Protein 8B94 (pdb70)

Foldseek 3Di:
DDDDDPLLVVLVVLLVLLLVLLCVLPVCFLVNLVCQVVVVDPDDNAQEAEAPVSLVVCVVVPDQPDPDPAPLVVVVVSVVQVLVSQLVSLLSSQVSNPLLVVFDVVQNVLLSVLQSQLLVLVVQLSQDDQFFGADRSNNHTYGLVNQLPGDPPRNCLCVVSNVLSHVSCVLVDGSSLSSLLSNLSSLDLPRPPRDDSPSSVVSNVSSLVSNLSCCVVPPVPDNCVSVVSVVSSVVSNVVVVVNVVRVVCCVVVDDYPVVD/DDDPLLVVLVVLLVLLLVLLCVLPVLFLVNLVCCVVVCDAQEAEAPVSVVVNVCVQVLVVVVVVVVVVLVSQLVSLLSSLVSQPPLVVDDPVLNVLLSVVQSLLLVLLRQLSQDDLFFGADDSNRHTYGLNRQLPRDPPRNVQCNLSSVLSNVSCVLVDGSSLSSLVSNLSSLDLPRPPRDDSVSSVVSSVSSLVSNVSCCCVVPVPRPPSSVVNVVSVVSSVVSVVVNVVRVVCVVVPD/DVVVVVVVVVD/DVVVVVVVVVVD

B-factor: mean 35.5, std 14.17, range [17.51, 106.66]

Solvent-accessible surface area: 26335 Å² total; per-residue (Å²): 206,102,109,165,56,111,110,14,46,101,18,81,62,20,6,132,85,0,76,64,11,3,62,177,17,10,73,31,8,18,67,125,0,66,28,24,33,81,65,163,53,154,100,165,88,32,45,66,0,132,53,91,97,5,6,99,79,0,66,126,132,8,156,68,187,71,157,84,203,56,16,5,28,67,30,39,83,16,50,73,44,101,32,4,34,14,6,55,29,1,0,81,0,0,59,29,2,68,28,0,80,131,19,88,87,77,2,10,3,15,0,0,71,84,0,0,34,5,0,30,4,1,37,37,1,7,27,1,44,175,77,0,7,4,36,31,100,5,62,0,19,14,22,39,109,8,13,89,78,12,100,161,26,9,5,76,15,23,30,50,6,3,94,5,3,80,110,4,29,77,35,136,4,60,10,36,0,4,0,0,0,0,0,0,4,0,0,8,15,76,14,79,67,24,123,79,54,131,44,0,70,77,27,15,24,67,2,2,45,0,0,28,17,5,4,94,94,58,28,113,169,34,77,10,3,13,0,40,0,3,54,26,20,10,27,0,56,65,36,17,60,96,16,51,109,38,51,111,78,10,164,186,99,38,171,61,102,55,77,191,235,85,87,107,125,20,50,97,17,71,63,20,7,119,83,0,70,57,14,3,63,178,17,12,70,37,11,19,68,126,0,69,34,50,36,86,68,195,156,28,76,68,11,134,51,91,110,8,15,144,112,28,114,146,210,74,46,4,51,92,36,35,92,38,41,77,144,125,30,44,101,13,8,82,37,2,0,93,0,0,52,30,2,69,28,0,81,132,21,58,87,73,2,9,3,20,0,0,64,92,0,0,36,6,0,19,13,0,35,30,1,8,28,1,44,134,78,0,11,3,55,72,123,7,133,6,22,12,22,40,115,5,18,97,74,12,96,167,42,10,4,79,15,25,27,21,4,1,93,2,1,66,104,5,27,76,25,134,5,57,9,30,0,3,0,0,0,0,0,7,4,0,0,8,11,72,17,87,67,20,116,70,57,132,57,0,63,70,29,11,32,65,2,0,54,0,0,22,22,6,4,122,89,57,34,96,167,48,60,33,5,17,0,60,0,5,53,31,20,23,29,0,63,78,14,22,48,51,6,80,110,49,54,98,72,15,164,158,91,95,69,54,68,58,8,0,71,119,13,21,172,86,59,60,61,49,0,81,155,16,21,149,89

Secondary structure (DSSP, 8-state):
-----HHHHHHHHHHHHHHHHHHHH-SS-HHHHHHHHTT--SSPPPEEE-SHHHHHHHHHHS--S-----HHHHHHHHHHHHHHHHHHHHHHHHHTSTTGGGS-HHHHHHHHHHHHHHHHHHHHHHTEETTEEEETTTTEEEEHHHHHHSPTTGGGTSHHHHHHHHHHHTT---HHHHHHHHHHHHT-TTSTT-S-HHHHHHHHHHHHHHHHHHHHHH-TT-TTHHHHHHHHHHHHHHHHHHHHHHHHHHHHH---TTT-/---HHHHHHHHHHHHHHHHHHHH-SS-HHHHHHHHT---PEEE-SHHHHHHHT---HHHHHHHHHHHHHHHHHHHHHHHHHTSTTGGGS-HHHHHHHHHHHHHHHHHHHHGGGEETTEEEEGGGTEEEEHHHHHTSPTTGGGTSHHHHHHHHHHHTT---HHHHHHHHHHHHT-TTSTT-S-HHHHHHHHHHHHHHHHHHHHHH-TTSTTHHHHHHHHHHHHHHHHHHHHHHHHHHHHH-/-HHHHHHHHH-/-HHHHHHHHHH-

Radius of gyration: 25.33 Å; Cα contacts (8 Å, |Δi|>4): 596; chains: 4; bounding box: 56×62×79 Å

Organism: Homo sapiens (NCBI:txid9606)

GO terms:
  GO:0005515 protein binding (F, IPI)
  GO:0042802 identical protein binding (F, IPI)
  GO:0004879 nuclear receptor activity (F, IDA)
  GO:0005634 nucleus (C, IDA)
  GO:0035357 peroxisome proliferator activated receptor signaling pathway (P, IDA)
  GO:0003700 DNA-binding transcription factor activity (F, IDA)
  GO:0010629 negative regulation of gene expression (P, IDA)
  GO:1904893 negative regulation of receptor signaling pathway via STAT (P, IDA)
  GO:0035357 peroxisome proliferator activated receptor signaling pathway (P, IGI)
  GO:0010628 positive regulation of gene expression (P, IGI)
  GO:0010629 negative regulation of gene expression (P, IGI)
  GO:1903845 negative regulation of cellular response to transforming growth factor beta stimulus (P, IGI)
  GO:0060392 negative regulation of SMAD protein signal transduction (P, IGI)
  GO:0030512 negative regulation of transforming growth factor beta receptor signaling pathway (P, IGI)
  GO:0048662 negative regulation of smooth muscle cell proliferation (P, IGI)
  GO:0045668 negative regulation of osteoblast differentiation (P, IMP)
  GO:0030514 negative regulation of BMP signaling pathway (P, IMP)
  GO:0097677 STAT family protein binding (F, IPI)
  GO:0050699 WW domain binding (F, IMP)
  GO:0045944 positive regulation of transcription by RNA polymerase II (P, IDA)

Sequence (523 aa):
HMQLNPESADLRALAKHLYDSSYIKSFPLTKAKKARAILTGKTTDKSPFVIYDMNSLMMGEDKIKFKHISKEVAIRIFQGCQFRSVEAVQEITEYAKSIPGFVNLDLNDQVTLLKYGVHEIIIYYTTMLASLMNKDGVLISSEGQGFMTREFLKSLRKPFGDFMEPKFEFAVKFNALELDDSDLAIFIAVIILSGDRPGLLNVKPIEDIQDDNLLQALELQLKLNHPESSQLFAKLLQKMTDLRQIVTEHVQLLQVIKKTETHPLLQQLNPESADLRALAKHLYDSYIKSFPLTKAKARAILTGKSPFVIYDMNSLMMGEDKEVAIRIFQGCQFRSSVEAVQEITEYAKSIPGFVNLDLNDQVTLLKYGVHEIIYTMLASLMNKDGVLISEGQGFMTREFLKSLRKPFGDFMEPKFEFAVKFNALELDDSSDLAIFIAVIILSGDRPGLLNVKPIEDIQDNLLQALELQLKLNHPESSQLFAKLLQKMTDLRQIVTEHVQLLQVIKKTEGLEAIIRKALMGLEAIIRKALMG

Nearest PDB structures (foldseek):
  8b94-assembly2_B  TM=1.004E+00  e=4.144E-33  Homo sapiens
  8b91-assembly2_B  TM=9.997E-01  e=1.687E-31  Homo sapiens
  8b8w-assembly2_B  TM=1.000E+00  e=3.059E-31  Homo sapiens
  8b90-assembly2_B  TM=1.001E+00  e=1.450E-30  Homo sapiens
  8b93-assembly2_B  TM=9.919E-01  e=2.189E-30  Homo sapiens

InterPro domains:
  IPR000536 Nuclear hormone receptor, ligand-binding domain [PF00104] (319-485)
  IPR000536 Nuclear hormone receptor, ligand-binding domain [PS51843] (238-503)
  IPR000536 Nuclear hormone receptor, ligand-binding domain [SM00430] (315-474)
  IPR001628 Zinc finger, nuclear hormone receptor-type [PF00105] (138-204)
  IPR001628 Zinc finger, nuclear hormone receptor-type [PR00047] (139-155)
  IPR001628 Zinc finger, nuclear hormone receptor-type [PR00047] (155-170)
  IPR001628 Zinc finger, nuclear hormone receptor-type [PR00047] (187-195)
  IPR001628 Zinc finger, nuclear hormone receptor-type [PR00047] (195-203)
  IPR001628 Zinc finger, nuclear hormone receptor-type [PS00031] (139-165)
  IPR001628 Zinc finger, nuclear hormone receptor-type [PS51030] (136-210)
  IPR001628 Zinc finger, nuclear hormone receptor-type [SM00399] (136-206)
  IPR001723 Nuclear hormone receptor [PR00398] (199-209)
  IPR001723 Nuclear hormone receptor [PR00398] (316-337)
  IPR001723 Nuclear hormone receptor [PR00398] (337-353)
  IPR001723 Nuclear hormone receptor [PR00398] (405-420)
  IPR001723 Nuclear hormone receptor [PR00398] (462-479)
  IPR003074 Peroxisome proliferator-activated receptor [PR01288] (228-242)
  IPR003074 Peroxisome proliferator-activated receptor [PR01288] (242-261)
  IPR003074 Peroxisome proliferator-activated receptor [PR01288] (355-368)
  IPR003074 Peroxisome proliferator-activated receptor [PR01288] (372-387)

Structure (mmCIF, N/CA/C/O backbone):
data_8B94
#
_entry.id   8B94
#
_cell.length_a   60.444
_cell.length_b   85.896
_cell.length_c   121.271
_cell.angle_alpha   90.000
_cell.angle_beta   90.000
_cell.angle_gamma   90.000
#
_symmetry.space_group_name_H-M   'P 21 21 21'
#
loop_
_entity.id
_entity.type
_entity.pdbx_description
1 polymer 'Peroxisome proliferator-activated receptor gamma'
2 polymer 'Nuclear receptor corepressor 2'
3 non-polymer ~{N}3-[4-[bis(fluoranyl)methoxy]-2-methyl-phenyl]-4-chloranyl-6-fluoranyl-~{N}1-[(4-fluorophenyl)methyl]benzene-1,3-dicarboxamide
4 water water
#
loop_
_atom_site.group_PDB
_atom_site.id
_atom_site.type_symbol
_atom_site.label_atom_id
_atom_site.label_alt_id
_atom_site.label_comp_id
_atom_site.label_asym_id
_atom_site.label_entity_id
_atom_site.label_seq_id
_atom_site.pdbx_PDB_ins_code
_atom_site.Cartn_x
_atom_site.Cartn_y
_atom_site.Cartn_z
_atom_site.occupancy
_atom_site.B_iso_or_equiv
_atom_site.auth_seq_id
_atom_site.auth_comp_id
_atom_site.auth_asym_id
_atom_site.auth_atom_id
_atom_site.pdbx_PDB_model_num
ATOM 1 N N . HIS A 1 3 ? 36.353 35.195 20.825 1.00 60.01 201 HIS A N 1
ATOM 2 C CA . HIS A 1 3 ? 36.346 35.141 19.335 1.00 61.29 201 HIS A CA 1
ATOM 3 C C . HIS A 1 3 ? 36.865 33.780 18.836 1.00 55.24 201 HIS A C 1
ATOM 4 O O . HIS A 1 3 ? 37.572 33.087 19.581 1.00 58.93 201 HIS A O 1
ATOM 11 N N . MET A 1 4 ? 36.554 33.414 17.598 1.00 40.35 202 MET A N 1
ATOM 12 C CA . MET A 1 4 ? 37.021 32.129 17.013 1.00 35.88 202 MET A CA 1
ATOM 13 C C . MET A 1 4 ? 38.425 32.310 16.400 1.00 26.91 202 MET A C 1
ATOM 14 O O . MET A 1 4 ? 38.679 33.350 15.740 1.00 29.89 202 MET A O 1
ATOM 19 N N . GLN A 1 5 ? 39.287 31.346 16.682 1.00 28.46 203 GLN A N 1
ATOM 20 C CA . GLN A 1 5 ? 40.670 31.291 16.162 1.00 32.53 203 GLN A CA 1
ATOM 21 C C . GLN A 1 5 ? 40.875 29.997 15.391 1.00 30.43 203 GLN A C 1
ATOM 22 O O . GLN A 1 5 ? 40.279 28.991 15.742 1.00 28.73 203 GLN A O 1
ATOM 28 N N . LEU A 1 6 ? 41.775 30.053 14.413 1.00 29.40 204 LEU A N 1
ATOM 29 C CA . LEU A 1 6 ? 42.285 28.870 13.703 1.00 28.39 204 LEU A CA 1
ATOM 30 C C . LEU A 1 6 ? 43.521 28.380 14.457 1.00 31.42 204 LEU A C 1
ATOM 31 O O . LEU A 1 6 ? 44.611 28.915 14.255 1.00 35.72 204 LEU A O 1
ATOM 36 N N . ASN A 1 7 ? 43.328 27.403 15.314 1.00 30.87 205 ASN A N 1
ATOM 37 C CA . ASN A 1 7 ? 44.376 26.928 16.234 1.00 30.80 205 ASN A CA 1
ATOM 38 C C . ASN A 1 7 ? 44.440 25.419 16.124 1.00 30.43 205 ASN A C 1
ATOM 39 O O . ASN A 1 7 ? 43.705 24.805 15.347 1.00 28.10 205 ASN A O 1
ATOM 44 N N . PRO A 1 8 ? 45.353 24.752 16.850 1.00 26.29 206 PRO A N 1
ATOM 45 C CA . PRO A 1 8 ? 45.526 23.310 16.712 1.00 28.56 206 PRO A CA 1
ATOM 46 C C . PRO A 1 8 ? 44.216 22.568 17.030 1.00 26.95 206 PRO A C 1
ATOM 47 O O . PRO A 1 8 ? 43.864 21.587 16.335 1.00 27.67 206 PRO A O 1
ATOM 51 N N . GLU A 1 9 ? 43.486 23.048 18.032 1.00 27.34 207 GLU A N 1
ATOM 52 C CA . GLU A 1 9 ? 42.217 22.392 18.423 1.00 28.31 207 GLU A CA 1
ATOM 53 C C . GLU A 1 9 ? 41.199 22.493 17.272 1.00 25.82 207 GLU A C 1
ATOM 54 O O . GLU A 1 9 ? 40.614 21.450 16.929 1.00 26.97 207 GLU A O 1
ATOM 60 N N . SER A 1 10 ? 41.045 23.671 16.683 1.00 26.83 208 SER A N 1
ATOM 61 C CA . SER A 1 10 ? 40.071 23.874 15.573 1.00 25.13 208 SER A CA 1
ATOM 62 C C . SER A 1 10 ? 40.517 23.029 14.370 1.00 23.35 208 SER A C 1
ATOM 63 O O . SER A 1 10 ? 39.718 22.331 13.727 1.00 22.94 208 SER A O 1
ATOM 66 N N . ALA A 1 11 ? 41.830 22.897 14.135 1.00 23.51 209 ALA A N 1
ATOM 67 C CA . ALA A 1 11 ? 42.279 22.137 12.951 1.00 22.83 209 ALA A CA 1
ATOM 68 C C . ALA A 1 11 ? 41.998 20.649 13.142 1.00 22.72 209 ALA A C 1
ATOM 69 O O . ALA A 1 11 ? 41.688 19.917 12.162 1.00 24.38 209 ALA A O 1
ATOM 71 N N . ASP A 1 12 ? 42.091 20.165 14.380 1.00 24.46 210 ASP A N 1
ATOM 72 C CA . ASP A 1 12 ? 41.825 18.741 14.654 1.00 25.15 210 ASP A CA 1
ATOM 73 C C . ASP A 1 12 ? 40.316 18.514 14.413 1.00 23.20 210 ASP A C 1
ATOM 74 O O . ASP A 1 12 ? 39.945 17.441 13.893 1.00 22.23 210 ASP A O 1
ATOM 79 N N . LEU A 1 13 ? 39.495 19.472 14.826 1.00 22.52 211 LEU A N 1
ATOM 80 C CA . LEU A 1 13 ? 38.029 19.337 14.600 1.00 22.21 211 LEU A CA 1
ATOM 81 C C . LEU A 1 13 ? 37.701 19.368 13.101 1.00 20.54 211 LEU A C 1
ATOM 82 O O . LEU A 1 13 ? 36.786 18.626 12.686 1.00 21.23 211 LEU A O 1
ATOM 87 N N . ARG A 1 14 ? 38.383 20.175 12.308 1.00 20.03 212 ARG A N 1
ATOM 88 C CA . ARG A 1 14 ? 38.188 20.155 10.829 1.00 20.62 212 ARG A CA 1
ATOM 89 C C . ARG A 1 14 ? 38.650 18.808 10.263 1.00 21.47 212 ARG A C 1
ATOM 90 O O . ARG A 1 14 ? 38.039 18.246 9.327 1.00 21.19 212 ARG A O 1
ATOM 98 N N . ALA A 1 15 ? 39.750 18.258 10.770 1.00 20.88 213 ALA A N 1
ATOM 99 C CA . ALA A 1 15 ? 40.210 16.981 10.191 1.00 22.74 213 ALA A CA 1
ATOM 100 C C . ALA A 1 15 ? 39.231 15.859 10.539 1.00 21.24 213 ALA A C 1
ATOM 101 O O . ALA A 1 15 ? 39.018 14.982 9.716 1.00 25.10 213 ALA A O 1
ATOM 103 N N . LEU A 1 16 ? 38.654 15.872 11.749 1.00 22.03 214 LEU A N 1
ATOM 104 C CA . LEU A 1 16 ? 37.602 14.914 12.161 1.00 22.93 214 LEU A CA 1
ATOM 105 C C . LEU A 1 16 ? 36.392 15.080 11.214 1.00 21.66 214 LEU A C 1
ATOM 106 O O . LEU A 1 16 ? 35.915 14.107 10.666 1.00 22.62 214 LEU A O 1
ATOM 111 N N . ALA A 1 17 ? 35.987 16.301 10.964 1.00 22.65 215 ALA A N 1
ATOM 112 C CA . ALA A 1 17 ? 34.841 16.598 10.062 1.00 22.10 215 ALA A CA 1
ATOM 113 C C . ALA A 1 17 ? 35.133 16.017 8.668 1.00 22.77 215 ALA A C 1
ATOM 114 O O . ALA A 1 17 ? 34.256 15.409 8.028 1.00 20.75 215 ALA A O 1
ATOM 116 N N . LYS A 1 18 ? 36.353 16.193 8.173 1.00 21.77 216 LYS A N 1
ATOM 117 C CA . LYS A 1 18 ? 36.730 15.706 6.820 1.00 24.04 216 LYS A CA 1
ATOM 118 C C . LYS A 1 18 ? 36.770 14.169 6.805 1.00 22.06 216 LYS A C 1
ATOM 119 O O . LYS A 1 18 ? 36.293 13.526 5.869 1.00 23.16 216 LYS A O 1
ATOM 125 N N . HIS A 1 19 ? 37.321 13.557 7.866 1.00 24.38 217 HIS A N 1
ATOM 126 C CA . HIS A 1 19 ? 37.304 12.086 8.037 1.00 24.11 217 HIS A CA 1
ATOM 127 C C . HIS A 1 19 ? 35.867 11.541 7.933 1.00 22.70 217 HIS A C 1
ATOM 128 O O . HIS A 1 19 ? 35.608 10.609 7.187 1.00 22.95 217 HIS A O 1
ATOM 135 N N . LEU A 1 20 ? 34.923 12.149 8.669 1.00 21.48 218 LEU A N 1
ATOM 136 C CA . LEU A 1 20 ? 33.513 11.736 8.663 1.00 22.21 218 LEU A CA 1
ATOM 137 C C . LEU A 1 20 ? 32.879 11.968 7.295 1.00 20.74 218 LEU A C 1
ATOM 138 O O . LEU A 1 20 ? 32.273 11.044 6.810 1.00 22.37 218 LEU A O 1
ATOM 143 N N . TYR A 1 21 ? 33.177 13.094 6.650 1.00 21.58 219 TYR A N 1
ATOM 144 C CA . TYR A 1 21 ? 32.619 13.371 5.313 1.00 21.17 219 TYR A CA 1
ATOM 145 C C . TYR A 1 21 ? 33.089 12.277 4.355 1.00 21.99 219 TYR A C 1
ATOM 146 O O . TYR A 1 21 ? 32.290 11.685 3.640 1.00 22.80 219 TYR A O 1
ATOM 155 N N . ASP A 1 22 ? 34.391 11.976 4.367 1.00 24.56 220 ASP A N 1
ATOM 156 C CA . ASP A 1 22 ? 34.932 10.983 3.388 1.00 24.92 220 ASP A CA 1
ATOM 157 C C . ASP A 1 22 ? 34.276 9.613 3.616 1.00 26.19 220 ASP A C 1
ATOM 158 O O . ASP A 1 22 ? 33.956 8.931 2.642 1.00 27.77 220 ASP A O 1
ATOM 163 N N A SER A 1 23 ? 34.090 9.220 4.872 0.60 23.64 221 SER A N 1
ATOM 164 N N B SER A 1 23 ? 34.092 9.237 4.890 0.40 24.96 221 SER A N 1
ATOM 165 C CA A SER A 1 23 ? 33.472 7.929 5.221 0.60 25.89 221 SER A CA 1
ATOM 166 C CA B SER A 1 23 ? 33.488 7.964 5.358 0.40 26.63 221 SER A CA 1
ATOM 167 C C A SER A 1 23 ? 32.013 7.950 4.783 0.60 24.36 221 SER A C 1
ATOM 168 C C B SER A 1 23 ? 32.008 7.920 4.967 0.40 25.61 221 SER A C 1
ATOM 169 O O A SER A 1 23 ? 31.485 6.957 4.240 0.60 23.21 221 SER A O 1
ATOM 170 O O B SER A 1 23 ? 31.465 6.833 4.683 0.40 24.93 221 SER A O 1
ATOM 175 N N . TYR A 1 24 ? 31.351 9.080 5.035 1.00 24.42 222 TYR A N 1
ATOM 176 C CA . TYR A 1 24 ? 29.924 9.248 4.693 1.00 26.15 222 TYR A CA 1
ATOM 177 C C . TYR A 1 24 ? 29.728 9.039 3.169 1.00 24.50 222 TYR A C 1
ATOM 178 O O . TYR A 1 24 ? 28.870 8.237 2.829 1.00 26.40 222 TYR A O 1
ATOM 187 N N . ILE A 1 25 ? 30.569 9.649 2.345 1.00 25.49 223 ILE A N 1
ATOM 188 C CA . ILE A 1 25 ? 30.598 9.541 0.851 1.00 31.36 223 ILE A CA 1
ATOM 189 C C . ILE A 1 25 ? 30.763 8.062 0.482 1.00 32.27 223 ILE A C 1
ATOM 190 O O . ILE A 1 25 ? 30.074 7.607 -0.434 1.00 34.74 223 ILE A O 1
ATOM 195 N N . LYS A 1 26 ? 31.646 7.369 1.184 1.00 33.07 224 LYS A N 1
ATOM 196 C CA . LYS A 1 26 ? 31.975 5.946 0.925 1.00 36.99 224 LYS A CA 1
ATOM 197 C C . LYS A 1 26 ? 30.780 5.063 1.304 1.00 33.06 224 LYS A C 1
ATOM 198 O O . LYS A 1 26 ? 30.483 4.116 0.549 1.00 37.65 224 LYS A O 1
ATOM 204 N N . SER A 1 27 ? 30.096 5.319 2.419 1.00 26.77 225 SER A N 1
ATOM 205 C CA . SER A 1 27 ? 29.063 4.404 2.962 1.00 27.82 225 SER A CA 1
ATOM 206 C C . SER A 1 27 ? 27.707 4.649 2.281 1.00 28.35 225 SER A C 1
ATOM 207 O O . SER A 1 27 ? 26.898 3.715 2.197 1.00 31.64 225 SER A O 1
ATOM 210 N N . PHE A 1 28 ? 27.458 5.866 1.783 1.00 27.03 226 PHE A N 1
ATOM 211 C CA . PHE A 1 28 ? 26.162 6.299 1.213 1.00 29.96 226 PHE A CA 1
ATOM 212 C C . PHE A 1 28 ? 26.402 6.859 -0.186 1.00 31.92 226 PHE A C 1
ATOM 213 O O . PHE A 1 28 ? 26.518 8.070 -0.374 1.00 35.67 226 PHE A O 1
ATOM 221 N N . PRO A 1 29 ? 26.375 5.971 -1.189 1.00 38.72 227 PRO A N 1
ATOM 222 C CA . PRO A 1 29 ? 26.707 6.347 -2.564 1.00 44.11 227 PRO A CA 1
ATOM 223 C C . PRO A 1 29 ? 25.858 7.521 -3.085 1.00 34.13 227 PRO A C 1
ATOM 224 O O . PRO A 1 29 ? 26.387 8.446 -3.682 1.00 37.32 227 PRO A O 1
ATOM 228 N N . LEU A 1 30 ? 24.565 7.528 -2.795 1.00 30.46 228 LEU A N 1
ATOM 229 C CA . LEU A 1 30 ? 23.709 8.644 -3.291 1.00 27.39 228 LEU A CA 1
ATOM 230 C C . LEU A 1 30 ? 23.684 9.736 -2.213 1.00 24.18 228 LEU A C 1
ATOM 231 O O . LEU A 1 30 ? 22.944 9.668 -1.267 1.00 29.25 228 LEU A O 1
ATOM 236 N N . THR A 1 31 ? 24.527 10.713 -2.419 1.00 25.75 229 THR A N 1
ATOM 237 C CA . THR A 1 31 ? 24.754 11.839 -1.502 1.00 26.16 229 THR A CA 1
ATOM 238 C C . THR A 1 31 ? 23.599 12.820 -1.632 1.00 25.01 229 THR A C 1
ATOM 239 O O . THR A 1 31 ? 22.856 12.787 -2.658 1.00 22.80 229 THR A O 1
ATOM 243 N N . LYS A 1 32 ? 23.502 13.746 -0.689 1.00 22.13 230 LYS A N 1
ATOM 244 C CA . LYS A 1 32 ? 22.497 14.799 -0.870 1.00 21.67 230 LYS A CA 1
ATOM 245 C C . LYS A 1 32 ? 22.849 15.620 -2.109 1.00 23.15 230 LYS A C 1
ATOM 246 O O . LYS A 1 32 ? 21.950 16.029 -2.826 1.00 21.52 230 LYS A O 1
ATOM 252 N N . ALA A 1 33 ? 24.131 15.956 -2.329 1.00 20.68 231 ALA A N 1
ATOM 253 C CA . ALA A 1 33 ? 24.454 16.802 -3.492 1.00 23.41 231 ALA A CA 1
ATOM 254 C C . ALA A 1 33 ? 23.951 16.137 -4.773 1.00 21.38 231 ALA A C 1
ATOM 255 O O . ALA A 1 33 ? 23.398 16.825 -5.624 1.00 22.60 231 ALA A O 1
ATOM 257 N N A LYS A 1 34 ? 24.079 14.819 -4.894 0.60 22.58 232 LYS A N 1
ATOM 258 N N B LYS A 1 34 ? 24.169 14.828 -4.907 0.40 21.87 232 LYS A N 1
ATOM 259 C CA A LYS A 1 34 ? 23.687 14.122 -6.147 0.60 22.50 232 LYS A CA 1
ATOM 260 C CA B LYS A 1 34 ? 23.709 14.093 -6.110 0.40 21.29 232 LYS A CA 1
ATOM 261 C C A LYS A 1 34 ? 22.158 13.988 -6.194 0.60 22.50 232 LYS A C 1
ATOM 262 C C B LYS A 1 34 ? 22.186 14.168 -6.149 0.40 21.55 232 LYS A C 1
ATOM 263 O O A LYS A 1 34 ? 21.558 14.084 -7.272 0.60 22.75 232 LYS A O 1
ATOM 264 O O B LYS 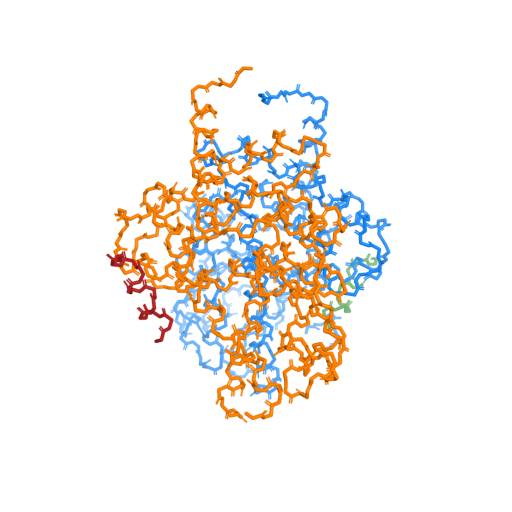A 1 34 ? 21.650 14.614 -7.187 0.40 21.36 232 LYS A O 1
ATOM 275 N N . ALA A 1 35 ? 21.543 13.764 -5.050 1.00 22.44 233 ALA A N 1
ATOM 276 C CA . ALA A 1 35 ? 20.073 13.720 -4.962 1.00 21.69 233 ALA A CA 1
ATOM 277 C C . ALA A 1 35 ? 19.517 15.069 -5.381 1.00 21.62 233 ALA A C 1
ATOM 278 O O . ALA A 1 35 ? 18.546 15.062 -6.144 1.00 21.65 233 ALA A O 1
ATOM 280 N N . ARG A 1 36 ? 20.043 16.174 -4.849 1.00 20.51 234 ARG A N 1
ATOM 281 C CA . ARG A 1 36 ? 19.532 17.525 -5.180 1.00 23.37 234 ARG A CA 1
ATOM 282 C C . ARG A 1 36 ? 19.678 17.787 -6.685 1.00 24.08 234 ARG A C 1
ATOM 283 O O . ARG A 1 36 ? 18.770 18.352 -7.299 1.00 24.54 234 ARG A O 1
ATOM 291 N N . ALA A 1 37 ? 20.819 17.435 -7.266 1.00 23.77 235 ALA A N 1
ATOM 292 C CA . ALA A 1 37 ? 21.083 17.613 -8.699 1.00 23.32 235 ALA A CA 1
ATOM 293 C C . ALA A 1 37 ? 20.018 16.835 -9.499 1.00 26.45 235 ALA A C 1
ATOM 294 O O . ALA A 1 37 ? 19.485 17.392 -10.494 1.00 24.94 235 ALA A O 1
ATOM 296 N N . ILE A 1 38 ? 19.705 15.611 -9.104 1.00 23.74 236 ILE A N 1
ATOM 297 C CA . ILE A 1 38 ? 18.639 14.822 -9.799 1.00 23.07 236 ILE A CA 1
ATOM 298 C C . ILE A 1 38 ? 17.300 15.549 -9.646 1.00 26.88 236 ILE A C 1
ATOM 299 O O . ILE A 1 38 ? 16.587 15.743 -10.655 1.00 28.19 236 ILE A O 1
ATOM 304 N N . LEU A 1 39 ? 16.974 15.990 -8.443 1.00 25.19 237 LEU A N 1
ATOM 305 C CA . LEU A 1 39 ? 15.623 16.532 -8.139 1.00 25.79 237 LEU A CA 1
ATOM 306 C C . LEU A 1 39 ? 15.427 17.882 -8.802 1.00 29.20 237 LEU A C 1
ATOM 307 O O . LEU A 1 39 ? 14.253 18.236 -8.972 1.00 30.94 237 LEU A O 1
ATOM 312 N N . THR A 1 40 ? 16.485 18.640 -9.077 1.00 27.71 238 THR A N 1
ATOM 313 C CA . THR A 1 40 ? 16.360 20.002 -9.660 1.00 27.79 238 THR A CA 1
ATOM 314 C C . THR A 1 40 ? 16.683 19.969 -11.158 1.00 26.42 238 THR A C 1
ATOM 315 O O . THR A 1 40 ? 16.684 21.024 -11.740 1.00 31.62 238 THR A O 1
ATOM 319 N N . GLY A 1 41 ? 16.789 18.793 -11.758 1.00 25.81 239 GLY A N 1
ATOM 320 C CA . GLY A 1 41 ? 17.083 18.546 -13.179 1.00 29.03 239 GLY A CA 1
ATOM 321 C C . GLY A 1 41 ? 18.416 19.169 -13.568 1.00 37.06 239 GLY A C 1
ATOM 322 O O . GLY A 1 41 ? 18.526 19.620 -14.713 1.00 41.95 239 GLY A O 1
ATOM 323 N N . LYS A 1 42 ? 19.365 19.251 -12.626 1.00 32.86 240 LYS A N 1
ATOM 324 C CA . LYS A 1 42 ? 20.699 19.890 -12.852 1.00 35.08 240 LYS A CA 1
ATOM 325 C C . LYS A 1 42 ? 21.751 18.792 -12.945 1.00 32.20 240 LYS A C 1
ATOM 326 O O . LYS A 1 42 ? 22.813 18.965 -12.329 1.00 42.70 240 LYS A O 1
ATOM 332 N N . THR A 1 43 ? 21.456 17.665 -13.578 1.00 32.05 241 THR A N 1
ATOM 333 C CA . THR A 1 43 ? 22.418 16.537 -13.716 1.00 32.79 241 THR A CA 1
ATOM 334 C C . THR A 1 43 ? 22.427 16.024 -15.154 1.00 36.00 241 THR A C 1
ATOM 335 O O . THR A 1 43 ? 21.361 16.021 -15.781 1.00 37.35 241 THR A O 1
ATOM 339 N N . THR A 1 44 ? 23.551 15.446 -15.608 1.00 37.24 242 THR A N 1
ATOM 340 C CA . THR A 1 44 ? 23.611 14.709 -16.900 1.00 36.09 242 THR A CA 1
ATOM 341 C C . THR A 1 44 ? 23.249 13.244 -16.708 1.00 36.42 242 THR A C 1
ATOM 342 O O . THR A 1 44 ? 23.100 12.533 -17.713 1.00 38.31 242 THR A O 1
ATOM 346 N N . ASP A 1 45 ? 23.068 12.800 -15.466 1.00 36.41 243 ASP A N 1
ATOM 347 C CA . ASP A 1 45 ? 22.689 11.393 -15.185 1.00 34.49 243 ASP A CA 1
ATOM 348 C C . ASP A 1 45 ? 21.250 11.143 -15.681 1.00 40.17 243 ASP A C 1
ATOM 349 O O . ASP A 1 45 ? 20.512 12.129 -16.085 1.00 38.41 243 ASP A O 1
ATOM 354 N N . LYS A 1 46 ? 20.876 9.867 -15.699 1.00 38.92 244 LYS A N 1
ATOM 355 C CA . LYS A 1 46 ? 19.588 9.366 -16.243 1.00 42.20 244 LYS A CA 1
ATOM 356 C C . LYS A 1 46 ? 18.440 10.026 -15.462 1.00 38.44 244 LYS A C 1
ATOM 357 O O . LYS A 1 46 ? 18.542 10.158 -14.224 1.00 37.40 244 LYS A O 1
ATOM 363 N N . SER A 1 47 ? 17.431 10.508 -16.175 1.00 35.82 245 SER A N 1
ATOM 364 C CA . SER A 1 47 ? 16.229 11.149 -15.580 1.00 34.49 245 SER A CA 1
ATOM 365 C C . SER A 1 47 ? 15.355 10.083 -14.916 1.00 31.21 245 SER A C 1
ATOM 366 O O . SER A 1 47 ? 14.970 9.076 -15.520 1.00 31.17 245 SER A O 1
ATOM 369 N N . PRO A 1 48 ? 14.988 10.240 -13.627 1.00 28.71 246 PRO A N 1
ATOM 370 C CA . PRO A 1 48 ? 14.154 9.248 -12.953 1.00 26.77 246 PRO A CA 1
ATOM 371 C C . PRO A 1 48 ? 12.762 9.076 -13.592 1.00 27.02 246 PRO A C 1
ATOM 372 O O . PRO A 1 48 ? 12.201 10.042 -14.026 1.00 25.91 246 PRO A O 1
ATOM 376 N N . PHE A 1 49 ? 12.260 7.854 -13.578 1.00 27.27 247 PHE A N 1
ATOM 377 C CA . PHE A 1 49 ? 10.866 7.503 -13.938 1.00 27.97 247 PHE A CA 1
ATOM 378 C C . PHE A 1 49 ? 9.957 7.959 -12.805 1.00 26.85 247 PHE A C 1
ATOM 379 O O . PHE A 1 49 ? 10.195 7.536 -11.705 1.00 27.76 247 PHE A O 1
ATOM 387 N N . VAL A 1 50 ? 8.849 8.635 -13.099 1.00 24.16 248 VAL A N 1
ATOM 388 C CA . VAL A 1 50 ? 7.937 9.147 -12.044 1.00 22.72 248 VAL A CA 1
ATOM 389 C C . VAL A 1 50 ? 6.722 8.244 -11.884 1.00 25.47 248 VAL A C 1
ATOM 390 O O . VAL A 1 50 ? 6.024 7.978 -12.866 1.00 26.18 248 VAL A O 1
ATOM 394 N N . ILE A 1 51 ? 6.517 7.807 -10.649 1.00 23.86 249 ILE A N 1
ATOM 395 C CA . ILE A 1 51 ? 5.325 7.054 -10.249 1.00 22.71 249 ILE A CA 1
ATOM 396 C C . ILE A 1 51 ? 4.424 8.041 -9.531 1.00 22.77 249 ILE A C 1
ATOM 397 O O . ILE A 1 51 ? 4.741 8.458 -8.400 1.00 22.82 249 ILE A O 1
ATOM 402 N N . TYR A 1 52 ? 3.284 8.355 -10.133 1.00 23.69 250 TYR A N 1
ATOM 403 C CA . TYR A 1 52 ? 2.341 9.391 -9.642 1.00 22.34 250 TYR A CA 1
ATOM 404 C C . TYR A 1 52 ? 0.934 8.782 -9.592 1.00 23.67 250 TYR A C 1
ATOM 405 O O . TYR A 1 52 ? 0.036 9.445 -9.116 1.00 24.43 250 TYR A O 1
ATOM 414 N N . ASP A 1 53 ? 0.753 7.553 -10.073 1.00 25.63 251 ASP A N 1
ATOM 415 C CA . ASP A 1 53 ? -0.595 6.932 -10.029 1.00 26.17 251 ASP A CA 1
ATOM 416 C C . ASP A 1 53 ? -0.437 5.418 -10.199 1.00 25.92 251 ASP A C 1
ATOM 417 O O . ASP A 1 53 ? 0.676 4.963 -10.387 1.00 25.52 251 ASP A O 1
ATOM 422 N N . MET A 1 54 ? -1.537 4.653 -10.119 1.00 29.61 252 MET A N 1
ATOM 423 C CA . MET A 1 54 ? -1.451 3.163 -10.237 1.00 33.97 252 MET A CA 1
ATOM 424 C C . MET A 1 54 ? -0.909 2.748 -11.604 1.00 32.58 252 MET A C 1
ATOM 425 O O . MET A 1 54 ? -0.055 1.843 -11.637 1.00 36.01 252 MET A O 1
ATOM 430 N N . ASN A 1 55 ? -1.326 3.394 -12.698 1.00 32.93 253 ASN A N 1
ATOM 431 C CA . ASN A 1 55 ? -0.839 3.037 -14.068 1.00 34.59 253 ASN A CA 1
ATOM 432 C C . ASN A 1 55 ? 0.679 3.261 -14.144 1.00 36.31 253 ASN A C 1
ATOM 433 O O . ASN A 1 55 ? 1.381 2.426 -14.714 1.00 34.10 253 ASN A O 1
ATOM 438 N N . SER A 1 56 ? 1.206 4.350 -13.579 1.00 31.76 254 SER A N 1
ATOM 439 C CA . SER A 1 56 ? 2.660 4.603 -13.683 1.00 30.29 254 SER A CA 1
ATOM 440 C C . SER A 1 56 ? 3.394 3.660 -12.714 1.00 28.34 254 SER A C 1
ATOM 441 O O . SER A 1 56 ? 4.518 3.253 -13.030 1.00 31.26 254 SER A O 1
ATOM 444 N N . LEU A 1 57 ? 2.791 3.253 -11.596 1.00 29.73 255 LEU A N 1
ATOM 445 C CA . LEU A 1 57 ? 3.426 2.223 -10.740 1.00 31.82 255 LEU A CA 1
ATOM 446 C C . LEU A 1 57 ? 3.548 0.938 -11.547 1.00 35.16 255 LEU A C 1
ATOM 447 O O . LEU A 1 57 ? 4.676 0.441 -11.650 1.00 42.09 255 LEU A O 1
ATOM 452 N N . MET A 1 58 ? 2.430 0.445 -12.101 1.00 40.09 256 MET A N 1
ATOM 453 C CA . MET A 1 58 ? 2.445 -0.861 -12.818 1.00 44.81 256 MET A CA 1
ATOM 454 C C . MET A 1 58 ? 3.541 -0.780 -13.883 1.00 41.94 256 MET A C 1
ATOM 455 O O . MET A 1 58 ? 4.304 -1.747 -13.991 1.00 50.14 256 MET A O 1
ATOM 460 N N . MET A 1 59 ? 3.623 0.331 -14.627 1.00 36.30 257 MET A N 1
ATOM 461 C CA . MET A 1 59 ? 4.627 0.572 -15.690 1.00 38.56 257 MET A CA 1
ATOM 462 C C . MET A 1 59 ? 6.039 0.726 -15.100 1.00 44.01 257 MET A C 1
ATOM 463 O O . MET A 1 59 ? 7.030 0.373 -15.795 1.00 42.98 257 MET A O 1
ATOM 468 N N . GLY A 1 60 ? 6.152 1.248 -13.875 1.00 42.85 258 GLY A N 1
ATOM 469 C CA . GLY A 1 60 ? 7.455 1.504 -13.230 1.00 47.40 258 GLY A CA 1
ATOM 470 C C . GLY A 1 60 ? 8.077 0.223 -12.704 1.00 49.47 258 GLY A C 1
ATOM 471 O O . GLY A 1 60 ? 9.304 0.060 -12.863 1.00 46.79 258 GLY A O 1
ATOM 472 N N . GLU A 1 61 ? 7.260 -0.645 -12.098 1.00 51.91 259 GLU A N 1
ATOM 473 C CA . GLU A 1 61 ? 7.680 -1.985 -11.606 1.00 60.22 259 GLU A CA 1
ATOM 474 C C . GLU A 1 61 ? 8.520 -2.664 -12.699 1.00 60.58 259 GLU A C 1
ATOM 475 O O . GLU A 1 61 ? 9.504 -3.351 -12.346 1.00 63.79 259 GLU A O 1
ATOM 481 N N . ASP A 1 62 ? 8.166 -2.417 -13.967 1.00 64.29 260 ASP A N 1
ATOM 482 C CA . ASP A 1 62 ? 8.717 -3.078 -15.181 1.00 71.09 260 ASP A CA 1
ATOM 483 C C . ASP A 1 62 ? 9.878 -2.274 -15.781 1.00 68.12 260 ASP A C 1
ATOM 484 O O . ASP A 1 62 ? 10.711 -2.905 -16.441 1.00 67.52 260 ASP A O 1
ATOM 489 N N . LYS A 1 63 ? 9.909 -0.944 -15.599 1.00 71.07 261 LYS A N 1
ATOM 490 C CA . LYS A 1 63 ? 10.847 -0.009 -16.290 1.00 71.95 261 LYS A CA 1
ATOM 491 C C . LYS A 1 63 ? 11.953 0.475 -15.341 1.00 68.57 261 LYS A C 1
ATOM 492 O O . LYS A 1 63 ? 13.057 0.761 -15.828 1.00 70.52 261 LYS A O 1
ATOM 498 N N . ILE A 1 64 ? 11.664 0.611 -14.048 1.00 62.38 262 ILE A N 1
ATOM 499 C CA . ILE A 1 64 ? 12.689 0.902 -13.003 1.00 59.15 262 ILE A CA 1
ATOM 500 C C . ILE A 1 64 ? 13.345 -0.431 -12.641 1.00 64.65 262 ILE A C 1
ATOM 501 O O . ILE A 1 64 ? 12.622 -1.436 -12.535 1.00 70.63 262 ILE A O 1
ATOM 506 N N . LYS A 1 65 ? 14.657 -0.421 -12.435 1.00 71.18 263 LYS A N 1
ATOM 507 C CA . LYS A 1 65 ? 15.478 -1.631 -12.173 1.00 73.57 263 LYS A CA 1
ATOM 508 C C . LYS A 1 65 ? 15.805 -1.701 -10.670 1.00 73.36 263 LYS A C 1
ATOM 509 O O . LYS A 1 65 ? 16.840 -1.143 -10.233 1.00 74.09 263 LYS A O 1
ATOM 515 N N . PHE A 1 66 ? 14.920 -2.363 -9.916 1.00 73.13 264 PHE A N 1
ATOM 516 C CA . PHE A 1 66 ? 14.954 -2.532 -8.438 1.00 70.12 264 PHE A CA 1
ATOM 517 C C . PHE A 1 66 ? 15.966 -3.622 -8.058 1.00 65.39 264 PHE A C 1
ATOM 518 O O . PHE A 1 66 ? 16.070 -4.633 -8.767 1.00 61.40 264 PHE A O 1
ATOM 526 N N . LYS A 1 67 ? 16.658 -3.442 -6.934 1.00 65.05 265 LYS A N 1
ATOM 527 C CA . LYS A 1 67 ? 17.753 -4.333 -6.458 1.00 67.44 265 LYS A CA 1
ATOM 528 C C . LYS A 1 67 ? 17.183 -5.622 -5.835 1.00 74.67 265 LYS A C 1
ATOM 529 O O . LYS A 1 67 ? 17.986 -6.551 -5.588 1.00 76.49 265 LYS A O 1
ATOM 535 N N . HIS A 1 68 ? 15.863 -5.692 -5.600 1.00 74.66 266 HIS A N 1
ATOM 536 C CA . HIS A 1 68 ? 15.158 -6.854 -4.984 1.00 82.44 266 HIS A CA 1
ATOM 537 C C . HIS A 1 68 ? 14.402 -7.655 -6.054 1.00 83.31 266 HIS A C 1
ATOM 538 O O . HIS A 1 68 ? 13.579 -7.052 -6.767 1.00 82.54 266 HIS A O 1
ATOM 545 N N . ILE A 1 69 ? 14.667 -8.968 -6.134 1.00 89.34 267 ILE A N 1
ATOM 546 C CA . ILE A 1 69 ? 14.194 -9.902 -7.189 1.00 87.97 267 ILE A CA 1
ATOM 547 C C . ILE A 1 69 ? 12.735 -9.591 -7.558 1.00 89.78 267 ILE A C 1
ATOM 548 O O . ILE A 1 69 ? 11.827 -10.104 -6.863 1.00 85.18 267 ILE A O 1
ATOM 550 N N . SER A 1 76 ? 3.328 -10.778 -3.252 1.00 77.48 274 SER A N 1
ATOM 551 C CA . SER A 1 76 ? 1.910 -10.447 -2.932 1.00 75.95 274 SER A CA 1
ATOM 552 C C . SER A 1 76 ? 1.233 -9.826 -4.154 1.00 71.32 274 SER A C 1
ATOM 553 O O . SER A 1 76 ? 1.931 -9.147 -4.920 1.00 80.85 274 SER A O 1
ATOM 556 N N . LYS A 1 77 ? -0.080 -10.017 -4.295 1.00 67.10 275 LYS A N 1
ATOM 557 C CA . LYS A 1 77 ? -0.859 -9.496 -5.451 1.00 71.00 275 LYS A CA 1
ATOM 558 C C . LYS A 1 77 ? -1.255 -8.038 -5.166 1.00 66.30 275 LYS A C 1
ATOM 559 O O . LYS A 1 77 ? -1.830 -7.392 -6.080 1.00 60.28 275 LYS A O 1
ATOM 565 N N . GLU A 1 78 ? -0.963 -7.523 -3.967 1.00 46.55 276 GLU A N 1
ATOM 566 C CA . GLU A 1 78 ? -1.497 -6.212 -3.543 1.00 44.32 276 GLU A CA 1
ATOM 567 C C . GLU A 1 78 ? -0.389 -5.149 -3.619 1.00 40.84 276 GLU A C 1
ATOM 568 O O . GLU A 1 78 ? 0.668 -5.340 -2.994 1.00 41.40 276 GLU A O 1
ATOM 574 N N . VAL A 1 79 ? -0.666 -4.065 -4.346 1.00 39.80 277 VAL A N 1
ATOM 575 C CA . VAL A 1 79 ? 0.314 -2.984 -4.665 1.00 39.15 277 VAL A CA 1
ATOM 576 C C . VAL A 1 79 ? 0.922 -2.444 -3.362 1.00 36.44 277 VAL A C 1
ATOM 577 O O . VAL A 1 79 ? 2.159 -2.255 -3.305 1.00 37.07 277 VAL A O 1
ATOM 581 N N . ALA A 1 80 ? 0.074 -2.115 -2.389 1.00 35.32 278 ALA A N 1
ATOM 582 C CA . ALA A 1 80 ? 0.484 -1.440 -1.145 1.00 31.85 278 ALA A CA 1
ATOM 583 C C . ALA A 1 80 ? 1.482 -2.338 -0.409 1.00 33.58 278 ALA A C 1
ATOM 584 O O . ALA A 1 80 ? 2.481 -1.832 0.097 1.00 35.40 278 ALA A O 1
ATOM 586 N N . ILE A 1 81 ? 1.249 -3.654 -0.366 1.00 35.96 279 ILE A N 1
ATOM 587 C CA . ILE A 1 81 ? 2.184 -4.628 0.270 1.00 35.68 279 ILE A CA 1
ATOM 588 C C . ILE A 1 81 ? 3.458 -4.782 -0.578 1.00 34.45 279 ILE A C 1
ATOM 589 O O . ILE A 1 81 ? 4.548 -4.848 0.018 1.00 38.50 279 ILE A O 1
ATOM 594 N N . ARG A 1 82 ? 3.394 -4.797 -1.911 1.00 32.72 280 ARG A N 1
ATOM 595 C CA . ARG A 1 82 ? 4.607 -4.899 -2.757 1.00 32.04 280 ARG A CA 1
ATOM 596 C C . ARG A 1 82 ? 5.506 -3.679 -2.469 1.00 34.74 280 ARG A C 1
ATOM 597 O O . ARG A 1 82 ? 6.720 -3.857 -2.296 1.00 33.95 280 ARG A O 1
ATOM 605 N N . ILE A 1 83 ? 4.909 -2.506 -2.336 1.00 29.96 281 ILE A N 1
ATOM 606 C CA . ILE A 1 83 ? 5.647 -1.236 -2.101 1.00 30.37 281 ILE A CA 1
ATOM 607 C C . ILE A 1 83 ? 6.217 -1.293 -0.684 1.00 30.41 281 ILE A C 1
ATOM 608 O O . ILE A 1 83 ? 7.389 -0.978 -0.528 1.00 32.96 281 ILE A O 1
ATOM 613 N N . PHE A 1 84 ? 5.424 -1.673 0.297 1.00 33.02 282 PHE A N 1
ATOM 614 C CA . PHE A 1 84 ? 5.903 -1.721 1.689 1.00 33.83 282 PHE A CA 1
ATOM 615 C C . PHE A 1 84 ? 7.072 -2.708 1.794 1.00 34.40 282 PHE A C 1
ATOM 616 O O . PHE A 1 84 ? 8.075 -2.434 2.517 1.00 33.36 282 PHE A O 1
ATOM 624 N N . GLN A 1 85 ? 7.014 -3.812 1.046 1.00 36.13 283 GLN A N 1
ATOM 625 C CA . GLN A 1 85 ? 8.102 -4.811 1.084 1.00 36.22 283 GLN A CA 1
ATOM 626 C C . GLN A 1 85 ? 9.380 -4.222 0.471 1.00 34.93 283 GLN A C 1
ATOM 627 O O . GLN A 1 85 ? 10.465 -4.455 1.034 1.00 32.54 283 GLN A O 1
ATOM 633 N N . GLY A 1 86 ? 9.286 -3.498 -0.649 1.00 35.17 284 GLY A N 1
ATOM 634 C CA . GLY A 1 86 ? 10.429 -2.776 -1.237 1.00 34.28 284 GLY A CA 1
ATOM 635 C C . GLY A 1 86 ? 11.013 -1.797 -0.223 1.00 31.40 284 GLY A C 1
ATOM 636 O O . GLY A 1 86 ? 12.247 -1.674 -0.125 1.00 32.35 284 GLY A O 1
ATOM 637 N N . CYS A 1 87 ? 10.140 -1.149 0.535 1.00 30.71 285 CYS A N 1
ATOM 638 C CA . CYS A 1 87 ? 10.540 -0.204 1.606 1.00 31.69 285 CYS A CA 1
ATOM 639 C C . CYS A 1 87 ? 11.354 -0.964 2.664 1.00 31.21 285 CYS A C 1
ATOM 640 O O . CYS A 1 87 ? 12.411 -0.481 3.043 1.00 28.80 285 CYS A O 1
ATOM 643 N N . GLN A 1 88 ? 10.867 -2.118 3.100 1.00 32.71 286 GLN A N 1
ATOM 644 C CA . GLN A 1 88 ? 11.505 -2.958 4.133 1.00 33.20 286 GLN A CA 1
ATOM 645 C C . GLN A 1 88 ? 12.897 -3.382 3.658 1.00 29.08 286 GLN A C 1
ATOM 646 O O . GLN A 1 88 ? 13.875 -3.250 4.432 1.00 30.91 286 GLN A O 1
ATOM 652 N N . PHE A 1 89 ? 13.042 -3.785 2.401 1.00 30.76 287 PHE A N 1
ATOM 653 C CA . PHE A 1 89 ? 14.324 -4.306 1.865 1.00 33.01 287 PHE A CA 1
ATOM 654 C C . PHE A 1 89 ? 15.351 -3.162 1.826 1.00 35.40 287 PHE A C 1
ATOM 655 O O . PHE A 1 89 ? 16.552 -3.332 2.137 1.00 30.24 287 PHE A O 1
ATOM 663 N N . ARG A 1 90 ? 14.898 -1.997 1.387 1.00 32.36 288 ARG A N 1
ATOM 664 C CA . ARG A 1 90 ? 15.771 -0.807 1.319 1.00 30.46 288 ARG A CA 1
ATOM 665 C C . ARG A 1 90 ? 16.244 -0.455 2.743 1.00 26.49 288 ARG A C 1
ATOM 666 O O . ARG A 1 90 ? 17.423 -0.136 2.905 1.00 26.95 288 ARG A O 1
ATOM 674 N N . SER A 1 91 ? 15.415 -0.602 3.764 1.00 26.82 289 SER A N 1
ATOM 675 C CA . SER A 1 91 ? 15.816 -0.285 5.160 1.00 27.51 289 SER A CA 1
ATOM 676 C C . SER A 1 91 ? 16.889 -1.253 5.648 1.00 28.19 289 SER A C 1
ATOM 677 O O . SER A 1 91 ? 17.835 -0.800 6.344 1.00 27.61 289 SER A O 1
ATOM 680 N N . VAL A 1 92 ? 16.795 -2.535 5.263 1.00 30.12 290 VAL A N 1
ATOM 681 C CA . VAL A 1 92 ? 17.851 -3.530 5.591 1.00 28.42 290 VAL A CA 1
ATOM 682 C C . VAL A 1 92 ? 19.170 -3.04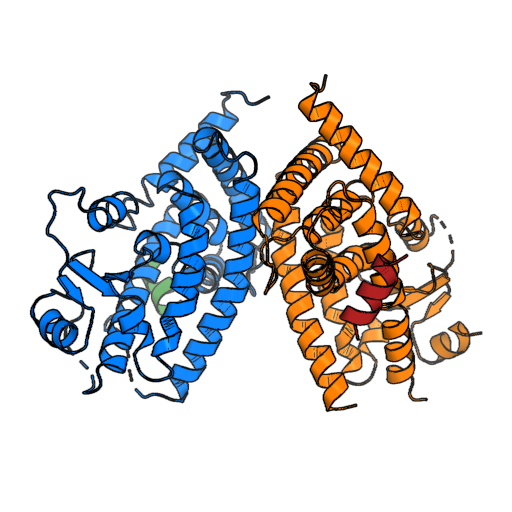6 5.008 1.00 27.55 290 VAL A C 1
ATOM 683 O O . VAL A 1 92 ? 20.134 -2.989 5.748 1.00 30.19 290 VAL A O 1
ATOM 687 N N . GLU A 1 93 ? 19.220 -2.677 3.728 1.00 27.74 291 GLU A N 1
ATOM 688 C CA . GLU A 1 93 ? 20.432 -2.143 3.064 1.00 30.82 291 GLU A CA 1
ATOM 689 C C . GLU A 1 93 ? 20.926 -0.911 3.846 1.00 31.24 291 GLU A C 1
ATOM 690 O O . GLU A 1 93 ? 22.132 -0.809 4.107 1.00 29.11 291 GLU A O 1
ATOM 696 N N . ALA A 1 94 ? 20.018 -0.029 4.277 1.00 28.42 292 ALA A N 1
ATOM 697 C CA . ALA A 1 94 ? 20.389 1.247 4.943 1.00 27.37 292 ALA A CA 1
ATOM 698 C C . ALA A 1 94 ? 20.989 0.941 6.317 1.00 26.92 292 ALA A C 1
ATOM 699 O O . ALA A 1 94 ? 22.034 1.487 6.644 1.00 28.14 292 ALA A O 1
ATOM 701 N N . VAL A 1 95 ? 20.410 0.012 7.061 1.00 27.54 293 VAL A N 1
ATOM 702 C CA . VAL A 1 95 ? 21.003 -0.424 8.352 1.00 30.07 293 VAL A CA 1
ATOM 703 C C . VAL A 1 95 ? 22.459 -0.855 8.100 1.00 29.71 293 VAL A C 1
ATOM 704 O O . VAL A 1 95 ? 23.358 -0.462 8.887 1.00 27.69 293 VAL A O 1
ATOM 708 N N . GLN A 1 96 ? 22.732 -1.627 7.044 1.00 28.05 294 GLN A N 1
ATOM 709 C CA . GLN A 1 96 ? 24.124 -2.052 6.769 1.00 28.24 294 GLN A CA 1
ATOM 710 C C . GLN A 1 96 ? 25.028 -0.844 6.491 1.00 27.57 294 GLN A C 1
ATOM 711 O O . GLN A 1 96 ? 26.153 -0.850 6.938 1.00 29.73 294 GLN A O 1
ATOM 717 N N . GLU A 1 97 ? 24.603 0.094 5.638 1.00 28.68 295 GLU A N 1
ATOM 718 C CA . GLU A 1 97 ? 25.393 1.300 5.271 1.00 26.69 295 GLU A CA 1
ATOM 719 C C . GLU A 1 97 ? 25.666 2.128 6.548 1.00 26.99 295 GLU A C 1
ATOM 720 O O . GLU A 1 97 ? 26.805 2.626 6.776 1.00 24.52 295 GLU A O 1
ATOM 726 N N . ILE A 1 98 ? 24.633 2.273 7.374 1.00 26.44 296 ILE A N 1
ATOM 727 C CA . ILE A 1 98 ? 24.764 3.076 8.618 1.00 24.78 296 ILE A CA 1
ATOM 728 C C . ILE A 1 98 ? 25.766 2.395 9.553 1.00 23.78 296 ILE A C 1
ATOM 729 O O . ILE A 1 98 ? 26.618 3.091 10.162 1.00 24.64 296 ILE A O 1
ATOM 734 N N . THR A 1 99 ? 25.689 1.066 9.657 1.00 25.30 297 THR A N 1
ATOM 735 C CA . THR A 1 99 ? 26.658 0.317 10.489 1.00 25.26 297 THR A CA 1
ATOM 736 C C . THR A 1 99 ? 28.077 0.499 9.931 1.00 25.84 297 THR A C 1
ATOM 737 O O . THR A 1 99 ? 29.010 0.772 10.714 1.00 26.88 297 THR A O 1
ATOM 741 N N . GLU A 1 100 ? 28.259 0.372 8.619 1.00 26.65 298 GLU A N 1
ATOM 742 C CA . GLU A 1 100 ? 29.592 0.616 7.986 1.00 30.14 298 GLU A CA 1
ATOM 743 C C . GLU A 1 100 ? 30.087 2.030 8.320 1.00 27.43 298 GLU A C 1
ATOM 744 O O . GLU A 1 100 ? 31.271 2.235 8.691 1.00 25.34 298 GLU A O 1
ATOM 750 N N . TYR A 1 101 ? 29.187 3.035 8.282 1.00 23.21 299 TYR A N 1
ATOM 751 C CA . TYR A 1 101 ? 29.574 4.424 8.599 1.00 23.05 299 TYR A CA 1
ATOM 752 C C . TYR A 1 101 ? 30.021 4.515 10.070 1.00 22.40 299 TYR A C 1
ATOM 753 O O . TYR A 1 101 ? 31.088 5.145 10.397 1.00 25.56 299 TYR A O 1
ATOM 762 N N . ALA A 1 102 ? 29.270 3.906 10.957 1.00 24.88 300 ALA A N 1
ATOM 763 C CA . ALA A 1 102 ? 29.533 3.955 12.409 1.00 25.89 300 ALA A CA 1
ATOM 764 C C . ALA A 1 102 ? 30.932 3.397 12.677 1.00 25.62 300 ALA A C 1
ATOM 765 O O . ALA A 1 102 ? 31.691 3.991 13.486 1.00 26.80 300 ALA A O 1
ATOM 767 N N . LYS A 1 103 ? 31.302 2.331 11.971 1.00 26.56 301 LYS A N 1
ATOM 768 C CA . LYS A 1 103 ? 32.645 1.722 12.181 1.00 31.89 301 LYS A CA 1
ATOM 769 C C . LYS A 1 103 ? 33.757 2.740 11.916 1.00 29.25 301 LYS A C 1
ATOM 770 O O . LYS A 1 103 ? 34.894 2.519 12.428 1.00 30.58 301 LYS A O 1
ATOM 776 N N . SER A 1 104 ? 33.547 3.772 11.077 1.00 27.51 302 SER A N 1
ATOM 777 C CA . SER A 1 104 ? 34.573 4.791 10.757 1.00 27.41 302 SER A CA 1
ATOM 778 C C . SER A 1 104 ? 34.633 5.886 11.830 1.00 25.92 302 SER A C 1
ATOM 779 O O . SER A 1 104 ? 35.502 6.744 11.734 1.00 27.59 302 SER A O 1
ATOM 782 N N . ILE A 1 105 ? 33.672 5.975 12.745 1.00 25.73 303 ILE A N 1
ATOM 783 C CA . ILE A 1 105 ? 33.696 7.142 13.684 1.00 25.27 303 ILE A CA 1
ATOM 784 C C . ILE A 1 105 ? 34.787 6.831 14.701 1.00 24.87 303 ILE A C 1
ATOM 785 O O . ILE A 1 105 ? 34.686 5.795 15.355 1.00 26.22 303 ILE A O 1
ATOM 790 N N . PRO A 1 106 ? 35.806 7.696 14.846 1.00 27.52 304 PRO A N 1
ATOM 791 C CA . PRO A 1 106 ? 36.930 7.431 15.766 1.00 27.92 304 PRO A CA 1
ATOM 792 C C . PRO A 1 106 ? 36.430 7.112 17.183 1.00 28.57 304 PRO A C 1
ATOM 793 O O . PRO A 1 106 ? 35.644 7.817 17.761 1.00 29.68 304 PRO A O 1
ATOM 797 N N . GLY A 1 107 ? 36.853 5.967 17.700 1.00 29.25 305 GLY A N 1
ATOM 798 C CA . GLY A 1 107 ? 36.428 5.540 19.035 1.00 29.30 305 GLY A CA 1
ATOM 799 C C . GLY A 1 107 ? 35.363 4.461 18.991 1.00 29.54 305 GLY A C 1
ATOM 800 O O . GLY A 1 107 ? 35.267 3.684 19.954 1.00 31.39 305 GLY A O 1
ATOM 801 N N . PHE A 1 108 ? 34.469 4.440 17.990 1.00 26.54 306 PHE A N 1
ATOM 802 C CA . PHE A 1 108 ? 33.262 3.570 18.014 1.00 25.36 306 PHE A CA 1
ATOM 803 C C . PHE A 1 108 ? 33.609 2.061 18.128 1.00 27.60 306 PHE A C 1
ATOM 804 O O . PHE A 1 108 ? 33.004 1.388 18.980 1.00 28.42 306 PHE A O 1
ATOM 812 N N . VAL A 1 109 ? 34.502 1.530 17.285 1.00 29.90 307 VAL A N 1
ATOM 813 C CA . VAL A 1 109 ? 34.803 0.057 17.298 1.00 32.82 307 VAL A CA 1
ATOM 814 C C . VAL A 1 109 ? 35.629 -0.291 18.551 1.00 36.94 307 VAL A C 1
ATOM 815 O O . VAL A 1 109 ? 35.717 -1.478 18.846 1.00 34.95 307 VAL A O 1
ATOM 819 N N . ASN A 1 110 ? 36.139 0.676 19.313 1.00 34.89 308 ASN A N 1
ATOM 820 C CA . ASN A 1 110 ? 36.845 0.381 20.596 1.00 39.42 308 ASN A CA 1
ATOM 821 C C . ASN A 1 110 ? 35.851 0.313 21.764 1.00 42.10 308 ASN A C 1
ATOM 822 O O . ASN A 1 110 ? 36.289 0.017 22.899 1.00 38.42 308 ASN A O 1
ATOM 827 N N . LEU A 1 111 ? 34.565 0.609 21.547 1.00 35.52 309 LEU A N 1
ATOM 828 C CA . LEU A 1 111 ? 33.525 0.463 22.591 1.00 32.32 309 LEU A CA 1
ATOM 829 C C . LEU A 1 111 ? 33.171 -1.025 22.740 1.00 30.22 309 LEU A C 1
ATOM 830 O O . LEU A 1 111 ? 33.332 -1.767 21.767 1.00 30.97 309 LEU A O 1
ATOM 835 N N . ASP A 1 112 ? 32.650 -1.416 23.897 1.00 33.24 310 ASP A N 1
ATOM 836 C CA . ASP A 1 112 ? 32.051 -2.758 24.129 1.00 40.14 310 ASP A CA 1
ATOM 837 C C . ASP A 1 112 ? 31.066 -3.068 22.981 1.00 39.72 310 ASP A C 1
ATOM 838 O O . ASP A 1 112 ? 30.215 -2.227 22.639 1.00 35.66 310 ASP A O 1
ATOM 843 N N . LEU A 1 113 ? 31.195 -4.252 22.391 1.00 35.67 311 LEU A N 1
ATOM 844 C CA . LEU A 1 113 ? 30.428 -4.658 21.191 1.00 37.55 311 LEU A CA 1
ATOM 845 C C . LEU A 1 113 ? 28.944 -4.541 21.513 1.00 36.34 311 LEU A C 1
ATOM 846 O O . LEU A 1 113 ? 28.193 -4.055 20.639 1.00 36.87 311 LEU A O 1
ATOM 851 N N . ASN A 1 114 ? 28.519 -4.966 22.700 1.00 35.07 312 ASN A N 1
ATOM 852 C CA . ASN A 1 114 ? 27.084 -4.899 23.069 1.00 35.85 312 ASN A CA 1
ATOM 853 C C . ASN A 1 114 ? 26.633 -3.430 22.972 1.00 34.45 312 ASN A C 1
ATOM 854 O O . ASN A 1 114 ? 25.463 -3.199 22.590 1.00 33.65 312 ASN A O 1
ATOM 859 N N . ASP A 1 115 ? 27.498 -2.485 23.351 1.00 31.15 313 ASP A N 1
ATOM 860 C CA . ASP A 1 115 ? 27.109 -1.053 23.337 1.00 31.60 313 ASP A CA 1
ATOM 861 C C . ASP A 1 115 ? 27.088 -0.544 21.889 1.00 30.45 313 ASP A C 1
ATOM 862 O O . ASP A 1 115 ? 26.174 0.299 21.575 1.00 30.50 313 ASP A O 1
ATOM 867 N N . GLN A 1 116 ? 28.043 -0.986 21.059 1.00 32.77 314 GLN A N 1
ATOM 868 C CA . GLN A 1 116 ? 28.030 -0.722 19.593 1.00 30.30 314 GLN A CA 1
ATOM 869 C C . GLN A 1 116 ? 26.669 -1.157 19.045 1.00 30.51 314 GLN A C 1
ATOM 870 O O . GLN A 1 116 ? 26.017 -0.327 18.319 1.00 28.44 314 GLN A O 1
ATOM 876 N N . VAL A 1 117 ? 26.214 -2.385 19.357 1.00 31.08 315 VAL A N 1
ATOM 877 C CA . VAL A 1 117 ? 24.907 -2.908 18.846 1.00 30.99 315 VAL A CA 1
ATOM 878 C C . VAL A 1 117 ? 23.756 -2.049 19.364 1.00 29.60 315 VAL A C 1
ATOM 879 O O . VAL A 1 117 ? 22.789 -1.790 18.584 1.00 28.13 315 VAL A O 1
ATOM 883 N N . THR A 1 118 ? 23.802 -1.656 20.631 1.00 27.43 316 THR A N 1
ATOM 884 C CA . THR A 1 118 ? 22.684 -0.918 21.247 1.00 27.65 316 THR A CA 1
ATOM 885 C C . THR A 1 118 ? 22.598 0.467 20.585 1.00 25.13 316 THR A C 1
ATOM 886 O O . THR A 1 118 ? 21.492 0.870 20.268 1.00 25.09 316 THR A O 1
ATOM 890 N N . LEU A 1 119 ? 23.733 1.121 20.426 1.00 24.64 317 LEU A N 1
ATOM 891 C CA . LEU A 1 119 ? 23.768 2.473 19.782 1.00 24.97 317 LEU A CA 1
ATOM 892 C C . LEU A 1 119 ? 23.119 2.372 18.391 1.00 25.43 317 LEU A C 1
ATOM 893 O O . LEU A 1 119 ? 22.310 3.250 18.015 1.00 24.36 317 LEU A O 1
ATOM 898 N N . LEU A 1 120 ? 23.480 1.377 17.614 1.00 25.60 318 LEU A N 1
ATOM 899 C CA . LEU A 1 120 ? 22.975 1.241 16.228 1.00 26.60 318 LEU A CA 1
ATOM 900 C C . LEU A 1 120 ? 21.494 0.861 16.273 1.00 27.69 318 LEU A C 1
ATOM 901 O O . LEU A 1 120 ? 20.708 1.416 15.476 1.00 27.48 318 LEU A O 1
ATOM 906 N N . LYS A 1 121 ? 21.106 -0.077 17.137 1.00 28.31 319 LYS A N 1
ATOM 907 C CA . LYS A 1 121 ? 19.718 -0.571 17.235 1.00 31.44 319 LYS A CA 1
ATOM 908 C C . LYS A 1 121 ? 18.792 0.623 17.455 1.00 30.19 319 LYS A C 1
ATOM 909 O O . LYS A 1 121 ? 17.781 0.720 16.742 1.00 31.61 319 LYS A O 1
ATOM 915 N N . TYR A 1 122 ? 19.143 1.518 18.380 1.00 28.87 320 TYR A N 1
ATOM 916 C CA . TYR A 1 122 ? 18.271 2.671 18.738 1.00 30.14 320 TYR A CA 1
ATOM 917 C C . TYR A 1 122 ? 18.526 3.879 17.839 1.00 29.70 320 TYR A C 1
ATOM 918 O O . TYR A 1 122 ? 17.714 4.797 17.954 1.00 33.19 320 TYR A O 1
ATOM 927 N N . GLY A 1 123 ? 19.576 3.894 17.027 1.00 26.06 321 GLY A N 1
ATOM 928 C CA . GLY A 1 123 ? 19.963 5.060 16.207 1.00 27.09 321 GLY A CA 1
ATOM 929 C C . GLY A 1 123 ? 19.504 4.950 14.755 1.00 28.12 321 GLY A C 1
ATOM 930 O O . GLY A 1 123 ? 19.284 5.987 14.105 1.00 26.50 321 GLY A O 1
ATOM 931 N N . VAL A 1 124 ? 19.397 3.743 14.203 1.00 26.15 322 VAL A N 1
ATOM 932 C CA . VAL A 1 124 ? 19.298 3.638 12.720 1.00 27.32 322 VAL A CA 1
ATOM 933 C C . VAL A 1 124 ? 17.981 4.274 12.248 1.00 24.95 322 VAL A C 1
ATOM 934 O O . VAL A 1 124 ? 18.003 4.875 11.173 1.00 25.61 322 VAL A O 1
ATOM 938 N N . HIS A 1 125 ? 16.872 4.174 12.958 1.00 23.52 323 HIS A N 1
ATOM 939 C CA . HIS A 1 125 ? 15.613 4.772 12.447 1.00 26.20 323 HIS A CA 1
ATOM 940 C C . HIS A 1 125 ? 15.727 6.317 12.426 1.00 24.40 323 HIS A C 1
ATOM 941 O O . HIS A 1 125 ? 15.239 6.940 11.471 1.00 23.28 323 HIS A O 1
ATOM 948 N N . GLU A 1 126 ? 16.306 6.923 13.450 1.00 22.40 324 GLU A N 1
ATOM 949 C CA . GLU A 1 126 ? 16.533 8.396 13.447 1.00 22.23 324 GLU A CA 1
ATOM 950 C C . GLU A 1 126 ? 17.363 8.794 12.206 1.00 21.36 324 GLU A C 1
ATOM 951 O O . GLU A 1 126 ? 17.098 9.805 11.552 1.00 23.40 324 GLU A O 1
ATOM 957 N N . ILE A 1 127 ? 18.399 8.026 11.925 1.00 22.46 325 ILE A N 1
ATOM 958 C CA . ILE A 1 127 ? 19.309 8.286 10.785 1.00 21.74 325 ILE A CA 1
ATOM 959 C C . ILE A 1 127 ? 18.572 8.025 9.472 1.00 22.74 325 ILE A C 1
ATOM 960 O O . ILE A 1 127 ? 18.759 8.808 8.523 1.00 22.99 325 ILE A O 1
ATOM 965 N N A ILE A 1 128 ? 17.635 7.074 9.449 0.60 23.38 326 ILE A N 1
ATOM 966 N N B ILE A 1 128 ? 17.910 6.875 9.354 0.40 23.10 326 ILE A N 1
ATOM 967 C CA A ILE A 1 128 ? 16.804 6.792 8.239 0.60 22.18 326 ILE A CA 1
ATOM 968 C CA B ILE A 1 128 ? 17.219 6.538 8.081 0.40 23.07 326 ILE A CA 1
ATOM 969 C C A ILE A 1 128 ? 15.871 7.971 7.939 0.60 20.77 326 ILE A C 1
ATOM 970 C C B ILE A 1 128 ? 16.431 7.786 7.683 0.40 20.85 326 ILE A C 1
ATOM 971 O O A ILE A 1 128 ? 15.760 8.387 6.748 0.60 20.71 326 ILE A O 1
ATOM 972 O O B ILE A 1 128 ? 16.600 8.252 6.566 0.40 22.35 326 ILE A O 1
ATOM 981 N N A TYR A 1 129 ? 15.205 8.546 8.935 0.70 20.13 327 TYR A N 1
ATOM 982 N N B TYR A 1 129 ? 15.716 8.405 8.626 0.30 21.36 327 TYR A N 1
ATOM 983 C CA A TYR A 1 129 ? 14.396 9.773 8.682 0.70 21.15 327 TYR A CA 1
ATOM 984 C CA B TYR A 1 129 ? 14.725 9.474 8.334 0.30 22.05 327 TYR A CA 1
ATOM 985 C C A TYR A 1 129 ? 15.305 10.861 8.085 0.70 22.18 327 TYR A C 1
ATOM 986 C C B TYR A 1 129 ? 15.409 10.845 8.226 0.30 22.56 327 TYR A C 1
ATOM 987 O O A TYR A 1 129 ? 14.954 11.550 7.102 0.70 22.42 327 TYR A O 1
ATOM 988 O O B TYR A 1 129 ? 14.800 11.749 7.598 0.30 22.60 327 TYR A O 1
ATOM 1005 N N A THR A 1 130 ? 16.469 11.042 8.716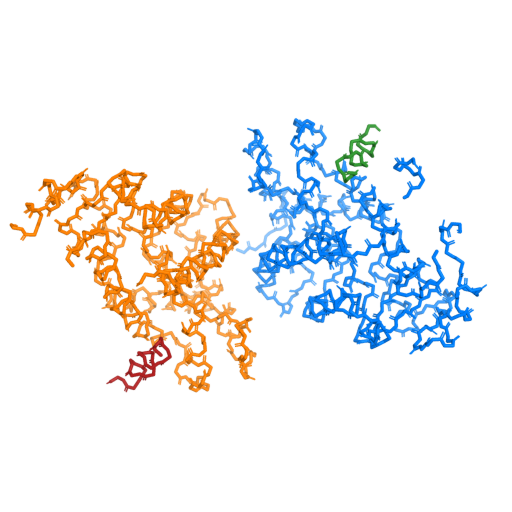 0.60 20.54 328 THR A N 1
ATOM 1006 N N B THR A 1 130 ? 16.636 11.003 8.735 0.40 22.22 328 THR A N 1
ATOM 1007 C CA A THR A 1 130 ? 17.457 12.089 8.371 0.60 22.09 328 THR A CA 1
ATOM 1008 C CA B THR A 1 130 ? 17.482 12.154 8.353 0.40 23.58 328 THR A CA 1
ATOM 1009 C C A THR A 1 130 ? 17.841 11.936 6.900 0.60 23.18 328 THR A C 1
ATOM 1010 C C B THR A 1 130 ? 17.902 11.967 6.894 0.40 24.11 328 THR A C 1
ATOM 1011 O O A THR A 1 130 ? 17.733 12.909 6.135 0.60 24.97 328 THR A O 1
ATOM 1012 O O B THR A 1 130 ? 17.830 12.938 6.120 0.40 25.04 328 THR A O 1
ATOM 1019 N N . MET A 1 131 ? 18.323 10.757 6.530 1.00 23.34 329 MET A N 1
ATOM 1020 C CA . MET A 1 131 ? 18.831 10.475 5.166 1.00 24.88 329 MET A CA 1
ATOM 1021 C C . MET A 1 131 ? 17.708 10.453 4.115 1.00 24.26 329 MET A C 1
ATOM 1022 O O . MET A 1 131 ? 17.955 10.967 2.989 1.00 23.91 329 MET A O 1
ATOM 1027 N N . LEU A 1 132 ? 16.487 10.034 4.458 1.00 22.23 330 LEU A N 1
ATOM 1028 C CA . LEU A 1 132 ? 15.313 10.126 3.560 1.00 24.16 330 LEU A CA 1
ATOM 1029 C C . LEU A 1 132 ? 15.069 11.583 3.157 1.00 22.04 330 LEU A C 1
ATOM 1030 O O . LEU A 1 132 ? 14.757 11.817 1.993 1.00 20.60 330 LEU A O 1
ATOM 1035 N N . ALA A 1 133 ? 15.246 12.557 4.056 1.00 20.14 331 ALA A N 1
ATOM 1036 C CA . ALA A 1 133 ? 15.017 13.989 3.752 1.00 20.23 331 ALA A CA 1
ATOM 1037 C C . ALA A 1 133 ? 15.880 14.391 2.551 1.00 19.31 331 ALA A C 1
ATOM 1038 O O . ALA A 1 133 ? 15.470 15.220 1.698 1.00 19.04 331 ALA A O 1
ATOM 1040 N N . SER A 1 134 ? 17.130 13.890 2.511 1.00 18.02 332 SER A N 1
ATOM 1041 C CA . SER A 1 134 ? 18.054 14.197 1.413 1.00 19.44 332 SER A CA 1
ATOM 1042 C C . SER A 1 134 ? 17.469 13.804 0.052 1.00 20.92 332 SER A C 1
ATOM 1043 O O . SER A 1 134 ? 17.804 14.483 -0.966 1.00 21.96 332 SER A O 1
ATOM 1046 N N . LEU A 1 135 ? 16.578 12.823 0.039 1.00 18.24 333 LEU A N 1
ATOM 1047 C CA . LEU A 1 135 ? 15.980 12.229 -1.191 1.00 20.13 333 LEU A CA 1
ATOM 1048 C C . LEU A 1 135 ? 14.594 12.839 -1.480 1.00 21.19 333 LEU A C 1
ATOM 1049 O O . LEU A 1 135 ? 13.936 12.424 -2.484 1.00 20.77 333 LEU A O 1
ATOM 1054 N N . MET A 1 136 ? 14.110 13.755 -0.647 1.00 18.65 334 MET A N 1
ATOM 1055 C CA . MET A 1 136 ? 12.713 14.207 -0.703 1.00 20.95 334 MET A CA 1
ATOM 1056 C C . MET A 1 136 ? 12.658 15.671 -1.158 1.00 21.80 334 MET A C 1
ATOM 1057 O O . MET A 1 136 ? 13.508 16.512 -0.790 1.00 22.71 334 MET A O 1
ATOM 1062 N N . ASN A 1 137 ? 11.604 15.985 -1.888 1.00 22.04 335 ASN A N 1
ATOM 1063 C CA . ASN A 1 137 ? 11.174 17.382 -2.100 1.00 19.60 335 ASN A CA 1
ATOM 1064 C C . ASN A 1 137 ? 9.669 17.442 -1.793 1.00 22.36 335 ASN A C 1
ATOM 1065 O O . ASN A 1 137 ? 9.123 16.433 -1.315 1.00 22.56 335 ASN A O 1
ATOM 1070 N N . LYS A 1 138 ? 9.058 18.592 -2.040 1.00 23.30 336 LYS A N 1
ATOM 1071 C CA . LYS A 1 138 ? 7.610 18.802 -1.775 1.00 24.90 336 LYS A CA 1
ATOM 1072 C C . LYS A 1 138 ? 6.778 17.738 -2.514 1.00 24.69 336 LYS A C 1
ATOM 1073 O O . LYS A 1 138 ? 5.670 17.382 -2.019 1.00 23.20 336 LYS A O 1
ATOM 1079 N N . ASP A 1 139 ? 7.260 17.252 -3.644 1.00 21.52 337 ASP A N 1
ATOM 1080 C CA . ASP A 1 139 ? 6.481 16.375 -4.553 1.00 20.93 337 ASP A CA 1
ATOM 1081 C C . ASP A 1 139 ? 6.615 14.891 -4.200 1.00 18.65 337 ASP A C 1
ATOM 1082 O O . ASP A 1 139 ? 5.747 14.107 -4.638 1.00 20.87 337 ASP A O 1
ATOM 1087 N N . GLY A 1 140 ? 7.724 14.452 -3.628 1.00 19.67 338 GLY A N 1
ATOM 1088 C CA . GLY A 1 140 ? 7.936 13.006 -3.531 1.00 19.15 338 GLY A CA 1
ATOM 1089 C C . GLY A 1 140 ? 9.349 12.668 -3.156 1.00 21.46 338 GLY A C 1
ATOM 1090 O O . GLY A 1 140 ? 10.083 13.506 -2.605 1.00 20.97 338 GLY A O 1
ATOM 1091 N N . VAL A 1 141 ? 9.670 11.406 -3.376 1.00 19.48 339 VAL A N 1
ATOM 1092 C CA . VAL A 1 141 ? 10.924 10.817 -2.863 1.00 20.05 339 VAL A CA 1
ATOM 1093 C C . VAL A 1 141 ? 11.608 10.019 -3.965 1.00 20.21 339 VAL A C 1
ATOM 1094 O O . VAL A 1 141 ? 10.939 9.259 -4.682 1.00 21.43 339 VAL A O 1
ATOM 1098 N N . LEU A 1 142 ? 12.916 10.198 -4.080 1.00 20.79 340 LEU A N 1
ATOM 1099 C CA . LEU A 1 142 ? 13.743 9.386 -5.000 1.00 22.75 340 LEU A CA 1
ATOM 1100 C C . LEU A 1 142 ? 13.840 7.943 -4.479 1.00 24.41 340 LEU A C 1
ATOM 1101 O O . LEU A 1 142 ? 14.066 7.745 -3.282 1.00 25.14 340 LEU A O 1
ATOM 1106 N N . ILE A 1 143 ? 13.678 6.968 -5.384 1.00 24.45 341 ILE A N 1
ATOM 1107 C CA . ILE A 1 143 ? 13.744 5.534 -5.048 1.00 24.68 341 ILE A CA 1
ATOM 1108 C C . ILE A 1 143 ? 14.724 4.837 -5.996 1.00 24.40 341 ILE A C 1
ATOM 1109 O O . ILE A 1 143 ? 15.108 5.399 -7.014 1.00 23.42 341 ILE A O 1
ATOM 1114 N N A SER A 1 144 ? 15.113 3.611 -5.674 0.60 28.26 342 SER A N 1
ATOM 1115 N N B SER A 1 144 ? 15.073 3.603 -5.638 0.40 27.61 342 SER A N 1
ATOM 1116 C CA A SER A 1 144 ? 15.958 2.779 -6.570 0.60 28.46 342 SER A CA 1
ATOM 1117 C CA B SER A 1 144 ? 16.001 2.708 -6.378 0.40 28.57 342 SER A CA 1
ATOM 1118 C C A SER A 1 144 ? 17.239 3.523 -6.961 0.60 29.45 342 SER A C 1
ATOM 1119 C C B SER A 1 144 ? 17.204 3.487 -6.908 0.40 29.89 342 SER A C 1
ATOM 1120 O O A SER A 1 144 ? 17.499 3.649 -8.185 0.60 31.33 342 SER A O 1
ATOM 1121 O O B SER A 1 144 ? 17.359 3.576 -8.142 0.40 31.76 342 SER A O 1
ATOM 1126 N N . GLU A 1 145 ? 18.018 3.999 -5.984 1.00 32.72 343 GLU A N 1
ATOM 1127 C CA . GLU A 1 145 ? 19.285 4.743 -6.245 1.00 36.36 343 GLU A CA 1
ATOM 1128 C C . GLU A 1 145 ? 19.057 5.836 -7.280 1.00 36.03 343 GLU A C 1
ATOM 1129 O O . GLU A 1 145 ? 19.925 6.035 -8.137 1.00 35.94 343 GLU A O 1
ATOM 1135 N N . GLY A 1 146 ? 17.927 6.535 -7.213 1.00 32.07 344 GLY A N 1
ATOM 1136 C CA . GLY A 1 146 ? 17.722 7.705 -8.076 1.00 30.20 344 GLY A CA 1
ATOM 1137 C C . GLY A 1 146 ? 17.157 7.348 -9.429 1.00 28.58 344 GLY A C 1
ATOM 1138 O O . GLY A 1 146 ? 17.029 8.277 -10.255 1.00 31.59 344 GLY A O 1
ATOM 1139 N N . GLN A 1 147 ? 16.768 6.105 -9.664 1.00 29.04 345 GLN A N 1
ATOM 1140 C CA . GLN A 1 147 ? 16.220 5.713 -10.985 1.00 32.89 345 GLN A CA 1
ATOM 1141 C C . GLN A 1 147 ? 14.724 6.007 -11.019 1.00 30.95 345 GLN A C 1
ATOM 1142 O O . GLN A 1 147 ? 14.144 6.022 -12.110 1.00 27.96 345 GLN A O 1
ATOM 1148 N N . GLY A 1 148 ? 14.098 6.128 -9.849 1.00 27.66 346 GLY A N 1
ATOM 1149 C CA . GLY A 1 148 ? 12.659 6.358 -9.782 1.00 25.03 346 GLY A CA 1
ATOM 1150 C C . GLY A 1 148 ? 12.337 7.500 -8.851 1.00 25.38 346 GLY A C 1
ATOM 1151 O O . GLY A 1 148 ? 13.187 7.895 -8.099 1.00 22.44 346 GLY A O 1
ATOM 1152 N N . PHE A 1 149 ? 11.105 7.995 -8.921 1.00 23.38 347 PHE A N 1
ATOM 1153 C CA . PHE A 1 149 ? 10.629 9.092 -8.071 1.00 22.25 347 PHE A CA 1
ATOM 1154 C C . PHE A 1 149 ? 9.173 8.777 -7.780 1.00 23.53 347 PHE A C 1
ATOM 1155 O O . PHE A 1 149 ? 8.399 8.683 -8.716 1.00 25.77 347 PHE A O 1
ATOM 1163 N N . MET A 1 150 ? 8.838 8.542 -6.525 1.00 20.83 348 MET A N 1
ATOM 1164 C CA . MET A 1 150 ? 7.443 8.220 -6.150 1.00 23.34 348 MET A CA 1
ATOM 1165 C C . MET A 1 150 ? 6.835 9.435 -5.465 1.00 21.57 348 MET A C 1
ATOM 1166 O O . MET A 1 150 ? 7.436 9.980 -4.524 1.00 20.63 348 MET A O 1
ATOM 1171 N N . THR A 1 151 ? 5.646 9.848 -5.898 1.00 20.98 349 THR A N 1
ATOM 1172 C CA . THR A 1 151 ? 5.047 11.103 -5.366 1.00 20.52 349 THR A CA 1
ATOM 1173 C C . THR A 1 151 ? 4.485 10.886 -3.953 1.00 19.47 349 THR A C 1
ATOM 1174 O O . THR A 1 151 ? 4.071 9.768 -3.582 1.00 20.72 349 THR A O 1
ATOM 1178 N N . ARG A 1 152 ? 4.457 11.978 -3.224 1.00 19.41 350 ARG A N 1
ATOM 1179 C CA . ARG A 1 152 ? 3.976 12.021 -1.850 1.00 19.87 350 ARG A CA 1
ATOM 1180 C C . ARG A 1 152 ? 2.480 11.697 -1.855 1.00 21.73 350 ARG A C 1
ATOM 1181 O O . ARG A 1 152 ? 2.033 10.905 -1.010 1.00 21.80 350 ARG A O 1
ATOM 1189 N N . GLU A 1 153 ? 1.732 12.269 -2.779 1.00 20.83 351 GLU A N 1
ATOM 1190 C CA . GLU A 1 153 ? 0.258 12.015 -2.810 1.00 20.78 351 GLU A CA 1
ATOM 1191 C C . GLU A 1 153 ? -0.034 10.597 -3.297 1.00 23.72 351 GLU A C 1
ATOM 1192 O O . GLU A 1 153 ? -1.095 10.032 -2.869 1.00 22.82 351 GLU A O 1
ATOM 1198 N N . PHE A 1 154 ? 0.783 10.016 -4.161 1.00 20.51 352 PHE A N 1
ATOM 1199 C CA . PHE A 1 154 ? 0.530 8.610 -4.543 1.00 22.43 352 PHE A CA 1
ATOM 1200 C C . PHE A 1 154 ? 0.740 7.721 -3.306 1.00 23.80 352 PHE A C 1
ATOM 1201 O O . PHE A 1 154 ? -0.096 6.867 -3.004 1.00 24.31 352 PHE A O 1
ATOM 1209 N N . LEU A 1 155 ? 1.813 7.911 -2.550 1.00 24.07 353 LEU A N 1
ATOM 1210 C CA . LEU A 1 155 ? 1.982 7.123 -1.292 1.00 24.78 353 LEU A CA 1
ATOM 1211 C C . LEU A 1 155 ? 0.792 7.324 -0.333 1.00 24.06 353 LEU A C 1
ATOM 1212 O O . LEU A 1 155 ? 0.300 6.297 0.262 1.00 27.70 353 LEU A O 1
ATOM 1217 N N . LYS A 1 156 ? 0.341 8.555 -0.166 1.00 24.14 354 LYS A N 1
ATOM 1218 C CA . LYS A 1 156 ? -0.792 8.897 0.729 1.00 28.06 354 LYS A CA 1
ATOM 1219 C C . LYS A 1 156 ? -2.062 8.179 0.239 1.00 30.19 354 LYS A C 1
ATOM 1220 O O . LYS A 1 156 ? -2.916 7.828 1.072 1.00 31.91 354 LYS A O 1
ATOM 1226 N N . SER A 1 157 ? -2.171 7.880 -1.048 1.00 28.24 355 SER A N 1
ATOM 1227 C CA . SER A 1 157 ? -3.401 7.294 -1.629 1.00 30.45 355 SER A CA 1
ATOM 1228 C C . SER A 1 157 ? -3.456 5.780 -1.331 1.00 31.40 355 SER A C 1
ATOM 1229 O O . SER A 1 157 ? -4.524 5.186 -1.551 1.00 33.38 355 SER A O 1
ATOM 1232 N N . LEU A 1 158 ? -2.365 5.154 -0.868 1.00 28.82 356 LEU A N 1
ATOM 1233 C CA . LEU A 1 158 ? -2.339 3.688 -0.601 1.00 31.11 356 LEU A CA 1
ATOM 1234 C C . LEU A 1 158 ? -3.299 3.382 0.552 1.00 28.25 356 LEU A C 1
ATOM 1235 O O . LEU A 1 158 ? -3.607 4.291 1.373 1.00 29.72 356 LEU A O 1
ATOM 1240 N N . ARG A 1 159 ? -3.897 2.186 0.583 1.00 33.55 357 ARG A N 1
ATOM 1241 C CA . ARG A 1 159 ? -4.947 1.952 1.610 1.00 35.93 357 ARG A CA 1
ATOM 1242 C C . ARG A 1 159 ? -4.304 1.907 3.008 1.00 36.02 357 ARG A C 1
ATOM 1243 O O . ARG A 1 159 ? -3.110 1.591 3.116 1.00 34.31 357 ARG A O 1
ATOM 1251 N N . LYS A 1 160 ? -5.090 2.225 4.036 1.00 35.43 358 LYS A N 1
ATOM 1252 C CA . LYS A 1 160 ? -4.738 2.057 5.473 1.00 35.97 358 LYS A CA 1
ATOM 1253 C C . LYS A 1 160 ? -4.237 0.635 5.698 1.00 36.40 358 LYS A C 1
ATOM 1254 O O . LYS A 1 160 ? -4.740 -0.305 5.097 1.00 37.81 358 LYS A O 1
ATOM 1260 N N . PRO A 1 161 ? -3.167 0.403 6.492 1.00 36.17 359 PRO A N 1
ATOM 1261 C CA . PRO A 1 161 ? -2.439 1.449 7.212 1.00 38.73 359 PRO A CA 1
ATOM 1262 C C . PRO A 1 161 ? -1.226 2.003 6.440 1.00 35.15 359 PRO A C 1
ATOM 1263 O O . PRO A 1 161 ? -0.478 2.763 7.009 1.00 38.00 359 PRO A O 1
ATOM 1267 N N . PHE A 1 162 ? -1.072 1.652 5.170 1.00 32.87 360 PHE A N 1
ATOM 1268 C CA . PHE A 1 162 ? 0.139 1.978 4.370 1.00 34.18 360 PHE A CA 1
ATOM 1269 C C . PHE A 1 162 ? 0.150 3.451 3.942 1.00 31.67 360 PHE A C 1
ATOM 1270 O O . PHE A 1 162 ? 1.256 4.010 3.813 1.00 32.49 360 PHE A O 1
ATOM 1278 N N . GLY A 1 163 ? -1.008 4.053 3.708 1.00 33.02 361 GLY A N 1
ATOM 1279 C CA . GLY A 1 163 ? -1.146 5.430 3.193 1.00 31.75 361 GLY A CA 1
ATOM 1280 C C . GLY A 1 163 ? -0.544 6.464 4.121 1.00 34.59 361 GLY A C 1
ATOM 1281 O O . GLY A 1 163 ? -0.163 7.542 3.652 1.00 28.94 361 GLY A O 1
ATOM 1282 N N . ASP A 1 164 ? -0.482 6.189 5.411 1.00 30.40 362 ASP A N 1
ATOM 1283 C CA . ASP A 1 164 ? 0.023 7.190 6.384 1.00 33.53 362 ASP A CA 1
ATOM 1284 C C . ASP A 1 164 ? 1.450 6.822 6.808 1.00 30.77 362 ASP A C 1
ATOM 1285 O O . ASP A 1 164 ? 1.979 7.508 7.680 1.00 32.30 362 ASP A O 1
ATOM 1290 N N . PHE A 1 165 ? 2.055 5.811 6.214 1.00 27.07 363 PHE A N 1
ATOM 1291 C CA . PHE A 1 165 ? 3.398 5.331 6.611 1.00 29.32 363 PHE A CA 1
ATOM 1292 C C . PHE A 1 165 ? 4.450 6.411 6.313 1.00 31.15 363 PHE A C 1
ATOM 1293 O O . PHE A 1 165 ? 5.253 6.692 7.185 1.00 28.65 363 PHE A O 1
ATOM 1301 N N . MET A 1 166 ? 4.460 6.992 5.116 1.00 26.83 364 MET A N 1
ATOM 1302 C CA . MET A 1 166 ? 5.559 7.919 4.765 1.00 26.07 364 MET A CA 1
ATOM 1303 C C . MET A 1 166 ? 5.219 9.362 5.156 1.00 27.99 364 MET A C 1
ATOM 1304 O O . MET A 1 166 ? 6.132 10.170 5.193 1.00 28.42 364 MET A O 1
ATOM 1309 N N . GLU A 1 167 ? 3.962 9.691 5.445 1.00 23.53 365 GLU A N 1
ATOM 1310 C CA . GLU A 1 167 ? 3.547 11.094 5.695 1.00 27.29 365 GLU A CA 1
ATOM 1311 C C . GLU A 1 167 ? 4.400 11.765 6.758 1.00 25.57 365 GLU A C 1
ATOM 1312 O O . GLU A 1 167 ? 4.865 12.894 6.561 1.00 25.05 365 GLU A O 1
ATOM 1318 N N . PRO A 1 168 ? 4.627 11.183 7.948 1.00 27.27 366 PRO A N 1
ATOM 1319 C CA . PRO A 1 168 ? 5.471 11.861 8.937 1.00 26.88 366 PRO A CA 1
ATOM 1320 C C . PRO A 1 168 ? 6.925 12.058 8.460 1.00 25.11 366 PRO A C 1
ATOM 1321 O O . PRO A 1 168 ? 7.554 12.980 8.921 1.00 28.33 366 PRO A O 1
ATOM 1325 N N . LYS A 1 169 ? 7.422 11.232 7.563 1.00 24.95 367 LYS A N 1
ATOM 1326 C CA . LYS A 1 169 ? 8.821 11.355 7.036 1.00 24.72 367 LYS A CA 1
ATOM 1327 C C . LYS A 1 169 ? 8.877 12.604 6.132 1.00 23.14 367 LYS A C 1
ATOM 1328 O O . LYS A 1 169 ? 9.840 13.446 6.252 1.00 21.02 367 LYS A O 1
ATOM 1334 N N . PHE A 1 170 ? 7.867 12.797 5.280 1.00 22.21 368 PHE A N 1
ATOM 1335 C CA . PHE A 1 170 ? 7.746 14.024 4.450 1.00 21.54 368 PHE A CA 1
ATOM 1336 C C . PHE A 1 170 ? 7.629 15.253 5.337 1.00 20.60 368 PHE A C 1
ATOM 1337 O O . PHE A 1 170 ? 8.150 16.327 5.038 1.00 23.50 368 PHE A O 1
ATOM 1345 N N . GLU A 1 171 ? 6.766 15.173 6.361 1.00 23.13 369 GLU A N 1
ATOM 1346 C CA . GLU A 1 171 ? 6.540 16.331 7.260 1.00 24.64 369 GLU A CA 1
ATOM 1347 C C . GLU A 1 171 ? 7.869 16.760 7.877 1.00 21.66 369 GLU A C 1
ATOM 1348 O O . GLU A 1 171 ? 8.162 17.964 7.869 1.00 25.84 369 GLU A O 1
ATOM 1354 N N . PHE A 1 172 ? 8.610 15.811 8.414 1.00 22.84 370 PHE A N 1
ATOM 1355 C CA . PHE A 1 172 ? 9.931 16.084 8.997 1.00 21.34 370 PHE A CA 1
ATOM 1356 C C . PHE A 1 172 ? 10.842 16.681 7.921 1.00 21.06 370 PHE A C 1
ATOM 1357 O O . PHE A 1 172 ? 11.454 17.673 8.165 1.00 21.92 370 PHE A O 1
ATOM 1365 N N . ALA A 1 173 ? 10.850 16.088 6.728 1.00 22.81 371 ALA A N 1
ATOM 1366 C CA . ALA A 1 173 ? 11.780 16.496 5.651 1.00 20.26 371 ALA A CA 1
ATOM 1367 C C . ALA A 1 173 ? 11.519 17.948 5.222 1.00 21.69 371 ALA A C 1
ATOM 1368 O O . ALA A 1 173 ? 12.439 18.687 4.941 1.00 21.49 371 ALA A O 1
ATOM 1370 N N . VAL A 1 174 ? 10.257 18.362 5.120 1.00 23.41 372 VAL A N 1
ATOM 1371 C CA . VAL A 1 174 ? 9.919 19.757 4.708 1.00 27.20 372 VAL A CA 1
ATOM 1372 C C . VAL A 1 174 ? 10.638 20.735 5.618 1.00 22.62 372 VAL A C 1
ATOM 1373 O O . VAL A 1 174 ? 11.288 21.681 5.110 1.00 27.39 372 VAL A O 1
ATOM 1377 N N . LYS A 1 175 ? 10.505 20.534 6.922 1.00 23.08 373 LYS A N 1
ATOM 1378 C CA . LYS A 1 175 ? 11.075 21.462 7.916 1.00 23.37 373 LYS A CA 1
ATOM 1379 C C . LYS A 1 175 ? 12.593 21.272 7.934 1.00 24.09 373 LYS A C 1
ATOM 1380 O O . LYS A 1 175 ? 13.298 22.277 7.904 1.00 24.24 373 LYS A O 1
ATOM 1386 N N . PHE A 1 176 ? 13.043 20.029 7.859 1.00 19.50 374 PHE A N 1
ATOM 1387 C CA . PHE A 1 176 ? 14.511 19.741 7.960 1.00 18.76 374 PHE A CA 1
ATOM 1388 C C . PHE A 1 176 ? 15.256 20.305 6.767 1.00 19.42 374 PHE A C 1
ATOM 1389 O O . PHE A 1 176 ? 16.353 20.952 6.911 1.00 19.93 374 PHE A O 1
ATOM 1397 N N . ASN A 1 177 ? 14.740 20.088 5.560 1.00 18.35 375 ASN A N 1
ATOM 1398 C CA . ASN A 1 177 ? 15.392 20.549 4.319 1.00 18.57 375 ASN A CA 1
ATOM 1399 C C . ASN A 1 177 ? 15.432 22.073 4.229 1.00 19.48 375 ASN A C 1
ATOM 1400 O O . ASN A 1 177 ? 16.290 22.589 3.546 1.00 20.68 375 ASN A O 1
ATOM 1405 N N . ALA A 1 178 ? 14.545 22.760 4.906 1.00 21.90 376 ALA A N 1
ATOM 1406 C CA . ALA A 1 178 ? 14.577 24.231 4.945 1.00 22.72 376 ALA A CA 1
ATOM 1407 C C . ALA A 1 178 ? 15.850 24.748 5.642 1.00 22.41 376 ALA A C 1
ATOM 1408 O O . ALA A 1 178 ? 16.194 25.935 5.413 1.00 25.33 376 ALA A O 1
ATOM 1410 N N . LEU A 1 179 ? 16.524 23.930 6.459 1.00 20.91 377 LEU A N 1
ATOM 1411 C CA . LEU A 1 179 ? 17.828 24.289 7.116 1.00 22.42 377 LEU A CA 1
ATOM 1412 C C . LEU A 1 179 ? 18.960 24.284 6.087 1.00 23.63 377 LEU A C 1
ATOM 1413 O O . LEU A 1 179 ? 20.069 24.755 6.459 1.00 24.15 377 LEU A O 1
ATOM 1418 N N . GLU A 1 180 ? 18.748 23.711 4.906 1.00 21.39 378 GLU A N 1
ATOM 1419 C CA . GLU A 1 180 ? 19.755 23.678 3.807 1.00 23.26 378 GLU A CA 1
ATOM 1420 C C . GLU A 1 180 ? 21.092 23.082 4.279 1.00 19.83 378 GLU A C 1
ATOM 1421 O O . GLU A 1 180 ? 22.177 23.614 3.912 1.00 21.44 378 GLU A O 1
ATOM 1427 N N . LEU A 1 181 ? 21.024 21.974 5.019 1.00 19.92 379 LEU A N 1
ATOM 1428 C CA . LEU A 1 181 ? 22.284 21.290 5.388 1.00 20.09 379 LEU A CA 1
ATOM 1429 C C . LEU A 1 181 ? 22.887 20.664 4.145 1.00 19.64 379 LEU A C 1
ATOM 1430 O O . LEU A 1 181 ? 22.199 20.248 3.206 1.00 20.99 379 LEU A O 1
ATOM 1435 N N . ASP A 1 182 ? 24.222 20.541 4.154 1.00 18.79 380 ASP A N 1
ATOM 1436 C CA . ASP A 1 182 ? 24.901 19.768 3.089 1.00 20.74 380 ASP A CA 1
ATOM 1437 C C . ASP A 1 182 ? 25.562 18.513 3.679 1.00 18.49 380 ASP A C 1
ATOM 1438 O O . ASP A 1 182 ? 25.414 18.228 4.878 1.00 20.07 380 ASP A O 1
ATOM 1443 N N . ASP A 1 183 ? 26.123 17.680 2.817 1.00 17.97 381 ASP A N 1
ATOM 1444 C CA . ASP A 1 183 ? 26.687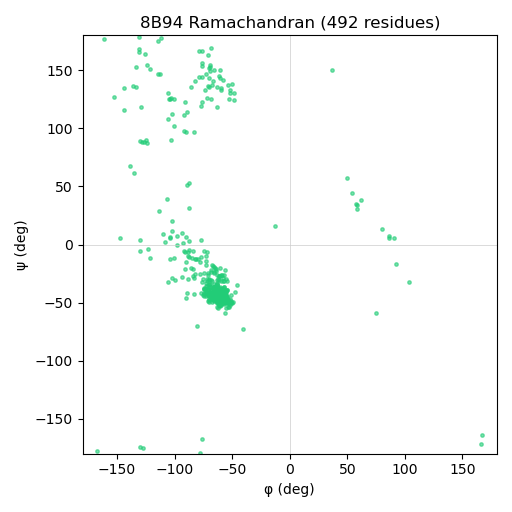 16.373 3.198 1.00 20.18 381 ASP A CA 1
ATOM 1445 C C . ASP A 1 183 ? 27.766 16.553 4.288 1.00 17.51 381 ASP A C 1
ATOM 1446 O O . ASP A 1 183 ? 27.821 15.671 5.189 1.00 19.59 381 ASP A O 1
ATOM 1451 N N . SER A 1 184 ? 28.567 17.614 4.241 1.00 19.81 382 SER A N 1
ATOM 1452 C CA . SER A 1 184 ? 29.573 17.861 5.297 1.00 19.20 382 SER A CA 1
ATOM 1453 C C . SER A 1 184 ? 28.892 18.070 6.634 1.00 20.49 382 SER A C 1
ATOM 1454 O O . SER A 1 184 ? 29.422 17.550 7.648 1.00 21.89 382 SER A O 1
ATOM 1457 N N . ASP A 1 185 ? 27.787 18.807 6.687 1.00 19.90 383 ASP A N 1
ATOM 1458 C CA . ASP A 1 185 ? 27.027 18.997 7.939 1.00 19.55 383 ASP A CA 1
ATOM 1459 C C . ASP A 1 185 ? 26.417 17.665 8.375 1.00 18.59 383 ASP A C 1
ATOM 1460 O O . ASP A 1 185 ? 26.524 17.300 9.549 1.00 19.62 383 ASP A O 1
ATOM 1465 N N . LEU A 1 186 ? 25.773 16.932 7.465 1.00 18.54 384 LEU A N 1
ATOM 1466 C CA . LEU A 1 186 ? 24.983 15.733 7.781 1.00 18.69 384 LEU A CA 1
ATOM 1467 C C . LEU A 1 186 ? 25.903 14.627 8.319 1.00 18.27 384 LEU A C 1
ATOM 1468 O O . LEU A 1 186 ? 25.476 13.867 9.182 1.00 20.22 384 LEU A O 1
ATOM 1473 N N . ALA A 1 187 ? 27.098 14.489 7.757 1.00 19.31 385 ALA A N 1
ATOM 1474 C CA . ALA A 1 187 ? 28.084 13.474 8.203 1.00 19.98 385 ALA A CA 1
ATOM 1475 C C . ALA A 1 187 ? 28.239 13.597 9.724 1.00 20.59 385 ALA A C 1
ATOM 1476 O O . ALA A 1 187 ? 28.164 12.577 10.470 1.00 22.15 385 ALA A O 1
ATOM 1478 N N . ILE A 1 188 ? 28.433 14.814 10.198 1.00 20.21 386 ILE A N 1
ATOM 1479 C CA . ILE A 1 188 ? 28.685 14.997 11.660 1.00 19.35 386 ILE A CA 1
ATOM 1480 C C . ILE A 1 188 ? 27.382 14.826 12.443 1.00 21.20 386 ILE A C 1
ATOM 1481 O O . ILE A 1 188 ? 27.396 14.202 13.511 1.00 22.13 386 ILE A O 1
ATOM 1486 N N . PHE A 1 189 ? 26.284 15.396 11.951 1.00 18.73 387 PHE A N 1
ATOM 1487 C CA . PHE A 1 189 ? 24.979 15.269 12.593 1.00 17.89 387 PHE A CA 1
ATOM 1488 C C . PHE A 1 189 ? 24.647 13.798 12.811 1.00 18.37 387 PHE A C 1
ATOM 1489 O O . PHE A 1 189 ? 24.239 13.451 13.922 1.00 19.25 387 PHE A O 1
ATOM 1497 N N . ILE A 1 190 ? 24.828 12.955 11.800 1.00 19.26 388 ILE A N 1
ATOM 1498 C CA . ILE A 1 190 ? 24.517 11.510 11.966 1.00 19.23 388 ILE A CA 1
ATOM 1499 C C . ILE A 1 190 ? 25.470 10.877 12.993 1.00 19.84 388 ILE A C 1
ATOM 1500 O O . ILE A 1 190 ? 25.017 10.061 13.761 1.00 21.57 388 ILE A O 1
ATOM 1505 N N . ALA A 1 191 ? 26.746 11.259 12.992 1.00 19.10 389 ALA A N 1
ATOM 1506 C CA . ALA A 1 191 ? 27.661 10.694 14.005 1.00 17.97 389 ALA A CA 1
ATOM 1507 C C . ALA A 1 191 ? 27.231 11.084 15.408 1.00 19.07 389 ALA A C 1
ATOM 1508 O O . ALA A 1 191 ? 27.278 10.203 16.323 1.00 20.96 389 ALA A O 1
ATOM 1510 N N . VAL A 1 192 ? 26.801 12.308 15.632 1.00 19.35 390 VAL A N 1
ATOM 1511 C CA . VAL A 1 192 ? 26.294 12.738 16.968 1.00 20.06 390 VAL A CA 1
ATOM 1512 C C . VAL A 1 192 ? 25.109 11.897 17.384 1.00 20.09 390 VAL A C 1
ATOM 1513 O O . VAL A 1 192 ? 25.077 11.442 18.543 1.00 23.32 390 VAL A O 1
ATOM 1517 N N . ILE A 1 193 ? 24.182 11.612 16.477 1.00 20.89 391 ILE A N 1
ATOM 1518 C CA . ILE A 1 193 ? 22.985 10.796 16.789 1.00 22.31 391 ILE A CA 1
ATOM 1519 C C . ILE A 1 193 ? 23.445 9.403 17.245 1.00 22.16 391 ILE A C 1
ATOM 1520 O O . ILE A 1 193 ? 22.938 8.865 18.255 1.00 23.77 391 ILE A O 1
ATOM 1525 N N . ILE A 1 194 ? 24.348 8.791 16.504 1.00 23.73 392 ILE A N 1
ATOM 1526 C CA . ILE A 1 194 ? 24.765 7.395 16.791 1.00 24.26 392 ILE A CA 1
ATOM 1527 C C . ILE A 1 194 ? 25.409 7.360 18.195 1.00 26.23 392 ILE A C 1
ATOM 1528 O O . ILE A 1 194 ? 25.056 6.468 18.962 1.00 24.15 392 ILE A O 1
ATOM 1533 N N . LEU A 1 195 ? 26.215 8.341 18.577 1.00 24.51 393 LEU A N 1
ATOM 1534 C CA . LEU A 1 195 ? 26.945 8.329 19.880 1.00 24.53 393 LEU A CA 1
ATOM 1535 C C . LEU A 1 195 ? 26.085 8.978 20.974 1.00 24.11 393 LEU A C 1
ATOM 1536 O O . LEU A 1 195 ? 26.557 9.861 21.691 1.00 26.58 393 LEU A O 1
ATOM 1541 N N . SER A 1 196 ? 24.843 8.521 21.105 1.00 26.72 394 SER A N 1
ATOM 1542 C CA . SER A 1 196 ? 23.876 8.968 22.142 1.00 25.43 394 SER A CA 1
ATOM 1543 C C . SER A 1 196 ? 24.052 8.080 23.381 1.00 26.44 394 SER A C 1
ATOM 1544 O O . SER A 1 196 ? 23.672 6.894 23.337 1.00 28.11 394 SER A O 1
ATOM 1547 N N . GLY A 1 197 ? 24.517 8.682 24.467 1.00 26.83 395 GLY A N 1
ATOM 1548 C CA . GLY A 1 197 ? 24.784 8.021 25.761 1.00 28.73 395 GLY A CA 1
ATOM 1549 C C . GLY A 1 197 ? 23.536 7.750 26.573 1.00 34.11 395 GLY A C 1
ATOM 1550 O O . GLY A 1 197 ? 23.691 7.125 27.654 1.00 33.33 395 GLY A O 1
ATOM 1551 N N . ASP A 1 198 ? 22.340 8.040 26.056 1.00 29.61 396 ASP A N 1
ATOM 1552 C CA . ASP A 1 198 ? 21.052 7.856 26.787 1.00 31.14 396 ASP A CA 1
ATOM 1553 C C . ASP A 1 198 ? 20.237 6.699 26.183 1.00 28.92 396 ASP A C 1
ATOM 1554 O O . ASP A 1 198 ? 19.061 6.527 26.590 1.00 34.81 396 ASP A O 1
ATOM 1559 N N . ARG A 1 199 ? 20.799 5.907 25.269 1.00 26.27 397 ARG A N 1
ATOM 1560 C CA . ARG A 1 199 ? 20.105 4.708 24.759 1.00 29.13 397 ARG A CA 1
ATOM 1561 C C . ARG A 1 199 ? 19.913 3.765 25.936 1.00 33.06 397 ARG A C 1
ATOM 1562 O O . ARG A 1 199 ? 20.839 3.540 26.702 1.00 34.79 397 ARG A O 1
ATOM 1570 N N . PRO A 1 200 ? 18.714 3.183 26.074 1.00 34.77 398 PRO A N 1
ATOM 1571 C CA . PRO A 1 200 ? 18.494 2.115 27.051 1.00 36.49 398 PRO A CA 1
ATOM 1572 C C . PRO A 1 200 ? 19.465 0.929 26.961 1.00 34.94 398 PRO A C 1
ATOM 1573 O O . PRO A 1 200 ? 19.714 0.416 25.858 1.00 35.54 398 PRO A O 1
ATOM 1577 N N . GLY A 1 201 ? 19.933 0.461 28.126 1.00 34.10 399 GLY A N 1
ATOM 1578 C CA . GLY A 1 201 ? 20.701 -0.796 28.233 1.00 32.06 399 GLY A CA 1
ATOM 1579 C C . GLY A 1 201 ? 22.160 -0.643 27.860 1.00 30.90 399 GLY A C 1
ATOM 1580 O O . GLY A 1 201 ? 22.827 -1.651 27.670 1.00 33.49 399 GLY A O 1
ATOM 1581 N N . LEU A 1 202 ? 22.700 0.571 27.748 1.00 29.13 400 LEU A N 1
ATOM 1582 C CA . LEU A 1 202 ? 24.159 0.737 27.558 1.00 31.28 400 LEU A CA 1
ATOM 1583 C C . LEU A 1 202 ? 24.868 0.350 28.858 1.00 32.92 400 LEU A C 1
ATOM 1584 O O . LEU A 1 202 ? 24.367 0.748 29.920 1.00 33.45 400 LEU A O 1
ATOM 1589 N N . LEU A 1 203 ? 26.046 -0.279 28.760 1.00 34.89 401 LEU A N 1
ATOM 1590 C CA . LEU A 1 203 ? 26.872 -0.703 29.927 1.00 37.80 401 LEU A CA 1
ATOM 1591 C C . LEU A 1 203 ? 27.847 0.415 30.337 1.00 40.59 401 LEU A C 1
ATOM 1592 O O . LEU A 1 203 ? 28.020 0.661 31.561 1.00 38.79 401 LEU A O 1
ATOM 1597 N N . ASN A 1 204 ? 28.548 1.041 29.383 1.00 33.80 402 ASN A N 1
ATOM 1598 C CA . ASN A 1 204 ? 29.639 1.986 29.727 1.00 34.85 402 ASN A CA 1
ATOM 1599 C C . ASN A 1 204 ? 29.342 3.333 29.050 1.00 39.18 402 ASN A C 1
ATOM 1600 O O . ASN A 1 204 ? 29.735 3.525 27.878 1.00 32.50 402 ASN A O 1
ATOM 1605 N N . VAL A 1 205 ? 28.623 4.206 29.751 1.00 36.39 403 VAL A N 1
ATOM 1606 C CA . VAL A 1 205 ? 28.082 5.473 29.166 1.00 35.90 403 VAL A CA 1
ATOM 1607 C C . VAL A 1 205 ? 29.195 6.511 28.966 1.00 37.02 403 VAL A C 1
ATOM 1608 O O . VAL A 1 205 ? 29.207 7.167 27.904 1.00 30.06 403 VAL A O 1
ATOM 1612 N N . LYS A 1 206 ? 30.118 6.678 29.905 1.00 34.45 404 LYS A N 1
ATOM 1613 C CA . LYS A 1 206 ? 31.058 7.821 29.883 1.00 35.44 404 LYS A CA 1
ATOM 1614 C C . LYS A 1 206 ? 31.875 7.827 28.590 1.00 35.19 404 LYS A C 1
ATOM 1615 O O . LYS A 1 206 ? 32.076 8.886 28.019 1.00 33.39 404 LYS A O 1
ATOM 1621 N N . PRO A 1 207 ? 32.435 6.696 28.114 1.00 30.54 405 PRO A N 1
ATOM 1622 C CA . PRO A 1 207 ? 33.237 6.694 26.886 1.00 31.79 405 PRO A CA 1
ATOM 1623 C C . PRO A 1 207 ? 32.429 7.130 25.643 1.00 29.96 405 PRO A C 1
ATOM 1624 O O . PRO A 1 207 ? 33.050 7.688 24.700 1.00 29.71 405 PRO A O 1
ATOM 1628 N N . ILE A 1 208 ? 31.129 6.845 25.669 1.00 27.38 406 ILE A N 1
ATOM 1629 C CA . ILE A 1 208 ? 30.199 7.227 24.568 1.00 26.98 406 ILE A CA 1
ATOM 1630 C C . ILE A 1 208 ? 30.007 8.753 24.600 1.00 29.05 406 ILE A C 1
ATOM 1631 O O . ILE A 1 208 ? 30.148 9.449 23.517 1.00 27.00 406 ILE A O 1
ATOM 1636 N N . GLU A 1 209 ? 29.721 9.283 25.778 1.00 26.27 407 GLU A N 1
ATOM 1637 C CA . GLU A 1 209 ? 29.559 10.749 25.981 1.00 26.70 407 GLU A CA 1
ATOM 1638 C C . GLU A 1 209 ? 30.861 11.456 25.567 1.00 27.65 407 GLU A C 1
ATOM 1639 O O . GLU A 1 209 ? 30.802 12.588 25.019 1.00 29.72 407 GLU A O 1
ATOM 1645 N N . ASP A 1 210 ? 32.021 10.880 25.901 1.00 26.35 408 ASP A N 1
ATOM 1646 C CA . ASP A 1 210 ? 33.343 11.484 25.590 1.00 28.95 408 ASP A CA 1
ATOM 1647 C C . ASP A 1 210 ? 33.433 11.653 24.057 1.00 26.10 408 ASP A C 1
ATOM 1648 O O . ASP A 1 210 ? 33.914 12.686 23.565 1.00 27.17 408 ASP A O 1
ATOM 1653 N N . ILE A 1 211 ? 33.071 10.622 23.312 1.00 25.74 409 ILE A N 1
ATOM 1654 C CA . ILE A 1 211 ? 33.144 10.693 21.832 1.00 24.60 409 ILE A CA 1
ATOM 1655 C C . ILE A 1 211 ? 32.113 11.717 21.359 1.00 24.11 409 ILE A C 1
ATOM 1656 O O . ILE A 1 211 ? 32.452 12.585 20.486 1.00 24.49 409 ILE A O 1
ATOM 1661 N N . GLN A 1 212 ? 30.911 11.663 21.905 1.00 22.95 410 GLN A N 1
ATOM 1662 C CA . GLN A 1 212 ? 29.832 12.604 21.507 1.00 23.03 410 GLN A CA 1
ATOM 1663 C C . GLN A 1 212 ? 30.261 14.058 21.740 1.00 24.46 410 GLN A C 1
ATOM 1664 O O . GLN A 1 212 ? 29.939 14.916 20.928 1.00 22.62 410 GLN A O 1
ATOM 1670 N N A ASP A 1 213 ? 30.894 14.361 22.882 0.50 22.89 411 ASP A N 1
ATOM 1671 N N B ASP A 1 213 ? 30.898 14.357 22.878 0.50 22.98 411 ASP A N 1
ATOM 1672 C CA A ASP A 1 213 ? 31.352 15.741 23.184 0.50 25.14 411 ASP A CA 1
ATOM 1673 C CA B ASP A 1 213 ? 31.336 15.740 23.185 0.50 25.17 411 ASP A CA 1
ATOM 1674 C C A ASP A 1 213 ? 32.269 16.257 22.062 0.50 23.21 411 ASP A C 1
ATOM 1675 C C B ASP A 1 213 ? 32.273 16.259 22.075 0.50 23.23 411 ASP A C 1
ATOM 1676 O O A ASP A 1 213 ? 32.123 17.412 21.615 0.50 24.07 411 ASP A O 1
ATOM 1677 O O B ASP A 1 213 ? 32.132 17.416 21.632 0.50 24.12 411 ASP A O 1
ATOM 1686 N N . ASN A 1 214 ? 33.212 15.432 21.617 1.00 23.96 412 ASN A N 1
ATOM 1687 C CA . ASN A 1 214 ? 34.139 15.793 20.523 1.00 24.93 412 ASN A CA 1
ATOM 1688 C C . ASN A 1 214 ? 33.342 15.995 19.211 1.00 20.83 412 ASN A C 1
ATOM 1689 O O . ASN A 1 214 ? 33.599 16.996 18.533 1.00 23.25 412 ASN A O 1
ATOM 1694 N N . LEU A 1 215 ? 32.380 15.124 18.938 1.00 21.71 413 LEU A N 1
ATOM 1695 C CA . LEU A 1 215 ? 31.546 15.246 17.726 1.00 20.90 413 LEU A CA 1
ATOM 1696 C C . LEU A 1 215 ? 30.708 16.534 17.787 1.00 21.42 413 LEU A C 1
ATOM 1697 O O . LEU A 1 215 ? 30.542 17.186 16.752 1.00 21.11 413 LEU A O 1
ATOM 1702 N N . LEU A 1 216 ? 30.125 16.862 18.949 1.00 21.25 414 LEU A N 1
ATOM 1703 C CA . LEU A 1 216 ? 29.359 18.109 19.142 1.00 21.06 414 LEU A CA 1
ATOM 1704 C C . LEU A 1 216 ? 30.245 19.327 18.889 1.00 19.97 414 LEU A C 1
ATOM 1705 O O . LEU A 1 216 ? 29.850 20.255 18.155 1.00 21.04 414 LEU A O 1
ATOM 1710 N N . GLN A 1 217 ? 31.488 19.299 19.382 1.00 19.46 415 GLN A N 1
ATOM 1711 C CA . GLN A 1 217 ? 32.405 20.425 19.111 1.00 20.57 415 GLN A CA 1
ATOM 1712 C C . GLN A 1 217 ? 32.629 20.533 17.596 1.00 18.61 415 GLN A C 1
ATOM 1713 O O . GLN A 1 217 ? 32.691 21.671 17.081 1.00 21.31 415 GLN A O 1
ATOM 1719 N N . ALA A 1 218 ? 32.842 19.398 16.917 1.00 20.10 416 ALA A N 1
ATOM 1720 C CA . ALA A 1 218 ? 33.117 19.393 15.472 1.00 19.73 416 ALA A CA 1
ATOM 1721 C C . ALA A 1 218 ? 31.888 19.917 14.709 1.00 18.12 416 ALA A C 1
ATOM 1722 O O . ALA A 1 218 ? 32.081 20.680 13.761 1.00 20.11 416 ALA A O 1
ATOM 1724 N N . LEU A 1 219 ? 30.686 19.498 15.122 1.00 20.06 417 LEU A N 1
ATOM 1725 C CA . LEU A 1 219 ? 29.420 19.922 14.468 1.00 19.43 417 LEU A CA 1
ATOM 1726 C C . LEU A 1 219 ? 29.259 21.436 14.624 1.00 18.49 417 LEU A C 1
ATOM 1727 O O . LEU A 1 219 ? 28.946 22.141 13.645 1.00 18.91 417 LEU A O 1
ATOM 1732 N N . GLU A 1 220 ? 29.415 21.940 15.848 1.00 19.56 418 GLU A N 1
ATOM 1733 C CA . GLU A 1 220 ? 29.267 23.370 16.123 1.00 19.79 418 GLU A CA 1
ATOM 1734 C C . GLU A 1 220 ? 30.183 24.163 15.194 1.00 19.29 418 GLU A C 1
ATOM 1735 O O . GLU A 1 220 ? 29.746 25.138 14.589 1.00 23.44 418 GLU A O 1
ATOM 1741 N N . LEU A 1 221 ? 31.476 23.781 15.103 1.00 19.11 419 LEU A N 1
ATOM 1742 C CA . LEU A 1 221 ? 32.430 24.484 14.240 1.00 20.12 419 LEU A CA 1
ATOM 1743 C C . LEU A 1 221 ? 32.012 24.384 12.780 1.00 19.62 419 LEU A C 1
ATOM 1744 O O . LEU A 1 221 ? 32.050 25.441 12.084 1.00 19.29 419 LEU A O 1
ATOM 1749 N N . GLN A 1 222 ? 31.619 23.201 12.324 1.00 19.59 420 GLN A N 1
ATOM 1750 C CA . GLN A 1 222 ? 31.202 22.996 10.918 1.00 19.84 420 GLN A CA 1
ATOM 1751 C C . GLN A 1 222 ? 30.057 23.992 10.587 1.00 18.71 420 GLN A C 1
ATOM 1752 O O . GLN A 1 222 ? 30.044 24.585 9.534 1.00 18.78 420 GLN A O 1
ATOM 1758 N N . LEU A 1 223 ? 29.092 24.118 11.479 1.00 19.22 421 LEU A N 1
ATOM 1759 C CA . LEU A 1 223 ? 27.903 24.927 11.176 1.00 18.86 421 LEU A CA 1
ATOM 1760 C C . LEU A 1 223 ? 28.248 26.412 11.192 1.00 19.87 421 LEU A C 1
ATOM 1761 O O . LEU A 1 223 ? 27.692 27.176 10.368 1.00 22.53 421 LEU A O 1
ATOM 1766 N N . LYS A 1 224 ? 29.145 26.861 12.065 1.00 21.12 422 LYS A N 1
ATOM 1767 C CA . LYS A 1 224 ? 29.599 28.249 12.062 1.00 22.67 422 LYS A CA 1
ATOM 1768 C C . LYS A 1 224 ? 30.350 28.540 10.773 1.00 22.89 422 LYS A C 1
ATOM 1769 O O . LYS A 1 224 ? 30.059 29.591 10.138 1.00 23.08 422 LYS A O 1
ATOM 1775 N N . LEU A 1 225 ? 31.227 27.636 10.365 1.00 20.24 423 LEU A N 1
ATOM 1776 C CA . LEU A 1 225 ? 31.992 27.891 9.131 1.00 21.24 423 LEU A CA 1
ATOM 1777 C C . LEU A 1 225 ? 31.080 27.834 7.897 1.00 19.90 423 LEU A C 1
ATOM 1778 O O . LEU A 1 225 ? 31.291 28.624 6.943 1.00 23.64 423 LEU A O 1
ATOM 1783 N N . ASN A 1 226 ? 30.067 26.987 7.893 1.00 19.98 424 ASN A N 1
ATOM 1784 C CA . ASN A 1 226 ? 29.362 26.657 6.631 1.00 18.78 424 ASN A CA 1
ATOM 1785 C C . ASN A 1 226 ? 28.033 27.448 6.512 1.00 20.91 424 ASN A C 1
ATOM 1786 O O . ASN A 1 226 ? 27.486 27.492 5.410 1.00 21.50 424 ASN A O 1
ATOM 1791 N N . HIS A 1 227 ? 27.568 28.107 7.583 1.00 20.94 425 HIS A N 1
ATOM 1792 C CA . HIS A 1 227 ? 26.189 28.658 7.633 1.00 19.99 425 HIS A CA 1
ATOM 1793 C C . HIS A 1 227 ? 26.214 30.042 8.276 1.00 21.37 425 HIS A C 1
ATOM 1794 O O . HIS A 1 227 ? 25.778 30.215 9.410 1.00 21.78 425 HIS A O 1
ATOM 1801 N N . PRO A 1 228 ? 26.821 31.038 7.606 1.00 22.64 426 PRO A N 1
ATOM 1802 C CA . PRO A 1 228 ? 26.927 32.391 8.154 1.00 23.63 426 PRO A CA 1
ATOM 1803 C C . PRO A 1 228 ? 25.570 33.050 8.419 1.00 26.45 426 PRO A C 1
ATOM 1804 O O . PRO A 1 228 ? 25.521 34.010 9.174 1.00 31.79 426 PRO A O 1
ATOM 1808 N N . GLU A 1 229 ? 24.529 32.566 7.782 1.00 26.19 427 GLU A N 1
ATOM 1809 C CA . GLU A 1 229 ? 23.184 33.220 7.844 1.00 34.43 427 GLU A CA 1
ATOM 1810 C C . GLU A 1 229 ? 22.359 32.719 9.014 1.00 35.17 427 GLU A C 1
ATOM 1811 O O . GLU A 1 229 ? 21.256 33.288 9.257 1.00 33.03 427 GLU A O 1
ATOM 1817 N N . SER A 1 230 ? 22.805 31.670 9.691 1.00 28.02 428 SER A N 1
ATOM 1818 C CA . SER A 1 230 ? 22.001 31.049 10.777 1.00 30.82 428 SER A CA 1
ATOM 1819 C C . SER A 1 230 ? 22.846 30.864 12.045 1.00 30.79 428 SER A C 1
ATOM 1820 O O . SER A 1 230 ? 23.405 29.765 12.223 1.00 29.73 428 SER A O 1
ATOM 1823 N N . SER A 1 231 ? 22.911 31.859 12.952 1.00 31.47 429 SER A N 1
ATOM 1824 C CA . SER A 1 231 ? 23.850 31.817 14.105 1.00 32.04 429 SER A CA 1
ATOM 1825 C C . SER A 1 231 ? 23.455 30.728 15.112 1.00 28.79 429 SER A C 1
ATOM 1826 O O . SER A 1 231 ? 24.361 30.291 15.856 1.00 30.86 429 SER A O 1
ATOM 1829 N N . GLN A 1 232 ? 22.179 30.309 15.148 1.00 25.21 430 GLN A N 1
ATOM 1830 C CA . GLN A 1 232 ? 21.745 29.324 16.148 1.00 24.50 430 GLN A CA 1
ATOM 1831 C C . GLN A 1 232 ? 21.364 28.023 15.446 1.00 22.96 430 GLN A C 1
ATOM 1832 O O . GLN A 1 232 ? 20.563 27.236 15.984 1.00 20.90 430 GLN A O 1
ATOM 1838 N N . LEU A 1 233 ? 21.990 27.751 14.295 1.00 19.14 431 LEU A N 1
ATOM 1839 C CA . LEU A 1 233 ? 21.710 26.463 13.617 1.00 20.16 431 LEU A CA 1
ATOM 1840 C C . LEU A 1 233 ? 22.081 25.245 14.473 1.00 21.09 431 LEU A C 1
ATOM 1841 O O . LEU A 1 233 ? 21.424 24.229 14.398 1.00 19.81 431 LEU A O 1
ATOM 1846 N N . PHE A 1 234 ? 23.173 25.301 15.226 1.00 19.11 432 PHE A N 1
ATOM 1847 C CA . PHE A 1 234 ? 23.609 24.218 16.117 1.00 19.51 432 PHE A CA 1
ATOM 1848 C C . PHE A 1 234 ? 22.446 23.846 17.040 1.00 20.19 432 PHE A C 1
ATOM 1849 O O . PHE A 1 234 ? 22.028 22.695 17.125 1.00 20.26 432 PHE A O 1
ATOM 1857 N N . ALA A 1 235 ? 21.896 24.833 17.735 1.00 21.86 433 ALA A N 1
ATOM 1858 C CA . ALA A 1 235 ? 20.746 24.624 18.631 1.00 21.38 433 ALA A CA 1
ATOM 1859 C C . ALA A 1 235 ? 19.564 24.070 17.862 1.00 21.58 433 ALA A C 1
ATOM 1860 O O . ALA A 1 235 ? 18.930 23.156 18.422 1.00 20.82 433 ALA A O 1
ATOM 1862 N N . LYS A 1 236 ? 19.290 24.587 16.668 1.00 20.71 434 LYS A N 1
ATOM 1863 C CA . LYS A 1 236 ? 18.189 24.088 15.811 1.00 21.56 434 LYS A CA 1
ATOM 1864 C C . LYS A 1 236 ? 18.424 22.610 15.491 1.00 21.82 434 LYS A C 1
ATOM 1865 O O . LYS A 1 236 ? 17.484 21.809 15.567 1.00 21.86 434 LYS A O 1
ATOM 1871 N N . LEU A 1 237 ? 19.636 22.193 15.195 1.00 21.33 435 LEU A N 1
ATOM 1872 C CA . LEU A 1 237 ? 19.871 20.750 14.882 1.00 22.01 435 LEU A CA 1
ATOM 1873 C C . LEU A 1 237 ? 19.723 19.879 16.134 1.00 20.53 435 LEU A C 1
ATOM 1874 O O . LEU A 1 237 ? 19.246 18.766 16.017 1.00 23.74 435 LEU A O 1
ATOM 1879 N N . LEU A 1 238 ? 20.098 20.340 17.332 1.00 21.78 436 LEU A N 1
ATOM 1880 C CA . LEU A 1 238 ? 19.899 19.555 18.571 1.00 20.28 436 LEU A CA 1
ATOM 1881 C C . LEU A 1 238 ? 18.377 19.404 18.787 1.00 21.38 436 LEU A C 1
ATOM 1882 O O . LEU A 1 238 ? 17.945 18.326 19.216 1.00 23.09 436 LEU A O 1
ATOM 1887 N N . GLN A 1 239 ? 17.637 20.446 18.450 1.00 19.92 437 GLN A N 1
ATOM 1888 C CA . GLN A 1 239 ? 16.148 20.445 18.529 1.00 20.59 437 GLN A CA 1
ATOM 1889 C C . GLN A 1 239 ? 15.620 19.369 17.580 1.00 21.58 437 GLN A C 1
ATOM 1890 O O . GLN A 1 239 ? 14.690 18.665 17.950 1.00 24.89 437 GLN A O 1
ATOM 1896 N N . LYS A 1 240 ? 16.173 19.260 16.371 1.00 21.16 438 LYS A N 1
ATOM 1897 C CA . LYS A 1 240 ? 15.718 18.196 15.447 1.00 22.18 438 LYS A CA 1
ATOM 1898 C C . LYS A 1 240 ? 16.050 16.817 16.012 1.00 23.11 438 LYS A C 1
ATOM 1899 O O . LYS A 1 240 ? 15.268 15.884 15.715 1.00 25.23 438 LYS A O 1
ATOM 1905 N N . MET A 1 241 ? 17.195 16.648 16.680 1.00 23.45 439 MET A N 1
ATOM 1906 C CA . MET A 1 241 ? 17.605 15.316 17.198 1.00 23.26 439 MET A CA 1
ATOM 1907 C C . MET A 1 241 ? 16.585 14.913 18.254 1.00 26.28 439 MET A C 1
ATOM 1908 O O . MET A 1 241 ? 16.203 13.734 18.285 1.00 26.76 439 MET A O 1
ATOM 1913 N N . THR A 1 242 ? 16.139 15.886 19.059 1.00 23.56 440 THR A N 1
ATOM 1914 C CA . THR A 1 242 ? 15.048 15.698 20.051 1.00 27.58 440 THR A CA 1
ATOM 1915 C C . THR A 1 242 ? 13.746 15.302 19.340 1.00 29.81 440 THR A C 1
ATOM 1916 O O . THR A 1 242 ? 13.073 14.339 19.821 1.00 30.08 440 THR A O 1
ATOM 1920 N N . ASP A 1 243 ? 13.365 16.016 18.296 1.00 27.79 441 ASP A N 1
ATOM 1921 C CA . ASP A 1 243 ? 12.108 15.704 17.573 1.00 29.39 441 ASP A CA 1
ATOM 1922 C C . ASP A 1 243 ? 12.195 14.281 17.043 1.00 31.81 441 ASP A C 1
ATOM 1923 O O . ASP A 1 243 ? 11.187 13.589 17.144 1.00 33.03 441 ASP A O 1
ATOM 1928 N N . LEU A 1 244 ? 13.338 13.873 16.466 1.00 28.23 442 LEU A N 1
ATOM 1929 C CA . LEU A 1 244 ? 13.443 12.530 15.824 1.00 27.97 442 LEU A CA 1
ATOM 1930 C C . LEU A 1 244 ? 13.119 11.447 16.851 1.00 30.41 442 LEU A C 1
ATOM 1931 O O . LEU A 1 244 ? 12.647 10.398 16.413 1.00 36.26 442 LEU A O 1
ATOM 1936 N N . ARG A 1 245 ? 13.369 11.679 18.150 1.00 34.11 443 ARG A N 1
ATOM 1937 C CA . ARG A 1 245 ? 13.150 10.651 19.201 1.00 33.02 443 ARG A CA 1
ATOM 1938 C C . ARG A 1 245 ? 11.664 10.283 19.273 1.00 36.74 443 ARG A C 1
ATOM 1939 O O . ARG A 1 245 ? 11.353 9.082 19.157 1.00 38.09 443 ARG A O 1
ATOM 1947 N N . GLN A 1 246 ? 10.779 11.271 19.441 1.00 39.36 444 GLN A N 1
ATOM 1948 C CA . GLN A 1 246 ? 9.303 11.039 19.513 1.00 39.03 444 GLN A CA 1
ATOM 1949 C C . GLN A 1 246 ? 8.797 10.546 18.149 1.00 35.67 444 GLN A C 1
ATOM 1950 O O . GLN A 1 246 ? 7.907 9.653 18.094 1.00 37.11 444 GLN A O 1
ATOM 1956 N N . ILE A 1 247 ? 9.352 11.044 17.056 1.00 33.69 445 ILE A N 1
ATOM 1957 C CA . ILE A 1 247 ? 8.936 10.607 15.684 1.00 33.81 445 ILE A CA 1
ATOM 1958 C C . ILE A 1 247 ? 9.241 9.106 15.444 1.00 32.83 445 ILE A C 1
ATOM 1959 O O . ILE A 1 247 ? 8.384 8.371 14.864 1.00 33.13 445 ILE A O 1
ATOM 1964 N N . VAL A 1 248 ? 10.412 8.625 15.834 1.00 29.60 446 VAL A N 1
ATOM 1965 C CA . VAL A 1 248 ? 10.759 7.189 15.677 1.00 30.12 446 VAL A CA 1
ATOM 1966 C C . VAL A 1 248 ? 9.821 6.370 16.579 1.00 32.13 446 VAL A C 1
ATOM 1967 O O . VAL A 1 248 ? 9.400 5.317 16.143 1.00 28.19 446 VAL A O 1
ATOM 1971 N N . THR A 1 249 ? 9.446 6.911 17.738 1.00 35.86 447 THR A N 1
ATOM 1972 C CA . THR A 1 249 ? 8.486 6.287 18.682 1.00 35.51 447 THR A CA 1
ATOM 1973 C C . THR A 1 249 ? 7.222 5.935 17.898 1.00 38.69 447 THR A C 1
ATOM 1974 O O . THR A 1 249 ? 6.860 4.743 17.874 1.00 39.88 447 THR A O 1
ATOM 1978 N N . GLU A 1 250 ? 6.653 6.915 17.196 1.00 38.38 448 GLU A N 1
ATOM 1979 C CA . GLU A 1 250 ? 5.433 6.790 16.367 1.00 39.22 448 GLU A CA 1
ATOM 1980 C C . GLU A 1 250 ? 5.691 5.824 15.200 1.00 37.87 448 GLU A C 1
ATOM 1981 O O . GLU A 1 250 ? 4.800 5.043 14.868 1.00 37.46 448 GLU A O 1
ATOM 1987 N N . HIS A 1 251 ? 6.872 5.856 14.590 1.00 30.86 449 HIS A N 1
ATOM 1988 C CA . HIS A 1 251 ? 7.207 4.934 13.472 1.00 29.79 449 HIS A CA 1
ATOM 1989 C C . HIS A 1 251 ? 7.181 3.477 13.984 1.00 32.25 449 HIS A C 1
ATOM 1990 O O . HIS A 1 251 ? 6.604 2.616 13.322 1.00 32.81 449 HIS A O 1
ATOM 1997 N N . VAL A 1 252 ? 7.785 3.201 15.130 1.00 35.47 450 VAL A N 1
ATOM 1998 C CA . VAL A 1 252 ? 7.844 1.803 15.632 1.00 35.09 450 VAL A CA 1
ATOM 1999 C C . VAL A 1 252 ? 6.429 1.380 16.075 1.00 36.91 450 VAL A C 1
ATOM 2000 O O . VAL A 1 252 ? 6.112 0.209 15.854 1.00 39.05 450 VAL A O 1
ATOM 2004 N N . GLN A 1 253 ? 5.575 2.295 16.547 1.00 40.84 451 GLN A N 1
ATOM 2005 C CA . GLN A 1 253 ? 4.164 1.965 16.929 1.00 46.00 451 GLN A CA 1
ATOM 2006 C C . GLN A 1 253 ? 3.394 1.490 15.692 1.00 48.73 451 GLN A C 1
ATOM 2007 O O . GLN A 1 253 ? 2.630 0.513 15.790 1.00 47.86 451 GLN A O 1
ATOM 2013 N N . LEU A 1 254 ? 3.597 2.169 14.563 1.00 44.15 452 LEU A N 1
ATOM 2014 C CA . LEU A 1 254 ? 2.914 1.881 13.281 1.00 41.72 452 LEU A CA 1
ATOM 2015 C C . LEU A 1 254 ? 3.475 0.580 12.702 1.00 37.25 452 LEU A C 1
ATOM 2016 O O . LEU A 1 254 ? 2.693 -0.195 12.119 1.00 41.28 452 LEU A O 1
ATOM 2021 N N . LEU A 1 255 ? 4.775 0.309 12.868 1.00 34.47 453 LEU A N 1
ATOM 2022 C CA . LEU A 1 255 ? 5.400 -0.945 12.381 1.00 38.49 453 LEU A CA 1
ATOM 2023 C C . LEU A 1 255 ? 4.787 -2.148 13.104 1.00 46.06 453 LEU A C 1
ATOM 2024 O O . LEU A 1 255 ? 4.684 -3.212 12.476 1.00 46.13 453 LEU A O 1
ATOM 2029 N N . GLN A 1 256 ? 4.427 -1.983 14.372 1.00 46.67 454 GLN A N 1
ATOM 2030 C CA . GLN A 1 256 ? 3.852 -3.080 15.192 1.00 51.89 454 GLN A CA 1
ATOM 2031 C C . GLN A 1 256 ? 2.425 -3.344 14.701 1.00 47.03 454 GLN A C 1
ATOM 2032 O O . GLN A 1 256 ? 2.082 -4.532 14.566 1.00 47.45 454 GLN A O 1
ATOM 2038 N N . VAL A 1 257 ? 1.636 -2.289 14.452 1.00 47.04 455 VAL A N 1
ATOM 2039 C CA . VAL A 1 257 ? 0.258 -2.395 13.883 1.00 49.96 455 VAL A CA 1
ATOM 2040 C C . VAL A 1 257 ? 0.332 -3.249 12.612 1.00 52.51 455 VAL A C 1
ATOM 2041 O O . VAL A 1 257 ? -0.435 -4.220 12.488 1.00 55.87 455 VAL A O 1
ATOM 2045 N N . ILE A 1 258 ? 1.232 -2.891 11.701 1.00 48.52 456 ILE A N 1
ATOM 2046 C CA . ILE A 1 258 ? 1.419 -3.598 10.403 1.00 46.14 456 ILE A CA 1
ATOM 2047 C C . ILE A 1 258 ? 1.829 -5.060 10.646 1.00 51.89 456 ILE A C 1
ATOM 2048 O O . ILE A 1 258 ? 1.184 -5.942 10.060 1.00 50.81 456 ILE A O 1
ATOM 2053 N N . LYS A 1 259 ? 2.868 -5.303 11.446 1.00 50.78 457 LYS A N 1
ATOM 2054 C CA . LYS A 1 259 ? 3.375 -6.661 11.779 1.00 65.21 457 LYS A CA 1
ATOM 2055 C C . LYS A 1 259 ? 2.215 -7.592 12.190 1.00 64.90 457 LYS A C 1
ATOM 2056 O O . LYS A 1 259 ? 2.231 -8.751 11.764 1.00 55.27 457 LYS A O 1
ATOM 2062 N N . LYS A 1 260 ? 1.238 -7.125 12.968 1.00 66.97 458 LYS A N 1
ATOM 2063 C CA . LYS A 1 260 ? 0.217 -8.027 13.562 1.00 74.48 458 LYS A CA 1
ATOM 2064 C C . LYS A 1 260 ? -1.158 -7.861 12.899 1.00 74.93 458 LYS A C 1
ATOM 2065 O O . LYS A 1 260 ? -2.072 -8.574 13.331 1.00 71.32 458 LYS A O 1
ATOM 2071 N N . THR A 1 261 ? -1.314 -7.006 11.883 1.00 70.70 459 THR A N 1
ATOM 2072 C CA . THR A 1 261 ? -2.625 -6.753 11.214 1.00 66.04 459 THR A CA 1
ATOM 2073 C C . THR A 1 261 ? -2.548 -7.062 9.713 1.00 57.18 459 THR A C 1
ATOM 2074 O O . THR A 1 261 ? -3.604 -7.109 9.075 1.00 55.67 459 THR A O 1
ATOM 2078 N N . GLU A 1 262 ? -1.347 -7.259 9.175 1.00 51.15 460 GLU A N 1
ATOM 2079 C CA . GLU A 1 262 ? -1.096 -7.544 7.741 1.00 52.07 460 GLU A CA 1
ATOM 2080 C C . GLU A 1 262 ? -0.288 -8.824 7.687 1.00 56.13 460 GLU A C 1
ATOM 2081 O O . GLU A 1 262 ? 0.309 -9.173 8.714 1.00 62.16 460 GLU A O 1
ATOM 2087 N N . THR A 1 263 ? -0.225 -9.449 6.520 1.00 61.68 461 THR A N 1
ATOM 2088 C CA . THR A 1 263 ? 0.609 -10.649 6.276 1.00 66.44 461 THR A CA 1
ATOM 2089 C C . THR A 1 263 ? 2.069 -10.186 6.149 1.00 66.52 461 THR A C 1
ATOM 2090 O O . THR A 1 263 ? 2.959 -10.945 6.593 1.00 70.24 461 THR A O 1
ATOM 2094 N N . HIS A 1 268 ? 13.785 -10.419 3.789 1.00 51.11 466 HIS A N 1
ATOM 2095 C CA . HIS A 1 268 ? 15.086 -10.094 3.134 1.00 52.44 466 HIS A CA 1
ATOM 2096 C C . HIS A 1 268 ? 15.941 -11.353 3.064 1.00 50.85 466 HIS A C 1
ATOM 2097 O O . HIS A 1 268 ? 16.064 -12.070 4.053 1.00 50.98 466 HIS A O 1
ATOM 2104 N N . PRO A 1 269 ? 16.578 -11.647 1.909 1.00 49.78 467 PRO A N 1
ATOM 2105 C CA . PRO A 1 269 ? 17.395 -12.859 1.774 1.00 54.56 467 PRO A CA 1
ATOM 2106 C C . PRO A 1 269 ? 18.555 -12.978 2.783 1.00 55.43 467 PRO A C 1
ATOM 2107 O O . PRO A 1 269 ? 18.910 -14.096 3.127 1.00 60.26 467 PRO A O 1
ATOM 2111 N N . LEU A 1 270 ? 19.136 -11.848 3.213 1.00 53.26 468 LEU A N 1
ATOM 2112 C CA . LEU A 1 270 ? 20.217 -11.789 4.242 1.00 58.51 468 LEU A CA 1
ATOM 2113 C C . LEU A 1 270 ? 19.682 -12.310 5.578 1.00 56.05 468 LEU A C 1
ATOM 2114 O O . LEU A 1 270 ? 20.410 -13.065 6.237 1.00 56.35 468 LEU A O 1
ATOM 2119 N N . LEU A 1 271 ? 18.449 -11.943 5.939 1.00 59.63 469 LEU A N 1
ATOM 2120 C CA . LEU A 1 271 ? 17.740 -12.491 7.130 1.00 62.16 469 LEU A CA 1
ATOM 2121 C C . LEU A 1 271 ? 17.460 -13.993 6.935 1.00 63.48 469 LEU A C 1
ATOM 2122 O O . LEU A 1 271 ? 17.240 -14.687 7.950 1.00 63.71 469 LEU A O 1
ATOM 2127 N N . GLN A 1 272 ? 17.497 -14.483 5.689 1.00 64.38 470 GLN A N 1
ATOM 2128 C CA . GLN A 1 272 ? 17.387 -15.922 5.311 1.00 66.79 470 GLN A CA 1
ATOM 2129 C C . GLN A 1 272 ? 15.902 -16.286 5.219 1.00 68.58 470 GLN A C 1
ATOM 2130 O O . GLN A 1 272 ? 15.300 -16.056 4.168 1.00 80.61 470 GLN A O 1
ATOM 2136 N N . GLN B 1 5 ? 36.378 42.151 26.918 1.00 61.57 203 GLN B N 1
ATOM 2137 C CA . GLN B 1 5 ? 35.409 43.283 26.921 1.00 61.74 203 GLN B CA 1
ATOM 2138 C C . GLN B 1 5 ? 34.301 43.031 25.885 1.00 59.94 203 GLN B C 1
ATOM 2139 O O . GLN B 1 5 ? 34.582 43.071 24.678 1.00 59.38 203 GLN B O 1
ATOM 2145 N N . LEU B 1 6 ? 33.073 42.805 26.352 1.00 50.88 204 LEU B N 1
ATOM 2146 C CA . LEU B 1 6 ? 31.907 42.438 25.505 1.00 53.48 204 LEU B CA 1
ATOM 2147 C C . LEU B 1 6 ? 31.544 43.630 24.617 1.00 61.95 204 LEU B C 1
ATOM 2148 O O . LEU B 1 6 ? 31.530 44.778 25.134 1.00 65.65 204 LEU B O 1
ATOM 2153 N N . ASN B 1 7 ? 31.239 43.373 23.343 1.00 54.91 205 ASN B N 1
ATOM 2154 C CA . ASN B 1 7 ? 30.801 44.418 22.377 1.00 56.36 205 ASN B CA 1
ATOM 2155 C C . ASN B 1 7 ? 29.328 44.754 22.643 1.00 58.90 205 ASN B C 1
ATOM 2156 O O . ASN B 1 7 ? 28.739 44.242 23.594 1.00 44.94 205 ASN B O 1
ATOM 2161 N N . PRO B 1 8 ? 28.691 45.673 21.873 1.00 60.15 206 PRO B N 1
ATOM 2162 C CA . PRO B 1 8 ? 27.292 46.033 22.118 1.00 56.78 206 PRO B CA 1
ATOM 2163 C C . PRO B 1 8 ? 26.329 44.847 21.938 1.00 52.30 206 PRO B C 1
ATOM 2164 O O . PRO B 1 8 ? 25.411 44.770 22.726 1.00 44.25 206 PRO B O 1
ATOM 2168 N N . GLU B 1 9 ? 26.562 43.967 20.954 1.00 47.43 207 GLU B N 1
ATOM 2169 C CA . GLU B 1 9 ? 25.749 42.732 20.759 1.00 49.58 207 GLU B CA 1
ATOM 2170 C C . GLU B 1 9 ? 25.761 41.909 22.062 1.00 41.07 207 GLU B C 1
ATOM 2171 O O . GLU B 1 9 ? 24.672 41.666 22.625 1.00 35.35 207 GLU B O 1
ATOM 2177 N N . SER B 1 10 ? 26.940 41.580 22.582 1.00 38.08 208 SER B N 1
ATOM 2178 C CA . SER B 1 10 ? 27.089 40.786 23.827 1.00 38.48 208 SER B CA 1
ATOM 2179 C C . SER B 1 10 ? 26.518 41.534 25.035 1.00 34.63 208 SER B C 1
ATOM 2180 O O . SER B 1 10 ? 25.909 40.888 25.895 1.00 31.61 208 SER B O 1
ATOM 2183 N N . ALA B 1 11 ? 26.797 42.826 25.172 1.00 30.23 209 ALA B N 1
ATOM 2184 C CA . ALA B 1 11 ? 26.276 43.603 26.314 1.00 31.96 209 ALA B CA 1
ATOM 2185 C C . ALA B 1 11 ? 24.735 43.545 26.310 1.00 30.01 209 ALA B C 1
ATOM 2186 O O . ALA B 1 11 ? 24.154 43.392 27.365 1.00 29.82 209 ALA B O 1
ATOM 2188 N N . ASP B 1 12 ? 24.081 43.584 25.149 1.00 30.87 210 ASP B N 1
ATOM 2189 C CA . ASP B 1 12 ? 22.603 43.524 25.078 1.00 30.67 210 ASP B CA 1
ATOM 2190 C C . ASP B 1 12 ? 22.135 42.124 25.506 1.00 27.70 210 ASP B C 1
ATOM 2191 O O . ASP B 1 12 ? 21.111 42.043 26.147 1.00 27.77 210 ASP B O 1
ATOM 2196 N N . LEU B 1 13 ? 22.863 41.086 25.131 1.00 27.39 211 LEU B N 1
ATOM 2197 C CA . LEU B 1 13 ? 22.550 39.685 25.549 1.00 24.48 211 LEU B CA 1
ATOM 2198 C C . LEU B 1 13 ? 22.675 39.581 27.076 1.00 27.09 211 LEU B C 1
ATOM 2199 O O . LEU B 1 13 ? 21.862 38.860 27.636 1.00 24.37 211 LEU B O 1
ATOM 2204 N N . ARG B 1 14 ? 23.617 40.287 27.726 1.00 24.74 212 ARG B N 1
ATOM 2205 C CA . ARG B 1 14 ? 23.724 40.276 29.215 1.00 24.01 212 ARG B CA 1
ATOM 2206 C C . ARG B 1 14 ? 22.543 41.041 29.829 1.00 23.15 212 ARG B C 1
ATOM 2207 O O . ARG B 1 14 ? 21.984 40.588 30.815 1.00 23.61 212 ARG B O 1
ATOM 2215 N N . ALA B 1 15 ? 22.151 42.188 29.253 1.00 25.39 213 ALA B N 1
ATOM 2216 C CA . ALA B 1 15 ? 20.995 42.961 29.736 1.00 26.16 213 ALA B CA 1
ATOM 2217 C C . ALA B 1 15 ? 19.726 42.110 29.588 1.00 24.79 213 ALA B C 1
ATOM 2218 O O . ALA B 1 15 ? 18.887 42.111 30.486 1.00 26.49 213 ALA B O 1
ATOM 2220 N N . LEU B 1 16 ? 19.591 41.335 28.511 1.00 26.40 214 LEU B N 1
ATOM 2221 C CA . LEU B 1 16 ? 18.412 40.437 28.381 1.00 25.80 214 LEU B CA 1
ATOM 2222 C C . LEU B 1 16 ? 18.453 39.363 29.474 1.00 23.69 214 LEU B C 1
ATOM 2223 O O . LEU B 1 16 ? 17.443 39.174 30.131 1.00 23.19 214 LEU B O 1
ATOM 2228 N N . ALA B 1 17 ? 19.603 38.741 29.705 1.00 24.36 215 ALA B N 1
ATOM 2229 C CA . ALA B 1 17 ? 19.757 37.679 30.744 1.00 21.56 215 ALA B CA 1
ATOM 2230 C C . ALA B 1 17 ? 19.366 38.250 32.111 1.00 24.78 215 ALA B C 1
ATOM 2231 O O . ALA B 1 17 ? 18.605 37.624 32.834 1.00 23.90 215 ALA B O 1
ATOM 2233 N N . LYS B 1 18 ? 19.853 39.451 32.437 1.00 25.55 216 LYS B N 1
ATOM 2234 C CA . LYS B 1 18 ? 19.562 40.093 33.736 1.00 25.55 216 LYS B CA 1
ATOM 2235 C C . LYS B 1 18 ? 18.064 40.470 33.865 1.00 22.39 216 LYS B C 1
ATOM 2236 O O . LYS B 1 18 ? 17.483 40.274 34.967 1.00 26.19 216 LYS B O 1
ATOM 2242 N N . HIS B 1 19 ? 17.440 40.979 32.803 1.00 23.22 217 HIS B N 1
ATOM 2243 C CA . HIS B 1 19 ? 16.003 41.302 32.764 1.00 26.06 217 HIS B CA 1
ATOM 2244 C C . HIS B 1 19 ? 15.212 40.035 33.121 1.00 25.52 217 HIS B C 1
ATOM 2245 O O . HIS B 1 19 ? 14.328 40.052 34.000 1.00 25.67 217 HIS B O 1
ATOM 2252 N N . LEU B 1 20 ? 15.552 38.928 32.457 1.00 23.62 218 LEU B N 1
ATOM 2253 C CA . LEU B 1 20 ? 14.844 37.652 32.711 1.00 23.70 218 LEU B CA 1
ATOM 2254 C C . LEU B 1 20 ? 15.106 37.151 34.133 1.00 21.44 218 LEU B C 1
ATOM 2255 O O . LEU B 1 20 ? 14.166 36.607 34.753 1.00 23.22 218 LEU B O 1
ATOM 2260 N N . TYR B 1 21 ? 16.339 37.214 34.621 1.00 23.10 219 TYR B N 1
ATOM 2261 C CA . TYR B 1 21 ? 16.647 36.797 36.007 1.00 22.20 219 TYR B CA 1
ATOM 2262 C C . TYR B 1 21 ? 15.784 37.617 36.976 1.00 22.47 219 TYR B C 1
ATOM 2263 O O . TYR B 1 21 ? 15.116 37.010 37.799 1.00 24.27 219 TYR B O 1
ATOM 2272 N N . ASP B 1 22 ? 15.789 38.928 36.837 1.00 25.32 220 ASP B N 1
ATOM 2273 C CA . ASP B 1 22 ? 15.010 39.802 37.750 1.00 26.53 220 ASP B CA 1
ATOM 2274 C C . ASP B 1 22 ? 13.529 39.398 37.729 1.00 28.42 220 ASP B C 1
ATOM 2275 O O . ASP B 1 22 ? 12.890 39.328 38.797 1.00 29.83 220 ASP B O 1
ATOM 2280 N N . SER B 1 23 ? 12.986 39.092 36.548 1.00 25.98 221 SER B N 1
ATOM 2281 C CA . SER B 1 23 ? 11.567 38.758 36.385 1.00 26.64 221 SER B CA 1
ATOM 2282 C C . SER B 1 23 ? 11.287 37.385 36.988 1.00 25.12 221 SER B C 1
ATOM 2283 O O . SER B 1 23 ? 10.187 37.147 37.552 1.00 26.50 221 SER B O 1
ATOM 2286 N N . TYR B 1 24 ? 12.236 36.463 36.817 1.00 24.60 222 TYR B N 1
ATOM 2287 C CA . TYR B 1 24 ? 12.166 35.078 37.315 1.00 25.40 222 TYR B CA 1
ATOM 2288 C C . TYR B 1 24 ? 12.128 35.100 38.858 1.00 29.41 222 TYR B C 1
ATOM 2289 O O . TYR B 1 24 ? 11.294 34.403 39.404 1.00 29.40 222 TYR B O 1
ATOM 2298 N N . ILE B 1 25 ? 12.981 35.897 39.509 1.00 31.71 223 ILE B N 1
ATOM 2299 C CA . ILE B 1 25 ? 12.992 36.079 40.998 1.00 36.71 223 ILE B CA 1
ATOM 2300 C C . ILE B 1 25 ? 11.616 36.529 41.482 1.00 34.98 223 ILE B C 1
ATOM 2301 O O . ILE B 1 25 ? 11.183 36.011 42.536 1.00 39.07 223 ILE B O 1
ATOM 2306 N N . LYS B 1 26 ? 11.024 37.488 40.775 1.00 32.64 224 LYS B N 1
ATOM 2307 C CA . LYS B 1 26 ? 9.720 38.130 41.099 1.00 36.94 224 LYS B CA 1
ATOM 2308 C C . LYS B 1 26 ? 8.576 37.137 40.929 1.00 35.35 224 LYS B C 1
ATOM 2309 O O . LYS B 1 26 ? 7.624 37.174 41.744 1.00 38.95 224 LYS B O 1
ATOM 2315 N N . SER B 1 27 ? 8.574 36.327 39.867 1.00 31.16 225 SER B N 1
ATOM 2316 C CA . SER B 1 27 ? 7.419 35.459 39.554 1.00 29.66 225 SER B CA 1
ATOM 2317 C C . SER B 1 27 ? 7.465 34.167 40.367 1.00 27.62 225 SER B C 1
ATOM 2318 O O . SER B 1 27 ? 6.381 33.571 40.570 1.00 33.42 225 SER B O 1
ATOM 2321 N N . PHE B 1 28 ? 8.663 33.690 40.731 1.00 27.25 226 PHE B N 1
ATOM 2322 C CA . PHE B 1 28 ? 8.873 32.385 41.412 1.00 29.27 226 PHE B CA 1
ATOM 2323 C C . PHE B 1 28 ? 9.629 32.607 42.719 1.00 31.44 226 PHE B C 1
ATOM 2324 O O . PHE B 1 28 ? 10.842 32.473 42.773 1.00 38.48 226 PHE B O 1
ATOM 2332 N N . PRO B 1 29 ? 8.924 32.878 43.827 1.00 44.31 227 PRO B N 1
ATOM 2333 C CA . PRO B 1 29 ? 9.583 33.257 45.079 1.00 46.48 227 PRO B CA 1
ATOM 2334 C C . PRO B 1 29 ? 10.577 32.224 45.647 1.00 42.87 227 PRO B C 1
ATOM 2335 O O . PRO B 1 29 ? 11.678 32.631 46.061 1.00 41.82 227 PRO B O 1
ATOM 2339 N N . LEU B 1 30 ? 10.236 30.931 45.626 1.00 34.11 228 LEU B N 1
ATOM 2340 C CA . LEU B 1 30 ? 11.205 29.889 46.094 1.00 36.38 228 LEU B CA 1
ATOM 2341 C C . LEU B 1 30 ? 12.169 29.535 44.948 1.00 31.92 228 LEU B C 1
ATOM 2342 O O . LEU B 1 30 ? 11.833 28.669 44.154 1.00 35.84 228 LEU B O 1
ATOM 2347 N N . THR B 1 31 ? 13.348 30.149 44.934 1.00 33.92 229 THR B N 1
ATOM 2348 C CA . THR B 1 31 ? 14.384 29.983 43.895 1.00 32.65 229 THR B CA 1
ATOM 2349 C C . THR B 1 31 ? 15.146 28.677 44.135 1.00 29.68 229 THR B C 1
ATOM 2350 O O . THR B 1 31 ? 15.081 28.094 45.241 1.00 28.04 229 THR B O 1
ATOM 2354 N N . LYS B 1 32 ? 15.907 28.253 43.152 1.00 26.45 230 LYS B N 1
ATOM 2355 C CA . LYS B 1 32 ? 16.794 27.104 43.355 1.00 28.14 230 LYS B CA 1
ATOM 2356 C C . LYS B 1 32 ? 17.791 27.460 44.473 1.00 28.29 230 LYS B C 1
ATOM 2357 O O . LYS B 1 32 ? 18.113 26.564 45.228 1.00 29.06 230 LYS B O 1
ATOM 2363 N N . ALA B 1 33 ? 18.302 28.693 44.537 1.00 29.10 231 ALA B N 1
ATOM 2364 C CA . ALA B 1 33 ? 19.303 29.049 45.579 1.00 30.50 231 ALA B CA 1
ATOM 2365 C C . ALA B 1 33 ? 18.670 28.776 46.961 1.00 29.88 231 ALA B C 1
ATOM 2366 O O . ALA B 1 33 ? 19.299 28.096 47.775 1.00 31.95 231 ALA B O 1
ATOM 2368 N N . LYS B 1 34 ? 17.457 29.257 47.193 1.00 29.51 232 LYS B N 1
ATOM 2369 C CA . LYS B 1 34 ? 16.776 29.129 48.520 1.00 30.23 232 LYS B CA 1
ATOM 2370 C C . LYS B 1 34 ? 16.443 27.662 48.755 1.00 33.50 232 LYS B C 1
ATOM 2371 O O . LYS B 1 34 ? 16.599 27.166 49.870 1.00 35.59 232 LYS B O 1
ATOM 2377 N N . ALA B 1 35 ? 16.026 26.951 47.709 1.00 28.02 233 ALA B N 1
ATOM 2378 C CA . ALA B 1 35 ? 15.669 25.524 47.847 1.00 30.89 233 ALA B CA 1
ATOM 2379 C C . ALA B 1 35 ? 16.901 24.719 48.252 1.00 32.55 233 ALA B C 1
ATOM 2380 O O . ALA B 1 35 ? 16.783 23.785 49.089 1.00 34.36 233 ALA B O 1
ATOM 2382 N N . ARG B 1 36 ? 18.034 24.995 47.623 1.00 33.08 234 ARG B N 1
ATOM 2383 C CA . ARG B 1 36 ? 19.281 24.230 47.821 1.00 36.09 234 ARG B CA 1
ATOM 2384 C C . ARG B 1 36 ? 19.741 24.443 49.261 1.00 36.00 234 ARG B C 1
ATOM 2385 O O . ARG B 1 36 ? 20.179 23.479 49.891 1.00 40.75 234 ARG B O 1
ATOM 2393 N N . ALA B 1 37 ? 19.598 25.664 49.758 1.00 35.17 235 ALA B N 1
ATOM 2394 C CA . ALA B 1 37 ? 20.069 26.042 51.106 1.00 40.40 235 ALA B CA 1
ATOM 2395 C C . ALA B 1 37 ? 19.239 25.237 52.103 1.00 41.70 235 ALA B C 1
ATOM 2396 O O . ALA B 1 37 ? 19.861 24.611 52.986 1.00 42.26 235 ALA B O 1
ATOM 2398 N N . ILE B 1 38 ? 17.914 25.181 51.905 1.00 36.55 236 ILE B N 1
ATOM 2399 C CA . ILE B 1 38 ? 16.994 24.407 52.794 1.00 36.57 236 ILE B CA 1
ATOM 2400 C C . ILE B 1 38 ? 17.392 22.933 52.733 1.00 40.13 236 ILE B C 1
ATOM 2401 O O . ILE B 1 38 ? 17.444 22.298 53.805 1.00 44.91 236 ILE B O 1
ATOM 2406 N N . LEU B 1 39 ? 17.641 22.395 51.535 1.00 37.94 237 LEU B N 1
ATOM 2407 C CA . LEU B 1 39 ? 17.882 20.943 51.348 1.00 40.43 237 LEU B CA 1
ATOM 2408 C C . LEU B 1 39 ? 19.241 20.546 51.934 1.00 42.82 237 LEU B C 1
ATOM 2409 O O . LEU B 1 39 ? 19.396 19.347 52.208 1.00 47.24 237 LEU B O 1
ATOM 2414 N N . THR B 1 40 ? 20.197 21.473 52.049 1.00 50.13 238 THR B N 1
ATOM 2415 C CA . THR B 1 40 ? 21.542 21.217 52.641 1.00 55.99 238 THR B CA 1
ATOM 2416 C C . THR B 1 40 ? 21.626 21.762 54.081 1.00 52.90 238 THR B C 1
ATOM 2417 O O . THR B 1 40 ? 22.739 21.930 54.570 1.00 56.54 238 THR B O 1
ATOM 2421 N N . GLY B 1 41 ? 20.500 21.980 54.759 1.00 62.31 239 GLY B N 1
ATOM 2422 C CA . GLY B 1 41 ? 20.467 22.528 56.129 1.00 69.49 239 GLY B CA 1
ATOM 2423 C C . GLY B 1 41 ? 20.760 24.020 56.143 1.00 77.41 239 GLY B C 1
ATOM 2424 O O . GLY B 1 41 ? 19.899 24.788 56.627 1.00 78.88 239 GLY B O 1
ATOM 2425 N N . LYS B 1 42 ? 21.934 24.418 55.639 1.00 75.96 240 LYS B N 1
ATOM 2426 C CA . LYS B 1 42 ? 22.320 25.836 55.406 1.00 76.37 240 LYS B CA 1
ATOM 2427 C C . LYS B 1 42 ? 21.081 26.730 55.533 1.00 69.55 240 LYS B C 1
ATOM 2428 O O . LYS B 1 42 ? 21.276 27.938 55.740 1.00 67.68 240 LYS B O 1
ATOM 2434 N N . SER B 1 47 ? 13.841 24.853 58.951 1.00 56.70 245 SER B N 1
ATOM 2435 C CA . SER B 1 47 ? 14.193 23.448 58.597 1.00 59.74 245 SER B CA 1
ATOM 2436 C C . SER B 1 47 ? 12.935 22.604 58.380 1.00 54.85 245 SER B C 1
ATOM 2437 O O . SER B 1 47 ? 12.097 22.488 59.267 1.00 60.66 245 SER B O 1
ATOM 2440 N N . PRO B 1 48 ? 12.788 21.909 57.234 1.00 45.32 246 PRO B N 1
ATOM 2441 C CA . PRO B 1 48 ? 11.483 21.406 56.821 1.00 43.39 246 PRO B CA 1
ATOM 2442 C C . PRO B 1 48 ? 10.985 20.215 57.650 1.00 40.89 246 PRO B C 1
ATOM 2443 O O . PRO B 1 48 ? 11.775 19.368 58.028 1.00 38.87 246 PRO B O 1
ATOM 2447 N N . PHE B 1 49 ? 9.671 20.138 57.826 1.00 38.38 247 PHE B N 1
ATOM 2448 C CA . PHE B 1 49 ? 8.998 18.934 58.368 1.00 41.32 247 PHE B CA 1
ATOM 2449 C C . PHE B 1 49 ? 9.097 17.799 57.333 1.00 38.49 247 PHE B C 1
ATOM 2450 O O . PHE B 1 49 ? 8.637 18.006 56.231 1.00 34.50 247 PHE B O 1
ATOM 2458 N N . VAL B 1 50 ? 9.626 16.629 57.705 1.00 33.66 248 VAL B N 1
ATOM 2459 C CA . VAL B 1 50 ? 9.800 15.459 56.801 1.00 37.62 248 VAL B CA 1
ATOM 2460 C C . VAL B 1 50 ? 8.569 14.545 56.852 1.00 40.59 248 VAL B C 1
ATOM 2461 O O . VAL B 1 50 ? 8.203 14.029 57.926 1.00 37.44 248 VAL B O 1
ATOM 2465 N N . ILE B 1 51 ? 7.960 14.319 55.701 1.00 36.50 249 ILE B N 1
ATOM 2466 C CA . ILE B 1 51 ? 6.797 13.407 55.569 1.00 37.53 249 ILE B CA 1
ATOM 2467 C C . ILE B 1 51 ? 7.323 12.157 54.906 1.00 36.79 249 ILE B C 1
ATOM 2468 O O . ILE B 1 51 ? 7.650 12.205 53.708 1.00 34.01 249 ILE B O 1
ATOM 2473 N N . TYR B 1 52 ? 7.417 11.090 55.683 1.00 36.72 250 TYR B N 1
ATOM 2474 C CA . TYR B 1 52 ? 8.044 9.815 55.259 1.00 38.89 250 TYR B CA 1
ATOM 2475 C C . TYR B 1 52 ? 7.026 8.674 55.413 1.00 38.36 250 TYR B C 1
ATOM 2476 O O . TYR B 1 52 ? 7.369 7.581 54.966 1.00 38.37 250 TYR B O 1
ATOM 2485 N N . ASP B 1 53 ? 5.826 8.927 55.951 1.00 39.11 251 ASP B N 1
ATOM 2486 C CA . ASP B 1 53 ? 4.767 7.880 56.083 1.00 46.10 251 ASP B CA 1
ATOM 2487 C C . ASP B 1 53 ? 3.430 8.533 56.427 1.00 44.67 251 ASP B C 1
ATOM 2488 O O . ASP B 1 53 ? 3.366 9.780 56.528 1.00 42.12 251 ASP B O 1
ATOM 2493 N N . MET B 1 54 ? 2.396 7.717 56.618 1.00 50.35 252 MET B N 1
ATOM 2494 C CA . MET B 1 54 ? 1.022 8.197 56.922 1.00 52.36 252 MET B CA 1
ATOM 2495 C C . MET B 1 54 ? 1.015 8.949 58.255 1.00 49.17 252 MET B C 1
ATOM 2496 O O . MET B 1 54 ? 0.331 9.982 58.329 1.00 43.69 252 MET B O 1
ATOM 2501 N N . ASN B 1 55 ? 1.751 8.460 59.257 1.00 51.41 253 ASN B N 1
ATOM 2502 C CA . ASN B 1 55 ? 1.858 9.116 60.588 1.00 54.33 253 ASN B CA 1
ATOM 2503 C C . ASN B 1 55 ? 2.358 10.548 60.382 1.00 49.52 253 ASN B C 1
ATOM 2504 O O . ASN B 1 55 ? 1.646 11.500 60.779 1.00 52.07 253 ASN B O 1
ATOM 2509 N N . SER B 1 56 ? 3.544 10.701 59.777 1.00 45.24 254 SER B N 1
ATOM 2510 C CA . SER B 1 56 ? 4.193 12.025 59.592 1.00 43.45 254 SER B CA 1
ATOM 2511 C C . SER B 1 56 ? 3.316 12.902 58.683 1.00 42.14 254 SER B C 1
ATOM 2512 O O . SER B 1 56 ? 3.207 14.105 58.967 1.00 42.23 254 SER B O 1
ATOM 2515 N N . LEU B 1 57 ? 2.630 12.316 57.698 1.00 46.13 255 LEU B N 1
ATOM 2516 C CA . LEU B 1 57 ? 1.671 13.061 56.840 1.00 48.69 255 LEU B CA 1
ATOM 2517 C C . LEU B 1 57 ? 0.569 13.632 57.738 1.00 53.55 255 LEU B C 1
ATOM 2518 O O . LEU B 1 57 ? 0.362 14.857 57.663 1.00 51.16 255 LEU B O 1
ATOM 2523 N N . MET B 1 58 ? -0.078 12.795 58.567 1.00 56.86 256 MET B N 1
ATOM 2524 C CA . MET B 1 58 ? -1.119 13.247 59.544 1.00 66.10 256 MET B CA 1
ATOM 2525 C C . MET B 1 58 ? -0.548 14.417 60.358 1.00 62.20 256 MET B C 1
ATOM 2526 O O . MET B 1 58 ? -1.227 15.454 60.451 1.00 56.70 256 MET B O 1
ATOM 2531 N N . MET B 1 59 ? 0.668 14.264 60.900 1.00 64.51 257 MET B N 1
ATOM 2532 C CA . MET B 1 59 ? 1.308 15.264 61.798 1.00 63.15 257 MET B CA 1
ATOM 2533 C C . MET B 1 59 ? 1.766 16.487 60.988 1.00 60.34 257 MET B C 1
ATOM 2534 O O . MET B 1 59 ? 1.736 17.602 61.547 1.00 65.24 257 MET B O 1
ATOM 2539 N N . GLY B 1 60 ? 2.178 16.291 59.732 1.00 58.60 258 GLY B N 1
ATOM 2540 C CA . GLY B 1 60 ? 2.625 17.367 58.821 1.00 61.16 258 GLY B CA 1
ATOM 2541 C C . GLY B 1 60 ? 1.587 18.469 58.670 1.00 61.87 258 GLY B C 1
ATOM 2542 O O . GLY B 1 60 ? 1.975 19.662 58.665 1.00 67.22 258 GLY B O 1
ATOM 2543 N N . GLU B 1 61 ? 0.304 18.104 58.611 1.00 68.22 259 GLU B N 1
ATOM 2544 C CA . GLU B 1 61 ? -0.819 19.076 58.498 1.00 74.53 259 GLU B CA 1
ATOM 2545 C C . GLU B 1 61 ? -1.238 19.517 59.908 1.00 75.79 259 GLU B C 1
ATOM 2546 O O . GLU B 1 61 ? -2.409 19.855 60.094 1.00 82.21 259 GLU B O 1
ATOM 2552 N N . ASP B 1 62 ? -0.291 19.562 60.850 1.00 83.10 260 ASP B N 1
ATOM 2553 C CA . ASP B 1 62 ? -0.529 19.867 62.285 1.00 86.14 260 ASP B CA 1
ATOM 2554 C C . ASP B 1 62 ? 0.705 20.603 62.834 1.00 81.08 260 ASP B C 1
ATOM 2555 O O . ASP B 1 62 ? 1.547 21.031 62.008 1.00 72.80 260 ASP B O 1
ATOM 2560 N N . LYS B 1 77 ? -10.946 12.375 50.632 1.00 71.26 275 LYS B N 1
ATOM 2561 C CA . LYS B 1 77 ? -10.903 11.557 51.875 1.00 72.74 275 LYS B CA 1
ATOM 2562 C C . LYS B 1 77 ? -9.639 10.680 51.860 1.00 68.82 275 LYS B C 1
ATOM 2563 O O . LYS B 1 77 ? -8.730 10.961 52.665 1.00 70.05 275 LYS B O 1
ATOM 2569 N N . GLU B 1 78 ? -9.589 9.670 50.980 1.00 60.39 276 GLU B N 1
ATOM 2570 C CA . GLU B 1 78 ? -8.425 8.766 50.729 1.00 52.24 276 GLU B CA 1
ATOM 2571 C C . GLU B 1 78 ? -7.156 9.597 50.457 1.00 51.46 276 GLU B C 1
ATOM 2572 O O . GLU B 1 78 ? -7.220 10.539 49.642 1.00 49.60 276 GLU B O 1
ATOM 2578 N N . VAL B 1 79 ? -6.036 9.266 51.099 1.00 44.59 277 VAL B N 1
ATOM 2579 C CA . VAL B 1 79 ? -4.840 10.160 51.161 1.00 49.16 277 VAL B CA 1
ATOM 2580 C C . VAL B 1 79 ? -4.245 10.328 49.756 1.00 49.80 277 VAL B C 1
ATOM 2581 O O . VAL B 1 79 ? -3.894 11.481 49.413 1.00 42.50 277 VAL B O 1
ATOM 2585 N N . ALA B 1 80 ? -4.121 9.255 48.965 1.00 43.86 278 ALA B N 1
ATOM 2586 C CA . ALA B 1 80 ? -3.541 9.362 47.605 1.00 42.37 278 ALA B CA 1
ATOM 2587 C C . ALA B 1 80 ? -4.324 10.427 46.834 1.00 43.21 278 ALA B C 1
ATOM 2588 O O . ALA B 1 80 ? -3.701 11.221 46.140 1.00 40.76 278 ALA B O 1
ATOM 2590 N N . ILE B 1 81 ? -5.638 10.487 47.010 1.00 42.18 279 ILE B N 1
ATOM 2591 C CA . ILE B 1 81 ? -6.511 11.455 46.298 1.00 37.69 279 ILE B CA 1
ATOM 2592 C C . ILE B 1 81 ? -6.319 12.861 46.893 1.00 40.89 279 ILE B C 1
ATOM 2593 O O . ILE B 1 81 ? -6.296 13.830 46.101 1.00 42.18 279 ILE B O 1
ATOM 2598 N N . ARG B 1 82 ? -6.140 12.992 48.203 1.00 42.72 280 ARG B N 1
ATOM 2599 C CA . ARG B 1 82 ? -5.938 14.317 48.832 1.00 38.73 280 ARG B CA 1
ATOM 2600 C C . ARG B 1 82 ? -4.596 14.887 48.372 1.00 37.45 280 ARG B C 1
ATOM 2601 O O . ARG B 1 82 ? -4.550 16.106 48.093 1.00 39.68 280 ARG B O 1
ATOM 2609 N N . ILE B 1 83 ? -3.534 14.079 48.415 1.00 36.57 281 ILE B N 1
ATOM 2610 C CA . ILE B 1 83 ? -2.194 14.466 47.883 1.00 35.58 281 ILE B CA 1
ATOM 2611 C C . ILE B 1 83 ? -2.349 14.874 46.410 1.00 39.97 281 ILE B C 1
ATOM 2612 O O . ILE B 1 83 ? -1.842 15.959 46.040 1.00 40.79 281 ILE B O 1
ATOM 2617 N N . PHE B 1 84 ? -3.073 14.096 45.607 1.00 37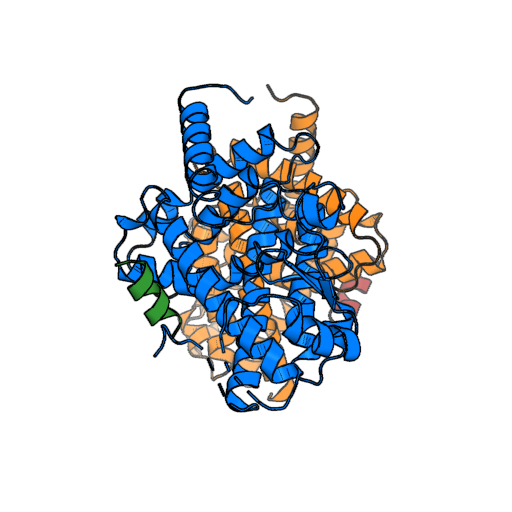.34 282 PHE B N 1
ATOM 2618 C CA . PHE B 1 84 ? -3.229 14.385 44.158 1.00 35.32 282 PHE B CA 1
ATOM 2619 C C . PHE B 1 84 ? -3.970 15.715 43.980 1.00 37.96 282 PHE B C 1
ATOM 2620 O O . PHE B 1 84 ? -3.626 16.501 43.089 1.00 33.73 282 PHE B O 1
ATOM 2628 N N . GLN B 1 85 ? -4.985 15.992 44.786 1.00 35.27 283 GLN B N 1
ATOM 2629 C CA . GLN B 1 85 ? -5.730 17.271 44.638 1.00 41.76 283 GLN B CA 1
ATOM 2630 C C . GLN B 1 85 ? -4.795 18.453 44.962 1.00 33.85 283 GLN B C 1
ATOM 2631 O O . GLN B 1 85 ? -4.878 19.450 44.241 1.00 38.57 283 GLN B O 1
ATOM 2637 N N . GLY B 1 86 ? -3.959 18.323 45.988 1.00 32.94 284 GLY B N 1
ATOM 2638 C CA . GLY B 1 86 ? -2.994 19.351 46.427 1.00 34.47 284 GLY B CA 1
ATOM 2639 C C . GLY B 1 86 ? -1.933 19.539 45.342 1.00 34.89 284 GLY B C 1
ATOM 2640 O O . GLY B 1 86 ? -1.568 20.672 45.050 1.00 36.63 284 GLY B O 1
ATOM 2641 N N . CYS B 1 87 ? -1.465 18.440 44.749 1.00 32.86 285 CYS B N 1
ATOM 2642 C CA . CYS B 1 87 ? -0.558 18.478 43.569 1.00 34.10 285 CYS B CA 1
ATOM 2643 C C . CYS B 1 87 ? -1.261 19.276 42.456 1.00 35.70 285 CYS B C 1
ATOM 2644 O O . CYS B 1 87 ? -0.665 20.210 41.882 1.00 33.70 285 CYS B O 1
ATOM 2647 N N . GLN B 1 88 ? -2.536 18.983 42.200 1.00 35.59 286 GLN B N 1
ATOM 2648 C CA . GLN B 1 88 ? -3.326 19.685 41.160 1.00 36.86 286 GLN B CA 1
ATOM 2649 C C . GLN B 1 88 ? -3.404 21.188 41.471 1.00 35.82 286 GLN B C 1
ATOM 2650 O O . GLN B 1 88 ? -3.203 21.994 40.540 1.00 35.44 286 GLN B O 1
ATOM 2656 N N . PHE B 1 89 ? -3.709 21.567 42.718 1.00 33.76 287 PHE B N 1
ATOM 2657 C CA . PHE B 1 89 ? -3.895 22.988 43.102 1.00 38.63 287 PHE B CA 1
ATOM 2658 C C . PHE B 1 89 ? -2.553 23.708 42.929 1.00 35.66 287 PHE B C 1
ATOM 2659 O O . PHE B 1 89 ? -2.559 24.816 42.391 1.00 35.02 287 PHE B O 1
ATOM 2667 N N . ARG B 1 90 ? -1.442 23.069 43.281 1.00 32.25 288 ARG B N 1
ATOM 2668 C CA . ARG B 1 90 ? -0.112 23.706 43.148 1.00 32.40 288 ARG B CA 1
ATOM 2669 C C . ARG B 1 90 ? 0.195 23.941 41.660 1.00 29.91 288 ARG B C 1
ATOM 2670 O O . ARG B 1 90 ? 0.845 24.953 41.336 1.00 29.62 288 ARG B O 1
ATOM 2678 N N A SER B 1 91 ? -0.218 23.026 40.779 0.60 28.01 289 SER B N 1
ATOM 2679 N N B SER B 1 91 ? -0.225 23.021 40.782 0.40 28.66 289 SER B N 1
ATOM 2680 C CA A SER B 1 91 ? 0.023 23.127 39.314 0.60 29.14 289 SER B CA 1
ATOM 2681 C CA B SER B 1 91 ? -0.009 23.095 39.311 0.40 29.32 289 SER B CA 1
ATOM 2682 C C A SER B 1 91 ? -0.753 24.328 38.751 0.60 29.59 289 SER B C 1
ATOM 2683 C C B SER B 1 91 ? -0.762 24.307 38.740 0.40 29.67 289 SER B C 1
ATOM 2684 O O A SER B 1 91 ? -0.186 25.049 37.921 0.60 28.05 289 SER B O 1
ATOM 2685 O O B SER B 1 91 ? -0.194 24.989 37.874 0.40 28.86 289 SER B O 1
ATOM 2690 N N . VAL B 1 92 ? -1.973 24.602 39.229 1.00 29.18 290 VAL B N 1
ATOM 2691 C CA . VAL B 1 92 ? -2.737 25.801 38.775 1.00 32.19 290 VAL B CA 1
ATOM 2692 C C . VAL B 1 92 ? -1.944 27.049 39.182 1.00 30.76 290 VAL B C 1
ATOM 2693 O O . VAL B 1 92 ? -1.742 27.960 38.322 1.00 29.39 290 VAL B O 1
ATOM 2697 N N . GLU B 1 93 ? -1.486 27.105 40.432 1.00 29.99 291 GLU B N 1
ATOM 2698 C CA . GLU B 1 93 ? -0.638 28.221 40.901 1.00 34.69 291 GLU B CA 1
ATOM 2699 C C . GLU B 1 93 ? 0.572 28.331 39.965 1.00 31.77 291 GLU B C 1
ATOM 2700 O O . GLU B 1 93 ? 0.852 29.439 39.515 1.00 30.27 291 GLU B O 1
ATOM 2706 N N . ALA B 1 94 ? 1.242 27.227 39.637 1.00 28.85 292 ALA B N 1
ATOM 2707 C CA . ALA B 1 94 ? 2.465 27.269 38.798 1.00 28.10 292 ALA B CA 1
ATOM 2708 C C . ALA B 1 94 ? 2.108 27.829 37.411 1.00 28.04 292 ALA B C 1
ATOM 2709 O O . ALA B 1 94 ? 2.882 28.671 36.898 1.00 26.47 292 ALA B O 1
ATOM 2711 N N . VAL B 1 95 ? 1.002 27.406 36.796 1.00 28.04 293 VAL B N 1
ATOM 2712 C CA . VAL B 1 95 ? 0.603 27.915 35.453 1.00 26.18 293 VAL B CA 1
ATOM 2713 C C . VAL B 1 95 ? 0.446 29.439 35.538 1.00 27.63 293 VAL B C 1
ATOM 2714 O O . VAL B 1 95 ? 0.924 30.159 34.632 1.00 28.07 293 VAL B O 1
ATOM 2718 N N . GLN B 1 96 ? -0.175 29.952 36.600 1.00 27.13 294 GLN B N 1
ATOM 2719 C CA . GLN B 1 96 ? -0.344 31.426 36.763 1.00 28.27 294 GLN B CA 1
ATOM 2720 C C . GLN B 1 96 ? 1.005 32.151 36.888 1.00 26.11 294 GLN B C 1
ATOM 2721 O O . GLN B 1 96 ? 1.141 33.195 36.229 1.00 27.41 294 G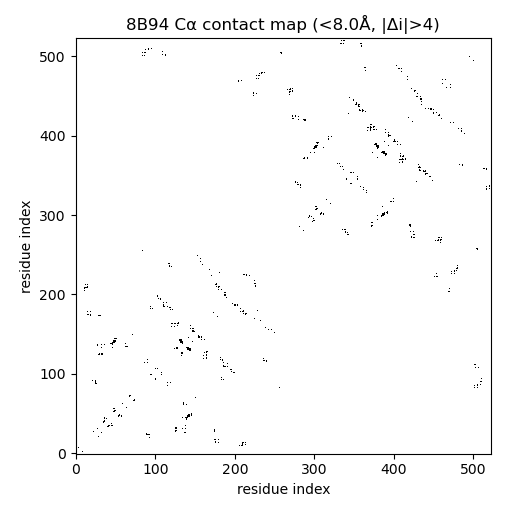LN B O 1
ATOM 2727 N N . GLU B 1 97 ? 1.944 31.632 37.677 1.00 25.69 295 GLU B N 1
ATOM 2728 C CA . GLU B 1 97 ? 3.299 32.182 37.862 1.00 26.97 295 GLU B CA 1
ATOM 2729 C C . GLU B 1 97 ? 4.027 32.137 36.505 1.00 26.25 295 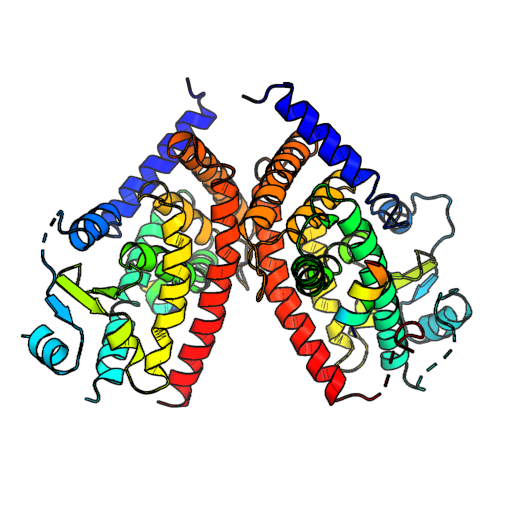GLU B C 1
ATOM 2730 O O . GLU B 1 97 ? 4.684 33.138 36.117 1.00 24.81 295 GLU B O 1
ATOM 2736 N N . ILE B 1 98 ? 3.919 31.019 35.791 1.00 23.86 296 ILE B N 1
ATOM 2737 C CA . ILE B 1 98 ? 4.627 30.892 34.485 1.00 24.54 296 ILE B CA 1
ATOM 2738 C C . ILE B 1 98 ? 4.051 31.895 33.502 1.00 24.44 296 ILE B C 1
ATOM 2739 O O . ILE B 1 98 ? 4.837 32.544 32.782 1.00 23.79 296 ILE B O 1
ATOM 2744 N N . THR B 1 99 ? 2.732 32.074 33.493 1.00 24.53 297 THR B N 1
ATOM 2745 C CA . THR B 1 99 ? 2.084 33.044 32.575 1.00 24.31 297 THR B CA 1
ATOM 2746 C C . THR B 1 99 ? 2.593 34.463 32.891 1.00 24.70 297 THR B C 1
ATOM 2747 O O . THR B 1 99 ? 2.861 35.238 31.979 1.00 24.59 297 THR B O 1
ATOM 2751 N N . GLU B 1 100 ? 2.677 34.835 34.177 1.00 24.26 298 GLU B N 1
ATOM 2752 C CA . GLU B 1 100 ? 3.177 36.157 34.593 1.00 28.49 298 GLU B CA 1
ATOM 2753 C C . GLU B 1 100 ? 4.605 36.291 34.091 1.00 26.32 298 GLU B C 1
ATOM 2754 O O . GLU B 1 100 ? 4.968 37.311 33.536 1.00 25.59 298 GLU B O 1
ATOM 2760 N N . TYR B 1 101 ? 5.391 35.227 34.246 1.00 23.48 299 TYR B N 1
ATOM 2761 C CA . TYR B 1 101 ? 6.802 35.293 33.816 1.00 23.55 299 TYR B CA 1
ATOM 2762 C C . TYR B 1 101 ? 6.870 35.495 32.300 1.00 22.78 299 TYR B C 1
ATOM 2763 O O . TYR B 1 101 ? 7.651 36.349 31.791 1.00 22.78 299 TYR B O 1
ATOM 2772 N N . ALA B 1 102 ? 6.017 34.796 31.559 1.00 22.00 300 ALA B N 1
ATOM 2773 C CA . ALA B 1 102 ? 6.028 34.856 30.097 1.00 22.77 300 ALA B CA 1
ATOM 2774 C C . ALA B 1 102 ? 5.798 36.303 29.658 1.00 23.67 300 ALA B C 1
ATOM 2775 O O . ALA B 1 102 ? 6.411 36.704 28.705 1.00 24.16 300 ALA B O 1
ATOM 2777 N N . LYS B 1 103 ? 4.852 37.001 30.286 1.00 25.38 301 LYS B N 1
ATOM 2778 C CA . LYS B 1 103 ? 4.567 38.405 29.907 1.00 26.77 301 LYS B CA 1
ATOM 2779 C C . LYS B 1 103 ? 5.808 39.277 29.989 1.00 25.66 301 LYS B C 1
ATOM 2780 O O . LYS B 1 103 ? 5.803 40.314 29.334 1.00 27.60 301 LYS B O 1
ATOM 2786 N N . SER B 1 104 ? 6.835 38.916 30.757 1.00 25.29 302 SER B N 1
ATOM 2787 C CA . SER B 1 104 ? 8.068 39.721 30.929 1.00 25.29 302 SER B CA 1
ATOM 2788 C C . SER B 1 104 ? 9.094 39.449 29.825 1.00 24.50 302 SER B C 1
ATOM 2789 O O . SER B 1 104 ? 10.097 40.155 29.751 1.00 25.26 302 SER B O 1
ATOM 2792 N N . ILE B 1 105 ? 8.905 38.409 29.018 1.00 23.54 303 ILE B N 1
ATOM 2793 C CA . ILE B 1 105 ? 9.904 38.037 27.975 1.00 23.56 303 ILE B CA 1
ATOM 2794 C C . ILE B 1 105 ? 9.722 39.022 26.830 1.00 21.62 303 ILE B C 1
ATOM 2795 O O . ILE B 1 105 ? 8.610 39.103 26.264 1.00 24.26 303 ILE B O 1
ATOM 2800 N N . PRO B 1 106 ? 10.749 39.807 26.487 1.00 24.28 304 PRO B N 1
ATOM 2801 C CA . PRO B 1 106 ? 10.648 40.791 25.409 1.00 24.94 304 PRO B CA 1
ATOM 2802 C C . PRO B 1 106 ? 10.033 40.190 24.133 1.00 25.83 304 PRO B C 1
ATOM 2803 O O . PRO B 1 106 ? 10.500 39.197 23.646 1.00 25.47 304 PRO B O 1
ATOM 2807 N N . GLY B 1 107 ? 8.954 40.808 23.651 1.00 25.70 305 GLY B N 1
ATOM 2808 C CA . GLY B 1 107 ? 8.245 40.394 22.432 1.00 22.26 305 GLY B CA 1
ATOM 2809 C C . GLY B 1 107 ? 7.094 39.421 22.627 1.00 25.01 305 GLY B C 1
ATOM 2810 O O . GLY B 1 107 ? 6.283 39.268 21.703 1.00 25.66 305 GLY B O 1
ATOM 2811 N N . PHE B 1 108 ? 6.985 38.750 23.764 1.00 22.79 306 PHE B N 1
ATOM 2812 C CA . PHE B 1 108 ? 5.947 37.736 23.988 1.00 22.29 306 PHE B CA 1
ATOM 2813 C C . PHE B 1 108 ? 4.565 38.394 23.876 1.00 25.15 306 PHE B C 1
ATOM 2814 O O . PHE B 1 108 ? 3.739 37.872 23.111 1.00 23.17 306 PHE B O 1
ATOM 2822 N N . VAL B 1 109 ? 4.328 39.499 24.582 1.00 25.47 307 VAL B N 1
ATOM 2823 C CA . VAL B 1 109 ? 2.942 40.071 24.596 1.00 25.54 307 VAL B CA 1
ATOM 2824 C C . VAL B 1 109 ? 2.641 40.762 23.258 1.00 27.24 307 VAL B C 1
ATOM 2825 O O . VAL B 1 109 ? 1.474 41.158 23.057 1.00 28.91 307 VAL B O 1
ATOM 2829 N N . ASN B 1 110 ? 3.594 40.883 22.352 1.00 25.13 308 ASN B N 1
ATOM 2830 C CA . ASN B 1 110 ? 3.312 41.487 21.025 1.00 27.97 308 ASN B CA 1
ATOM 2831 C C . ASN B 1 110 ? 2.907 40.400 20.020 1.00 27.58 308 ASN B C 1
ATOM 2832 O O . ASN B 1 110 ? 2.501 40.780 18.904 1.00 30.26 308 ASN B O 1
ATOM 2837 N N . LEU B 1 111 ? 2.993 39.110 20.390 1.00 25.62 309 LEU B N 1
ATOM 2838 C CA . LEU B 1 111 ? 2.545 37.997 19.525 1.00 26.17 309 LEU B CA 1
ATOM 2839 C C . LEU B 1 111 ? 1.019 38.011 19.468 1.00 26.35 309 LEU B C 1
ATOM 2840 O O . LEU B 1 111 ? 0.381 38.506 20.434 1.00 27.99 309 LEU B O 1
ATOM 2845 N N . ASP B 1 112 ? 0.472 37.314 18.472 1.00 30.14 310 ASP B N 1
ATOM 2846 C CA . ASP B 1 112 ? -0.977 37.010 18.461 1.00 30.53 310 ASP B CA 1
ATOM 2847 C C . ASP B 1 112 ? -1.373 36.374 19.803 1.00 29.57 310 ASP B C 1
ATOM 2848 O O . ASP B 1 112 ? -0.733 35.394 20.233 1.00 29.40 310 ASP B O 1
ATOM 2853 N N . LEU B 1 113 ? -2.427 36.875 20.454 1.00 31.40 311 LEU B N 1
ATOM 2854 C CA . LEU B 1 113 ? -2.930 36.316 21.732 1.00 30.42 311 LEU B CA 1
ATOM 2855 C C . LEU B 1 113 ? -3.137 34.809 21.648 1.00 29.90 311 LEU B C 1
ATOM 2856 O O . LEU B 1 113 ? -2.858 34.127 22.665 1.00 29.14 311 LEU B O 1
ATOM 2861 N N . ASN B 1 114 ? -3.707 34.290 20.561 1.00 29.31 312 ASN B N 1
ATOM 2862 C CA . ASN B 1 114 ? -4.014 32.849 20.474 1.00 31.24 312 ASN B CA 1
ATOM 2863 C C . ASN B 1 114 ? -2.677 32.084 20.506 1.00 26.97 312 ASN B C 1
ATOM 2864 O O . ASN B 1 114 ? -2.636 31.016 21.127 1.00 27.49 312 ASN B O 1
ATOM 2869 N N . ASP B 1 115 ? -1.639 32.613 19.876 1.00 25.88 313 ASP B N 1
ATOM 2870 C CA . ASP B 1 115 ? -0.281 31.995 19.917 1.00 26.83 313 ASP B CA 1
ATOM 2871 C C . ASP B 1 115 ? 0.278 32.107 21.348 1.00 25.10 313 ASP B C 1
ATOM 2872 O O . ASP B 1 115 ? 0.894 31.091 21.807 1.00 24.55 313 ASP B O 1
ATOM 2877 N N . GLN B 1 116 ? 0.132 33.239 22.034 1.00 26.44 314 GLN B N 1
ATOM 2878 C CA . GLN B 1 116 ? 0.542 33.303 23.473 1.00 23.68 314 GLN B CA 1
ATOM 2879 C C . GLN B 1 116 ? -0.103 32.143 24.235 1.00 26.27 314 GLN B C 1
ATOM 2880 O O . GLN B 1 116 ? 0.562 31.423 25.017 1.00 24.66 314 GLN B O 1
ATOM 2886 N N . VAL B 1 117 ? -1.390 31.933 24.029 1.00 23.92 315 VAL B N 1
ATOM 2887 C CA . VAL B 1 117 ? -2.128 30.887 24.770 1.00 24.96 315 VAL B CA 1
ATOM 2888 C C . VAL B 1 117 ? -1.574 29.510 24.385 1.00 23.51 315 VAL B C 1
ATOM 2889 O O . VAL B 1 117 ? -1.406 28.664 25.261 1.00 25.93 315 VAL B O 1
ATOM 2893 N N . THR B 1 118 ? -1.390 29.270 23.097 1.00 25.03 316 THR B N 1
ATOM 2894 C CA . THR B 1 118 ? -0.902 27.987 22.549 1.00 23.56 316 THR B CA 1
ATOM 2895 C C . THR B 1 118 ? 0.497 27.720 23.116 1.00 22.11 316 THR B C 1
ATOM 2896 O O . THR B 1 118 ? 0.746 26.565 23.542 1.00 23.20 316 THR B O 1
ATOM 2900 N N . LEU B 1 119 ? 1.331 28.739 23.163 1.00 24.73 317 LEU B N 1
ATOM 2901 C CA . LEU B 1 119 ? 2.716 28.505 23.659 1.00 22.62 317 LEU B CA 1
ATOM 2902 C C . LEU B 1 119 ? 2.652 28.081 25.122 1.00 21.45 317 LEU B C 1
ATOM 2903 O O . LEU B 1 119 ? 3.407 27.141 25.548 1.00 22.48 317 LEU B O 1
ATOM 2908 N N . LEU B 1 120 ? 1.831 28.747 25.928 1.00 23.03 318 LEU B N 1
ATOM 2909 C CA . LEU B 1 120 ? 1.789 28.414 27.373 1.00 21.42 318 LEU B CA 1
ATOM 2910 C C . LEU B 1 120 ? 1.089 27.075 27.522 1.00 25.35 318 LEU B C 1
ATOM 2911 O O . LEU B 1 120 ? 1.516 26.300 28.331 1.00 24.87 318 LEU B O 1
ATOM 2916 N N . LYS B 1 121 ? 0.004 26.834 26.782 1.00 24.72 319 LYS B N 1
ATOM 2917 C CA . LYS B 1 121 ? -0.748 25.561 26.868 1.00 27.98 319 LYS B CA 1
ATOM 2918 C C . LYS B 1 121 ? 0.215 24.379 26.730 1.00 25.94 319 LYS B C 1
ATOM 2919 O O . LYS B 1 121 ? 0.132 23.438 27.507 1.00 25.42 319 LYS B O 1
ATOM 2925 N N . TYR B 1 122 ? 1.051 24.404 25.703 1.00 24.94 320 TYR B N 1
ATOM 2926 C CA . TYR B 1 122 ? 1.924 23.257 25.360 1.00 27.64 320 TYR B CA 1
ATOM 2927 C C . TYR B 1 122 ? 3.282 23.393 26.053 1.00 24.60 320 TYR B C 1
ATOM 2928 O O . TYR B 1 122 ? 4.039 22.448 25.925 1.00 27.19 320 TYR B O 1
ATOM 2937 N N . GLY B 1 123 ? 3.575 24.496 26.743 1.00 23.44 321 GLY B N 1
ATOM 2938 C CA . GLY B 1 123 ? 4.880 24.699 27.410 1.00 24.24 321 GLY B CA 1
ATOM 2939 C C . GLY B 1 123 ? 4.829 24.477 28.907 1.00 26.89 321 GLY B C 1
ATOM 2940 O O . GLY B 1 123 ? 5.882 24.219 29.498 1.00 24.20 321 GLY B O 1
ATOM 2941 N N . VAL B 1 124 ? 3.705 24.694 29.569 1.00 26.12 322 VAL B N 1
ATOM 2942 C CA . VAL B 1 124 ? 3.723 24.738 31.066 1.00 24.71 322 VAL B CA 1
ATOM 2943 C C . VAL B 1 124 ? 4.220 23.429 31.697 1.00 25.00 322 VAL B C 1
ATOM 2944 O O . VAL B 1 124 ? 4.918 23.565 32.710 1.00 23.54 322 VAL B O 1
ATOM 2948 N N . HIS B 1 125 ? 3.895 22.235 31.189 1.00 23.51 323 HIS B N 1
ATOM 2949 C CA . HIS B 1 125 ? 4.336 20.968 31.849 1.00 22.68 323 HIS B CA 1
ATOM 2950 C C . HIS B 1 125 ? 5.864 20.906 31.714 1.00 23.42 323 HIS B C 1
ATOM 2951 O O . HIS B 1 125 ? 6.547 20.564 32.709 1.00 22.73 323 HIS B O 1
ATOM 2958 N N . GLU B 1 126 ? 6.405 21.231 30.542 1.00 20.97 324 GLU B N 1
ATOM 2959 C CA . GLU B 1 126 ? 7.875 21.220 30.398 1.00 21.43 324 GLU B CA 1
ATOM 2960 C C . GLU B 1 126 ? 8.506 22.139 31.466 1.00 20.71 324 GLU B C 1
ATOM 2961 O O . GLU B 1 126 ? 9.524 21.799 32.052 1.00 20.23 324 GLU B O 1
ATOM 2967 N N . ILE B 1 127 ? 7.955 23.317 31.643 1.00 20.33 325 ILE B N 1
ATOM 2968 C CA . ILE B 1 127 ? 8.527 24.317 32.572 1.00 22.55 325 ILE B CA 1
ATOM 2969 C C . ILE B 1 127 ? 8.304 23.860 34.004 1.00 21.91 325 ILE B C 1
ATOM 2970 O O . ILE B 1 127 ? 9.232 23.934 34.828 1.00 22.57 325 ILE B O 1
ATOM 2975 N N . ILE B 1 128 ? 7.115 23.375 34.302 1.00 21.26 326 ILE B N 1
ATOM 2976 C CA . ILE B 1 128 ? 6.853 22.894 35.680 1.00 21.21 326 ILE B CA 1
ATOM 2977 C C . ILE B 1 128 ? 7.909 21.833 36.035 1.00 22.75 326 ILE B C 1
ATOM 2978 O O . ILE B 1 128 ? 8.482 21.916 37.116 1.00 23.77 326 ILE B O 1
ATOM 2983 N N . TYR B 1 129 ? 8.183 20.846 35.176 1.00 22.58 327 TYR B N 1
ATOM 2984 C CA . TYR B 1 129 ? 9.079 19.734 35.588 1.00 22.92 327 TYR B CA 1
ATOM 2985 C C . TYR B 1 129 ? 10.544 20.176 35.543 1.00 22.52 327 TYR B C 1
ATOM 2986 O O . TYR B 1 129 ? 11.286 19.670 36.362 1.00 22.39 327 TYR B O 1
ATOM 2995 N N . THR B 1 130 ? 10.927 21.166 34.746 1.00 20.71 328 THR B N 1
ATOM 2996 C CA . THR B 1 130 ? 12.257 21.773 34.856 1.00 21.26 328 THR B CA 1
ATOM 2997 C C . THR B 1 130 ? 12.370 22.423 36.238 1.00 23.13 328 THR B C 1
ATOM 2998 O O . THR B 1 130 ? 13.378 22.225 36.930 1.00 25.14 328 THR B O 1
ATOM 3002 N N . MET B 1 131 ? 11.395 23.230 36.592 1.00 23.08 329 MET B N 1
ATOM 3003 C CA . MET B 1 131 ? 11.438 24.051 37.823 1.00 22.27 329 MET B CA 1
ATOM 3004 C C . MET B 1 131 ? 11.299 23.131 39.053 1.00 21.37 329 MET B C 1
ATOM 3005 O O . MET B 1 131 ? 11.921 23.433 40.078 1.00 24.53 329 MET B O 1
ATOM 3010 N N . LEU B 1 132 ? 10.494 22.072 38.995 1.00 23.23 330 LEU B N 1
ATOM 3011 C CA . LEU B 1 132 ? 10.350 21.135 40.133 1.00 24.21 330 LEU B CA 1
ATOM 3012 C C . LEU B 1 132 ? 11.688 20.459 40.438 1.00 25.16 330 LEU B C 1
ATOM 3013 O O . LEU B 1 132 ? 11.966 20.173 41.599 1.00 23.87 330 LEU B O 1
ATOM 3018 N N . ALA B 1 133 ? 12.571 20.258 39.470 1.00 22.89 331 ALA B N 1
ATOM 3019 C CA . ALA B 1 133 ? 13.892 19.690 39.759 1.00 20.51 331 ALA B CA 1
ATOM 3020 C C . ALA B 1 133 ? 14.641 20.538 40.797 1.00 25.11 331 ALA B C 1
ATOM 3021 O O . ALA B 1 133 ? 15.417 19.955 41.549 1.00 24.27 331 ALA B O 1
ATOM 3023 N N . SER B 1 134 ? 14.495 21.868 40.772 1.00 22.01 332 SER B N 1
ATOM 3024 C CA . SER B 1 134 ? 15.160 22.793 41.732 1.00 21.71 332 SER B CA 1
ATOM 3025 C C . SER B 1 134 ? 14.788 22.422 43.173 1.00 26.29 332 SER B C 1
ATOM 3026 O O . SER B 1 134 ? 15.553 22.729 44.052 1.00 26.50 332 SER B O 1
ATOM 3029 N N . LEU B 1 135 ? 13.580 21.902 43.374 1.00 22.31 333 LEU B N 1
ATOM 3030 C CA . LEU B 1 135 ? 13.024 21.532 44.703 1.00 24.94 333 LEU B CA 1
ATOM 3031 C C . LEU B 1 135 ? 13.287 20.058 45.061 1.00 25.55 333 LEU B C 1
ATOM 3032 O O . LEU B 1 135 ? 12.811 19.649 46.130 1.00 25.18 333 LEU B O 1
ATOM 3037 N N . MET B 1 136 ? 13.967 19.289 44.227 1.00 24.68 334 MET B N 1
ATOM 3038 C CA . MET B 1 136 ? 14.119 17.817 44.381 1.00 26.72 334 MET B CA 1
ATOM 3039 C C . MET B 1 136 ? 15.579 17.456 44.641 1.00 27.77 334 MET B C 1
ATOM 3040 O O . MET B 1 136 ? 16.478 18.144 44.137 1.00 28.21 334 MET B O 1
ATOM 3045 N N . ASN B 1 137 ? 15.811 16.407 45.425 1.00 25.25 335 ASN B N 1
ATOM 3046 C CA . ASN B 1 137 ? 17.052 15.594 45.385 1.00 27.54 335 ASN B CA 1
ATOM 3047 C C . ASN B 1 137 ? 16.606 14.144 45.239 1.00 28.16 335 ASN B C 1
ATOM 3048 O O . ASN B 1 137 ? 15.414 13.902 44.972 1.00 28.23 335 ASN B O 1
ATOM 3053 N N . LYS B 1 138 ? 17.561 13.225 45.292 1.00 32.46 336 LYS B N 1
ATOM 3054 C CA . LYS B 1 138 ? 17.303 11.816 44.916 1.00 34.13 336 LYS B CA 1
ATOM 3055 C C . LYS B 1 138 ? 16.347 11.215 45.947 1.00 31.15 336 LYS B C 1
ATOM 3056 O O . LYS B 1 138 ? 15.758 10.162 45.661 1.00 32.65 336 LYS B O 1
ATOM 3062 N N . ASP B 1 139 ? 16.213 11.853 47.115 1.00 31.19 337 ASP B N 1
ATOM 3063 C CA . ASP B 1 139 ? 15.454 11.282 48.260 1.00 32.73 337 ASP B CA 1
ATOM 3064 C C . ASP B 1 139 ? 14.076 11.934 48.446 1.00 31.81 337 ASP B C 1
ATOM 3065 O O . ASP B 1 139 ? 13.291 11.381 49.242 1.00 30.63 337 ASP B O 1
ATOM 3070 N N . GLY B 1 140 ? 13.747 13.075 47.801 1.00 27.90 338 GLY B N 1
ATOM 3071 C CA . GLY B 1 140 ? 12.437 13.691 47.999 1.00 28.38 338 GLY B CA 1
ATOM 3072 C C . GLY B 1 140 ? 12.340 15.121 47.486 1.00 27.41 338 GLY B C 1
ATOM 3073 O O . GLY B 1 140 ? 13.254 15.566 46.780 1.00 26.51 338 GLY B O 1
ATOM 3074 N N . VAL B 1 141 ? 11.227 15.779 47.807 1.00 26.15 339 VAL B N 1
ATOM 3075 C CA . VAL B 1 141 ? 10.831 17.061 47.154 1.00 26.60 339 VAL B CA 1
ATOM 3076 C C . VAL B 1 141 ? 10.337 18.025 48.237 1.00 31.60 339 VAL B C 1
ATOM 3077 O O . VAL B 1 141 ? 9.534 17.600 49.084 1.00 28.16 339 VAL B O 1
ATOM 3081 N N . LEU B 1 142 ? 10.762 19.278 48.159 1.00 29.02 340 LEU B N 1
ATOM 3082 C CA . LEU B 1 142 ? 10.254 20.362 49.043 1.00 29.76 340 LEU B CA 1
ATOM 3083 C C . LEU B 1 142 ? 8.823 20.701 48.657 1.00 31.76 340 LEU B C 1
ATOM 3084 O O . LEU B 1 142 ? 8.505 20.814 47.442 1.00 29.53 340 LEU B O 1
ATOM 3089 N N . ILE B 1 143 ? 7.964 20.860 49.658 1.00 29.05 341 ILE B N 1
ATOM 3090 C CA . ILE B 1 143 ? 6.549 21.231 49.444 1.00 30.12 341 ILE B CA 1
ATOM 3091 C C . ILE B 1 143 ? 6.237 22.394 50.381 1.00 33.33 341 ILE B C 1
ATOM 3092 O O . ILE B 1 143 ? 7.107 22.725 51.239 1.00 30.96 341 ILE B O 1
ATOM 3097 N N . SER B 1 144 ? 5.088 23.011 50.141 1.00 38.47 342 SER B N 1
ATOM 3098 C CA . SER B 1 144 ? 4.504 24.120 50.938 1.00 41.27 342 SER B CA 1
ATOM 3099 C C . SER B 1 144 ? 5.561 25.207 51.150 1.00 42.31 342 SER B C 1
ATOM 3100 O O . SER B 1 144 ? 5.879 25.501 52.312 1.00 45.89 342 SER B O 1
ATOM 3103 N N . GLU B 1 145 ? 6.103 25.732 50.043 1.00 41.38 343 GLU B N 1
ATOM 3104 C CA . GLU B 1 145 ? 7.068 26.857 50.019 1.00 46.53 343 GLU B CA 1
ATOM 3105 C C . GLU B 1 145 ? 8.292 26.498 50.869 1.00 43.66 343 GLU B C 1
ATOM 3106 O O . GLU B 1 145 ? 8.842 27.410 51.472 1.00 44.30 343 GLU B O 1
ATOM 3112 N N . GLY B 1 146 ? 8.704 25.220 50.896 1.00 34.46 344 GLY B N 1
ATOM 3113 C CA . GLY B 1 146 ? 9.963 24.768 51.516 1.00 35.99 344 GLY B CA 1
ATOM 3114 C C . GLY B 1 146 ? 9.781 24.388 52.973 1.00 34.85 344 GLY B C 1
ATOM 3115 O O . GLY B 1 146 ? 10.782 24.051 53.612 1.00 39.88 344 GLY B O 1
ATOM 3116 N N . GLN B 1 147 ? 8.546 24.395 53.468 1.00 34.60 345 GLN B N 1
ATOM 3117 C CA . GLN B 1 147 ? 8.232 24.109 54.899 1.00 42.24 345 GLN B CA 1
ATOM 3118 C C . GLN B 1 147 ? 8.131 22.599 55.146 1.00 43.96 345 GLN B C 1
ATOM 3119 O O . GLN B 1 147 ? 8.140 22.188 56.327 1.00 42.08 345 GLN B O 1
ATOM 3125 N N . GLY B 1 148 ? 7.898 21.822 54.089 1.00 37.48 346 GLY B N 1
ATOM 3126 C CA . GLY B 1 148 ? 7.779 20.361 54.158 1.00 35.49 346 GLY B CA 1
ATOM 3127 C C . GLY B 1 148 ? 8.763 19.712 53.222 1.00 35.89 346 GLY B C 1
ATOM 3128 O O . GLY B 1 148 ? 9.184 20.354 52.227 1.00 31.21 346 GLY B O 1
ATOM 3129 N N . PHE B 1 149 ? 9.140 18.477 53.533 1.00 35.51 347 PHE B N 1
ATOM 3130 C CA . PHE B 1 149 ? 9.927 17.634 52.615 1.00 33.30 347 PHE B CA 1
ATOM 3131 C C . PHE B 1 149 ? 9.221 16.292 52.514 1.00 39.89 347 PHE B C 1
ATOM 3132 O O . PHE B 1 149 ? 9.016 15.606 53.548 1.00 32.38 347 PHE B O 1
ATOM 3140 N N . MET B 1 150 ? 8.781 15.950 51.313 1.00 34.74 348 MET B N 1
ATOM 3141 C CA . MET B 1 150 ? 8.050 14.682 51.114 1.00 33.16 348 MET B CA 1
ATOM 3142 C C . MET B 1 150 ? 9.027 13.701 50.482 1.00 33.90 348 MET B C 1
ATOM 3143 O O . MET B 1 150 ? 9.620 14.009 49.443 1.00 29.97 348 MET B O 1
ATOM 3148 N N . THR B 1 151 ? 9.195 12.537 51.078 1.00 29.46 349 THR B N 1
ATOM 3149 C CA . THR B 1 151 ? 10.205 11.572 50.602 1.00 31.02 349 THR B CA 1
ATOM 3150 C C . THR B 1 151 ? 9.670 10.910 49.346 1.00 30.34 349 THR B C 1
ATOM 3151 O O . THR B 1 151 ? 8.432 10.660 49.222 1.00 27.87 349 THR B O 1
ATOM 3155 N N . ARG B 1 152 ? 10.620 10.669 48.465 1.00 28.78 350 ARG B N 1
ATOM 3156 C CA . ARG B 1 152 ? 10.427 9.931 47.202 1.00 29.99 350 ARG B CA 1
ATOM 3157 C C . ARG B 1 152 ? 9.826 8.549 47.510 1.00 30.35 350 ARG B C 1
ATOM 3158 O O . ARG B 1 152 ? 8.888 8.154 46.814 1.00 31.06 350 ARG B O 1
ATOM 3166 N N . GLU B 1 153 ? 10.299 7.914 48.583 1.00 32.61 351 GLU B N 1
ATOM 3167 C CA . GLU B 1 153 ? 9.834 6.567 49.000 1.00 36.44 351 GLU B CA 1
ATOM 3168 C C . GLU B 1 153 ? 8.389 6.662 49.479 1.00 30.32 351 GLU B C 1
ATOM 3169 O O . GLU B 1 153 ? 7.598 5.811 49.067 1.00 34.76 351 GLU B O 1
ATOM 3175 N N . PHE B 1 154 ? 8.041 7.669 50.269 1.00 31.96 352 PHE B N 1
ATOM 3176 C CA . PHE B 1 154 ? 6.624 7.868 50.663 1.00 32.21 352 PHE B CA 1
ATOM 3177 C C . PHE B 1 154 ? 5.742 7.982 49.414 1.00 33.81 352 PHE B C 1
ATOM 3178 O O . PHE B 1 154 ? 4.652 7.373 49.349 1.00 32.89 352 PHE B O 1
ATOM 3186 N N . LEU B 1 155 ? 6.157 8.778 48.427 1.00 31.25 353 LEU B N 1
ATOM 3187 C CA . LEU B 1 155 ? 5.326 8.989 47.220 1.00 31.39 353 LEU B CA 1
ATOM 3188 C C . LEU B 1 155 ? 5.170 7.652 46.478 1.00 29.85 353 LEU B C 1
ATOM 3189 O O . LEU B 1 155 ? 4.083 7.398 46.006 1.00 33.51 353 LEU B O 1
ATOM 3194 N N . LYS B 1 156 ? 6.231 6.855 46.371 1.00 33.24 354 LYS B N 1
ATOM 3195 C CA . LYS B 1 156 ? 6.187 5.537 45.671 1.00 41.58 354 LYS B CA 1
ATOM 3196 C C . LYS B 1 156 ? 5.242 4.569 46.384 1.00 42.55 354 LYS B C 1
ATOM 3197 O O . LYS B 1 156 ? 4.809 3.621 45.728 1.00 44.24 354 LYS B O 1
ATOM 3203 N N . SER B 1 157 ? 4.975 4.779 47.680 1.00 43.10 355 SER B N 1
ATOM 3204 C CA . SER B 1 157 ? 4.188 3.859 48.552 1.00 40.59 355 SER B CA 1
ATOM 3205 C C . SER B 1 157 ? 2.691 4.090 48.326 1.00 40.47 355 SER B C 1
ATOM 3206 O O . SER B 1 157 ? 1.898 3.307 48.823 1.00 43.24 355 SER B O 1
ATOM 3209 N N . LEU B 1 158 ? 2.297 5.162 47.649 1.00 37.53 356 LEU B N 1
ATOM 3210 C CA . LEU B 1 158 ? 0.879 5.502 47.467 1.00 37.56 356 LEU B CA 1
ATOM 3211 C C . LEU B 1 158 ? 0.290 4.437 46.536 1.00 36.20 356 LEU B C 1
ATOM 3212 O O . LEU B 1 158 ? 1.015 3.939 45.694 1.00 33.39 356 LEU B O 1
ATOM 3217 N N . ARG B 1 159 ? -0.987 4.120 46.685 1.00 38.23 357 ARG B N 1
ATOM 3218 C CA . ARG B 1 159 ? -1.574 3.024 45.881 1.00 38.28 357 ARG B CA 1
ATOM 3219 C C . ARG B 1 159 ? -1.453 3.375 44.397 1.00 39.37 357 ARG B C 1
ATOM 3220 O O . ARG B 1 159 ? -1.540 4.567 44.059 1.00 36.86 357 ARG B O 1
ATOM 3228 N N . LYS B 1 160 ? -1.338 2.367 43.534 1.00 36.18 358 LYS B N 1
ATOM 3229 C CA . LYS B 1 160 ? -1.351 2.568 42.064 1.00 35.32 358 LYS B CA 1
ATOM 3230 C C . LYS B 1 160 ? -2.677 3.188 41.652 1.00 35.98 358 LYS B C 1
ATOM 3231 O O . LYS B 1 160 ? -3.707 2.908 42.262 1.00 36.79 358 LYS B O 1
ATOM 3237 N N . PRO B 1 161 ? -2.733 4.105 40.658 1.00 35.34 359 PRO B N 1
ATOM 3238 C CA . PRO B 1 161 ? -1.571 4.557 39.884 1.00 34.19 359 PRO B CA 1
ATOM 3239 C C . PRO B 1 161 ? -0.810 5.773 40.451 1.00 35.52 359 PRO B C 1
ATOM 3240 O O . PRO B 1 161 ? 0.104 6.261 39.777 1.00 32.35 359 PRO B O 1
ATOM 3244 N N . PHE B 1 162 ? -1.170 6.237 41.653 1.00 37.81 360 PHE B N 1
ATOM 3245 C CA . PHE B 1 162 ? -0.616 7.486 42.253 1.00 37.73 360 PHE B CA 1
ATOM 3246 C C . PHE B 1 162 ? 0.840 7.263 42.677 1.00 38.59 360 PHE B C 1
ATOM 3247 O O . PHE B 1 162 ? 1.642 8.216 42.594 1.00 37.13 360 PHE B O 1
ATOM 3255 N N . GLY B 1 163 ? 1.213 6.034 43.050 1.00 34.10 361 GLY B N 1
ATOM 3256 C CA . GLY B 1 163 ? 2.586 5.669 43.439 1.00 32.02 361 GLY B CA 1
ATOM 3257 C C . GLY B 1 163 ? 3.627 5.890 42.345 1.00 33.87 361 GLY B C 1
ATOM 3258 O O . GLY B 1 163 ? 4.816 6.065 42.687 1.00 38.16 361 GLY B O 1
ATOM 3259 N N . ASP B 1 164 ? 3.240 5.847 41.073 1.00 34.58 362 ASP B N 1
ATOM 3260 C CA . ASP B 1 164 ? 4.198 6.012 39.948 1.00 40.55 362 ASP B CA 1
ATOM 3261 C C . ASP B 1 164 ? 4.059 7.412 39.339 1.00 37.37 362 ASP B C 1
ATOM 3262 O O . ASP B 1 164 ? 4.655 7.648 38.305 1.00 35.31 362 ASP B O 1
ATOM 3267 N N . PHE B 1 165 ? 3.258 8.285 39.929 1.00 32.03 363 PHE B N 1
ATOM 3268 C CA . PHE B 1 165 ? 2.941 9.604 39.323 1.00 34.03 363 PHE B CA 1
ATOM 3269 C C . PHE B 1 165 ? 4.186 10.531 39.289 1.00 33.79 363 PHE B C 1
ATOM 3270 O O . PHE B 1 165 ? 4.510 11.096 38.215 1.00 31.61 363 PHE B O 1
ATOM 3278 N N . MET B 1 166 ? 4.897 10.680 40.415 1.00 33.49 364 MET B N 1
ATOM 3279 C CA . MET B 1 166 ? 6.073 11.584 40.534 1.00 32.28 364 MET B CA 1
ATOM 3280 C C . MET B 1 166 ? 7.373 10.854 40.204 1.00 34.17 364 MET B C 1
ATOM 3281 O O . MET B 1 166 ? 8.353 11.542 39.915 1.00 32.01 364 MET B O 1
ATOM 3286 N N . GLU B 1 167 ? 7.445 9.519 40.273 1.00 31.51 365 GLU B N 1
ATOM 3287 C CA . GLU B 1 167 ? 8.747 8.811 40.167 1.00 34.12 365 GLU B CA 1
ATOM 3288 C C . GLU B 1 167 ? 9.499 9.219 38.898 1.00 30.00 365 GLU B C 1
ATOM 3289 O O . GLU B 1 167 ? 10.670 9.529 39.001 1.00 30.55 365 GLU B O 1
ATOM 3295 N N . PRO B 1 168 ? 8.920 9.260 37.674 1.00 30.53 366 PRO B N 1
ATOM 3296 C CA . PRO B 1 168 ? 9.675 9.694 36.497 1.00 32.01 366 PRO B CA 1
ATOM 3297 C C . PRO B 1 168 ? 10.236 11.125 36.589 1.00 29.68 366 PRO B C 1
ATOM 3298 O O . PRO B 1 168 ? 11.244 11.427 35.960 1.00 29.56 366 PRO B O 1
ATOM 3302 N N . LYS B 1 169 ? 9.601 11.986 37.385 1.00 29.91 367 LYS B N 1
ATOM 3303 C CA . LYS B 1 169 ? 10.063 13.393 37.559 1.00 26.80 367 LYS B CA 1
ATOM 3304 C C . LYS B 1 169 ? 11.320 13.380 38.418 1.00 26.22 367 LYS B C 1
ATOM 3305 O O . LYS B 1 169 ? 12.245 14.168 38.139 1.00 27.41 367 LYS B O 1
ATOM 3311 N N . PHE B 1 170 ? 11.388 12.512 39.434 1.00 25.45 368 PHE B N 1
ATOM 3312 C CA . PHE B 1 170 ? 12.612 12.337 40.241 1.00 26.83 368 PHE B CA 1
ATOM 3313 C C . PHE B 1 170 ? 13.729 11.825 39.343 1.00 27.72 368 PHE B C 1
ATOM 3314 O O . PHE B 1 170 ? 14.842 12.324 39.440 1.00 28.19 368 PHE B O 1
ATOM 3322 N N . GLU B 1 171 ? 13.438 10.811 38.521 1.00 30.62 369 GLU B N 1
ATOM 3323 C CA . GLU B 1 171 ? 14.489 10.206 37.650 1.00 33.50 369 GLU B CA 1
ATOM 3324 C C . GLU B 1 171 ? 15.053 11.316 36.741 1.00 30.40 369 GLU B C 1
ATOM 3325 O O . GLU B 1 171 ? 16.279 11.437 36.632 1.00 30.33 369 GLU B O 1
ATOM 3331 N N . PHE B 1 172 ? 14.177 12.128 36.143 1.00 26.69 370 PHE B N 1
ATOM 3332 C CA . PHE B 1 172 ? 14.562 13.284 35.297 1.00 24.73 370 PHE B CA 1
ATOM 3333 C C . PHE B 1 172 ? 15.358 14.298 36.126 1.00 27.41 370 PHE B C 1
ATOM 3334 O O . PHE B 1 172 ? 16.400 14.821 35.681 1.00 26.14 370 PHE B O 1
ATOM 3342 N N . ALA B 1 173 ? 14.834 14.665 37.295 1.00 24.13 371 ALA B N 1
ATOM 3343 C CA . ALA B 1 173 ? 15.465 15.696 38.145 1.00 24.73 371 ALA B CA 1
ATOM 3344 C C . ALA B 1 173 ? 16.888 15.292 38.547 1.00 25.67 371 ALA B C 1
ATOM 3345 O O . ALA B 1 173 ? 17.759 16.136 38.504 1.00 25.17 371 ALA B O 1
ATOM 3347 N N . VAL B 1 174 ? 17.151 14.037 38.883 1.00 26.21 372 VAL B N 1
ATOM 3348 C CA . VAL B 1 174 ? 18.531 13.647 39.285 1.00 30.15 372 VAL B CA 1
ATOM 3349 C C . VAL B 1 174 ? 19.473 13.901 38.089 1.00 26.97 372 VAL B C 1
ATOM 3350 O O . VAL B 1 174 ? 20.522 14.502 38.341 1.00 29.46 372 VAL B O 1
ATOM 3354 N N . LYS B 1 175 ? 19.078 13.625 36.836 1.00 27.42 373 LYS B N 1
ATOM 3355 C CA . LYS B 1 175 ? 19.989 13.826 35.678 1.00 30.80 373 LYS B CA 1
ATOM 3356 C C . LYS B 1 175 ? 20.102 15.335 35.401 1.00 31.15 373 LYS B C 1
ATOM 3357 O O . LYS B 1 175 ? 21.215 15.815 35.164 1.00 30.90 373 LYS B O 1
ATOM 3363 N N . PHE B 1 176 ? 18.980 16.056 35.457 1.00 24.37 374 PHE B N 1
ATOM 3364 C CA . PHE B 1 176 ? 18.976 17.497 35.143 1.00 26.73 374 PHE B CA 1
ATOM 3365 C C . PHE B 1 176 ? 19.815 18.274 36.175 1.00 25.51 374 PHE B C 1
ATOM 3366 O O . PHE B 1 176 ? 20.626 19.165 35.834 1.00 23.36 374 PHE B O 1
ATOM 3374 N N . ASN B 1 177 ? 19.701 17.921 37.451 1.00 23.32 375 ASN B N 1
ATOM 3375 C CA . ASN B 1 177 ? 20.422 18.623 38.543 1.00 24.08 375 ASN B CA 1
ATOM 3376 C C . ASN B 1 177 ? 21.933 18.372 38.454 1.00 24.34 375 ASN B C 1
ATOM 3377 O O . ASN B 1 177 ? 22.683 19.237 38.954 1.00 25.26 375 ASN B O 1
ATOM 3382 N N . ALA B 1 178 ? 22.361 17.291 37.798 1.00 27.81 376 ALA B N 1
ATOM 3383 C CA . ALA B 1 178 ? 23.798 17.000 37.554 1.00 30.25 376 ALA B CA 1
ATOM 3384 C C . ALA B 1 178 ? 24.424 18.078 36.656 1.00 31.80 376 ALA B C 1
ATOM 3385 O O . ALA B 1 178 ? 25.635 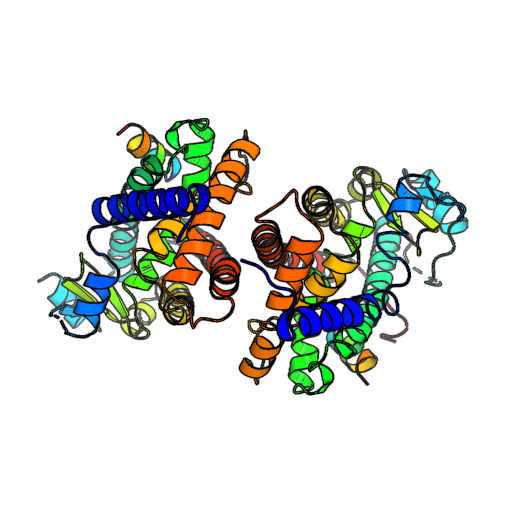18.215 36.693 1.00 32.13 376 ALA B O 1
ATOM 3387 N N . LEU B 1 179 ? 23.639 18.842 35.886 1.00 26.59 377 LEU B N 1
ATOM 3388 C CA . LEU B 1 179 ? 24.172 19.977 35.103 1.00 27.25 377 LEU B CA 1
ATOM 3389 C C . LEU B 1 179 ? 24.537 21.172 36.008 1.00 26.75 377 LEU B C 1
ATOM 3390 O O . LEU B 1 179 ? 25.207 22.077 35.486 1.00 27.70 377 LEU B O 1
ATOM 3395 N N . GLU B 1 180 ? 24.047 21.253 37.252 1.00 27.76 378 GLU B N 1
ATOM 3396 C CA . GLU B 1 180 ? 24.436 22.297 38.238 1.00 31.25 378 GLU B CA 1
ATOM 3397 C C . GLU B 1 180 ? 24.064 23.683 37.710 1.00 27.01 378 GLU B C 1
ATOM 3398 O O . GLU B 1 180 ? 24.782 24.683 37.966 1.00 28.92 378 GLU B O 1
ATOM 3404 N N . LEU B 1 181 ? 22.914 23.807 37.049 1.00 26.43 379 LEU B N 1
ATOM 3405 C CA . LEU B 1 181 ? 22.446 25.126 36.592 1.00 25.09 379 LEU B CA 1
ATOM 3406 C C . LEU B 1 181 ? 22.054 25.971 37.803 1.00 25.67 379 LEU B C 1
ATOM 3407 O O . LEU B 1 181 ? 21.607 25.408 38.872 1.00 27.18 379 LEU B O 1
ATOM 3412 N N . ASP B 1 182 ? 22.161 27.295 37.653 1.00 23.97 380 ASP B N 1
ATOM 3413 C CA . ASP B 1 182 ? 21.607 28.198 38.683 1.00 25.74 380 ASP B CA 1
ATOM 3414 C C . ASP B 1 182 ? 20.405 28.980 38.153 1.00 25.72 380 ASP B C 1
ATOM 3415 O O . ASP B 1 182 ? 19.948 28.717 37.013 1.00 23.51 380 ASP B O 1
ATOM 3420 N N . ASP B 1 183 ? 19.804 29.795 39.016 1.00 24.90 381 ASP B N 1
ATOM 3421 C CA . ASP B 1 183 ? 18.572 30.549 38.700 1.00 23.84 381 ASP B CA 1
ATOM 3422 C C . ASP B 1 183 ? 18.793 31.432 37.455 1.00 22.30 381 ASP B C 1
ATOM 3423 O O . ASP B 1 183 ? 17.876 31.584 36.653 1.00 24.40 381 ASP B O 1
ATOM 3428 N N A SER B 1 184 ? 19.982 32.024 37.300 0.50 23.27 382 SER B N 1
ATOM 3429 N N B SER B 1 184 ? 19.968 32.050 37.341 0.50 22.71 382 SER B N 1
ATOM 3430 C CA A SER B 1 184 ? 20.321 32.923 36.162 0.50 24.26 382 SER B CA 1
ATOM 3431 C CA B SER B 1 184 ? 20.349 32.906 36.190 0.50 23.33 382 SER B CA 1
ATOM 3432 C C A SER B 1 184 ? 20.419 32.122 34.854 0.50 23.21 382 SER B C 1
ATOM 3433 C C B SER B 1 184 ? 20.276 32.077 34.900 0.50 22.61 382 SER B C 1
ATOM 3434 O O A SER B 1 184 ? 20.171 32.709 33.803 0.50 24.40 382 SER B O 1
ATOM 3435 O O B SER B 1 184 ? 19.662 32.560 33.953 0.50 22.50 382 SER B O 1
ATOM 3440 N N . ASP B 1 185 ? 20.767 30.833 34.923 1.00 22.44 383 ASP B N 1
ATOM 3441 C CA . ASP B 1 185 ? 20.750 29.925 33.746 1.00 21.22 383 ASP B CA 1
ATOM 3442 C C . ASP B 1 185 ? 19.297 29.527 33.484 1.00 21.45 383 ASP B C 1
ATOM 3443 O O . ASP B 1 185 ? 18.845 29.583 32.319 1.00 21.50 383 ASP B O 1
ATOM 3448 N N . LEU B 1 186 ? 18.579 29.158 34.541 1.00 20.08 384 LEU B N 1
ATOM 3449 C CA . LEU B 1 186 ? 17.225 28.582 34.388 1.00 22.45 384 LEU B CA 1
ATOM 3450 C C . LEU B 1 186 ? 16.304 29.664 33.801 1.00 20.94 384 LEU B C 1
ATOM 3451 O O . LEU B 1 186 ? 15.427 29.305 32.987 1.00 21.74 384 LEU B O 1
ATOM 3456 N N . ALA B 1 187 ? 16.440 30.937 34.209 1.00 21.76 385 ALA B N 1
ATOM 3457 C CA . ALA B 1 187 ? 15.531 32.007 33.767 1.00 21.28 385 ALA B CA 1
ATOM 3458 C C . ALA B 1 187 ? 15.551 32.040 32.236 1.00 18.77 385 ALA B C 1
ATOM 3459 O O . ALA B 1 187 ? 14.489 32.116 31.603 1.00 21.21 385 ALA B O 1
ATOM 3461 N N . ILE B 1 188 ? 16.727 31.926 31.650 1.00 20.69 386 ILE B N 1
ATOM 3462 C CA . ILE B 1 188 ? 16.819 31.991 30.159 1.00 20.14 386 ILE B CA 1
ATOM 3463 C C . ILE B 1 188 ? 16.290 30.684 29.558 1.00 19.56 386 ILE B C 1
ATOM 3464 O O . ILE B 1 188 ? 15.647 30.722 28.493 1.00 20.65 386 ILE B O 1
ATOM 3469 N N . PHE B 1 189 ? 16.661 29.553 30.115 1.00 20.45 387 PHE B N 1
ATOM 3470 C CA . PHE B 1 189 ? 16.228 28.216 29.610 1.00 20.22 387 PHE B CA 1
ATOM 3471 C C . PHE B 1 189 ? 14.703 28.109 29.594 1.00 18.38 387 PHE B C 1
ATOM 3472 O O . PHE B 1 189 ? 14.163 27.671 28.611 1.00 20.22 387 PHE B O 1
ATOM 3480 N N . ILE B 1 190 ? 14.025 28.524 30.647 1.00 19.15 388 ILE B N 1
ATOM 3481 C CA . ILE B 1 190 ? 12.550 28.484 30.691 1.00 19.60 388 ILE B CA 1
ATOM 3482 C C . ILE B 1 190 ? 12.034 29.423 29.615 1.00 20.51 388 ILE B C 1
ATOM 3483 O O . ILE B 1 190 ? 11.067 29.016 28.923 1.00 20.12 388 ILE B O 1
ATOM 3488 N N . ALA B 1 191 ? 12.667 30.566 29.378 1.00 19.27 389 ALA B N 1
ATOM 3489 C CA . ALA B 1 191 ? 12.184 31.471 28.302 1.00 18.11 389 ALA B CA 1
ATOM 3490 C C . ALA B 1 191 ? 12.324 30.801 26.917 1.00 19.10 389 ALA B C 1
ATOM 3491 O O . ALA B 1 191 ? 11.399 30.884 26.058 1.00 20.74 389 ALA B O 1
ATOM 3493 N N . VAL B 1 192 ? 13.405 30.071 26.680 1.00 18.39 390 VAL B N 1
ATOM 3494 C CA . VAL B 1 192 ? 13.573 29.325 25.424 1.00 18.81 390 VAL B CA 1
ATOM 3495 C C . VAL B 1 192 ? 12.435 28.329 25.297 1.00 20.51 390 VAL B C 1
ATOM 3496 O O . VAL B 1 192 ? 11.907 28.217 24.205 1.00 21.04 390 VAL B O 1
ATOM 3500 N N . ILE B 1 193 ? 12.143 27.553 26.346 1.00 19.99 391 ILE B N 1
ATOM 3501 C CA . ILE B 1 193 ? 11.050 26.561 26.294 1.00 20.40 391 ILE B CA 1
ATOM 3502 C C . ILE B 1 193 ? 9.745 27.277 25.897 1.00 21.70 391 ILE B C 1
ATOM 3503 O O . ILE B 1 193 ? 9.049 26.766 25.031 1.00 23.06 391 ILE B O 1
ATOM 3508 N N . ILE B 1 194 ? 9.401 28.394 26.521 1.00 21.36 392 ILE B N 1
ATOM 3509 C CA . ILE B 1 194 ? 8.110 29.076 26.186 1.00 21.11 392 ILE B CA 1
ATOM 3510 C C . ILE B 1 194 ? 8.050 29.396 24.678 1.00 23.78 392 ILE B C 1
ATOM 3511 O O . ILE B 1 194 ? 7.025 29.124 24.030 1.00 23.07 392 ILE B O 1
ATOM 3516 N N . LEU B 1 195 ? 9.128 29.916 24.097 1.00 20.88 393 LEU B N 1
ATOM 3517 C CA . LEU B 1 195 ? 9.129 30.418 22.707 1.00 21.55 393 LEU B CA 1
ATOM 3518 C C . LEU B 1 195 ? 9.455 29.243 21.756 1.00 20.74 393 LEU B C 1
ATOM 3519 O O . LEU B 1 195 ? 10.369 29.359 20.923 1.00 23.32 393 LEU B O 1
ATOM 3524 N N . SER B 1 196 ? 8.737 28.146 21.844 1.00 22.55 394 SER B N 1
ATOM 3525 C CA . SER B 1 196 ? 8.927 26.934 20.985 1.00 21.30 394 SER B CA 1
ATOM 3526 C C . SER B 1 196 ? 8.010 27.064 19.757 1.00 24.64 394 SER B C 1
ATOM 3527 O O . SER B 1 196 ? 6.800 26.973 19.934 1.00 25.39 394 SER B O 1
ATOM 3530 N N . GLY B 1 197 ? 8.583 27.257 18.576 1.00 26.98 395 GLY B N 1
ATOM 3531 C CA . GLY B 1 197 ? 7.853 27.426 17.305 1.00 28.13 395 GLY B CA 1
ATOM 3532 C C . GLY B 1 197 ? 7.216 26.155 16.789 1.00 27.82 395 GLY B C 1
ATOM 3533 O O . GLY B 1 197 ? 6.445 26.273 15.814 1.00 29.10 395 GLY B O 1
ATOM 3534 N N . ASP B 1 198 ? 7.437 24.986 17.396 1.00 30.12 396 ASP B N 1
ATOM 3535 C CA . ASP B 1 198 ? 6.914 23.699 16.880 1.00 29.57 396 ASP B CA 1
ATOM 3536 C C . ASP B 1 198 ? 5.616 23.292 17.614 1.00 28.17 396 ASP B C 1
ATOM 3537 O O . ASP B 1 198 ? 5.139 22.164 17.390 1.00 31.36 396 ASP B O 1
ATOM 3542 N N . ARG B 1 199 ? 5.018 24.133 18.473 1.00 26.67 397 ARG B N 1
ATOM 3543 C CA . ARG B 1 199 ? 3.790 23.729 19.204 1.00 26.13 397 ARG B CA 1
ATOM 3544 C C . ARG B 1 199 ? 2.658 23.566 18.186 1.00 27.63 397 ARG B C 1
ATOM 3545 O O . ARG B 1 199 ? 2.523 24.380 17.282 1.00 27.69 397 ARG B O 1
ATOM 3553 N N . PRO B 1 200 ? 1.787 22.550 18.349 1.00 32.01 398 PRO B N 1
ATOM 3554 C CA . PRO B 1 200 ? 0.714 22.312 17.379 1.00 31.68 398 PRO B CA 1
ATOM 3555 C C . PRO B 1 200 ? -0.219 23.535 17.275 1.00 32.72 398 PRO B C 1
ATOM 3556 O O . PRO B 1 200 ? -0.608 24.091 18.283 1.00 32.79 398 PRO B O 1
ATOM 3560 N N . GLY B 1 201 ? -0.518 23.940 16.041 1.00 34.10 399 GLY B N 1
ATOM 3561 C CA . GLY B 1 201 ? -1.587 24.904 15.740 1.00 34.51 399 GLY B CA 1
ATOM 3562 C C . GLY B 1 201 ? -1.163 26.353 15.832 1.00 33.74 399 GLY B C 1
ATOM 3563 O O . GLY B 1 201 ? -2.050 27.225 15.722 1.00 36.19 399 GLY B O 1
ATOM 3564 N N . LEU B 1 202 ? 0.117 26.646 16.058 1.00 30.17 400 LEU B N 1
ATOM 3565 C CA . LEU B 1 202 ? 0.585 28.034 16.071 1.00 28.10 400 LEU B CA 1
ATOM 3566 C C . LEU B 1 202 ? 0.273 28.688 14.728 1.00 28.95 400 LEU B C 1
ATOM 3567 O O . LEU B 1 202 ? 0.528 28.058 13.705 1.00 32.03 400 LEU B O 1
ATOM 3572 N N . LEU B 1 203 ? -0.114 29.956 14.754 1.00 29.94 401 LEU B N 1
ATOM 3573 C CA . LEU B 1 203 ? -0.511 30.694 13.539 1.00 29.99 401 LEU B CA 1
ATOM 3574 C C . LEU B 1 203 ? 0.688 31.376 12.888 1.00 30.39 401 LEU B C 1
ATOM 3575 O O . LEU B 1 203 ? 0.760 31.330 11.662 1.00 30.98 401 LEU B O 1
ATOM 3580 N N . ASN B 1 204 ? 1.589 31.991 13.657 1.00 29.52 402 ASN B N 1
ATOM 3581 C CA . ASN B 1 204 ? 2.721 32.778 13.118 1.00 28.93 402 ASN B CA 1
ATOM 3582 C C . ASN B 1 204 ? 4.021 32.281 13.758 1.00 30.39 402 ASN B C 1
ATOM 3583 O O . ASN B 1 204 ? 4.445 32.829 14.822 1.00 29.37 402 ASN B O 1
ATOM 3588 N N . VAL B 1 205 ? 4.623 31.274 13.137 1.00 29.41 403 VAL B N 1
ATOM 3589 C CA . VAL B 1 205 ? 5.814 30.571 13.695 1.00 27.98 403 VAL B CA 1
ATOM 3590 C C . VAL B 1 205 ? 7.049 31.462 13.608 1.00 27.30 403 VAL B C 1
ATOM 3591 O O . VAL B 1 205 ? 7.808 31.484 14.597 1.00 24.29 403 VAL B O 1
ATOM 3595 N N . LYS B 1 206 ? 7.286 32.237 12.552 1.00 27.98 404 LYS B N 1
ATOM 3596 C CA . LYS B 1 206 ? 8.556 32.998 12.405 1.00 31.10 404 LYS B CA 1
ATOM 3597 C C . LYS B 1 206 ? 8.778 33.984 13.559 1.00 29.33 404 LYS B C 1
ATOM 3598 O O . LYS B 1 206 ? 9.862 34.034 14.127 1.00 30.06 404 LYS B O 1
ATOM 3604 N N . PRO B 1 207 ? 7.809 34.829 13.959 1.00 27.41 405 PRO B N 1
ATOM 3605 C CA . PRO B 1 207 ? 8.058 35.799 15.032 1.00 27.46 405 PRO B CA 1
ATOM 3606 C C . PRO B 1 207 ? 8.453 35.098 16.341 1.00 25.67 405 PRO B C 1
ATOM 3607 O O . PRO B 1 207 ? 9.228 35.678 17.114 1.00 28.36 405 PRO B O 1
ATOM 3611 N N . ILE B 1 208 ? 7.929 33.897 16.569 1.00 24.03 406 ILE B N 1
ATOM 3612 C CA . ILE B 1 208 ? 8.260 33.089 17.775 1.00 23.87 406 ILE B CA 1
ATOM 3613 C C . ILE B 1 208 ? 9.708 32.598 17.660 1.00 23.16 406 ILE B C 1
ATOM 3614 O O . ILE B 1 208 ? 10.476 32.726 18.633 1.00 23.26 406 ILE B O 1
ATOM 3619 N N . GLU B 1 209 ? 10.054 32.027 16.514 1.00 25.37 407 GLU B N 1
ATOM 3620 C CA . GLU B 1 209 ? 11.434 31.501 16.301 1.00 27.11 407 GLU B CA 1
ATOM 3621 C C . GLU B 1 209 ? 12.454 32.650 16.370 1.00 24.80 407 GLU B C 1
ATOM 3622 O O . GLU B 1 209 ? 13.595 32.405 16.858 1.00 29.07 407 GLU B O 1
ATOM 3628 N N . ASP B 1 210 ? 12.119 33.841 15.904 1.00 26.72 408 ASP B N 1
ATOM 3629 C CA . ASP B 1 210 ? 13.026 35.009 15.987 1.00 27.96 408 ASP B CA 1
ATOM 3630 C C . ASP B 1 210 ? 13.331 35.337 17.453 1.00 28.02 408 ASP B C 1
ATOM 3631 O O . ASP B 1 210 ? 14.499 35.658 17.766 1.00 28.09 408 ASP B O 1
ATOM 3636 N N . ILE B 1 211 ? 12.315 35.337 18.300 1.00 25.61 409 ILE B N 1
ATOM 3637 C CA . ILE B 1 211 ? 12.530 35.617 19.749 1.00 24.47 409 ILE B CA 1
ATOM 3638 C C . ILE B 1 211 ? 13.385 34.477 20.310 1.00 23.16 409 ILE B C 1
ATOM 3639 O O . ILE B 1 211 ? 14.368 34.749 21.079 1.00 21.83 409 ILE B O 1
ATOM 3644 N N . GLN B 1 212 ? 13.005 33.234 20.004 1.00 21.83 410 GLN B N 1
ATOM 3645 C CA . GLN B 1 212 ? 13.725 32.076 20.571 1.00 19.11 410 GLN B CA 1
ATOM 3646 C C . GLN B 1 212 ? 15.201 32.131 20.168 1.00 20.41 410 GLN B C 1
ATOM 3647 O O . GLN B 1 212 ? 16.039 31.793 21.011 1.00 20.00 410 GLN B O 1
ATOM 3653 N N . ASP B 1 213 ? 15.517 32.497 18.923 1.00 21.17 411 ASP B N 1
ATOM 3654 C CA . ASP B 1 213 ? 16.946 32.584 18.487 1.00 20.46 411 ASP B CA 1
ATOM 3655 C C . ASP B 1 213 ? 17.696 33.573 19.397 1.00 22.79 411 ASP B C 1
ATOM 3656 O O . ASP B 1 213 ? 18.863 33.308 19.766 1.00 22.36 411 ASP B O 1
ATOM 3661 N N . ASN B 1 214 ? 17.096 34.708 19.698 1.00 22.41 412 ASN B N 1
ATOM 3662 C CA . ASN B 1 214 ? 17.732 35.742 20.534 1.00 24.07 412 ASN B CA 1
ATOM 3663 C C . ASN B 1 214 ? 17.911 35.183 21.962 1.00 22.75 412 ASN B C 1
ATOM 3664 O O . ASN B 1 214 ? 18.969 35.388 22.582 1.00 23.27 412 ASN B O 1
ATOM 3669 N N . LEU B 1 215 ? 16.918 34.480 22.498 1.00 20.56 413 LEU B N 1
ATOM 3670 C CA . LEU B 1 215 ? 17.042 33.817 23.820 1.00 19.82 413 LEU B CA 1
ATOM 3671 C C . LEU B 1 215 ? 18.171 32.779 23.788 1.00 18.20 413 LEU B C 1
ATOM 3672 O O . LEU B 1 215 ? 18.850 32.647 24.835 1.00 18.13 413 LEU B O 1
ATOM 3677 N N . LEU B 1 216 ? 18.273 32.002 22.706 1.00 19.30 414 LEU B N 1
ATOM 3678 C CA . LEU B 1 216 ? 19.304 30.936 22.605 1.00 20.23 414 LEU B CA 1
ATOM 3679 C C . LEU B 1 216 ? 20.674 31.627 22.595 1.00 19.97 414 LEU B C 1
ATOM 3680 O O . LEU B 1 216 ? 21.574 31.142 23.281 1.00 20.66 414 LEU B O 1
ATOM 3685 N N . GLN B 1 217 ? 20.828 32.759 21.931 1.00 21.40 415 GLN B N 1
ATOM 3686 C CA . GLN B 1 217 ? 22.121 33.495 21.960 1.00 23.50 415 GLN B CA 1
ATOM 3687 C C . GLN B 1 217 ? 22.433 33.937 23.392 1.00 22.46 415 GLN B C 1
ATOM 3688 O O . GLN B 1 217 ? 23.582 33.814 23.815 1.00 23.02 415 GLN B O 1
ATOM 3694 N N . ALA B 1 218 ? 21.446 34.449 24.108 1.00 20.62 416 ALA B N 1
ATOM 3695 C CA . ALA B 1 218 ? 21.638 34.904 25.498 1.00 21.54 416 ALA B CA 1
ATOM 3696 C C . ALA B 1 218 ? 21.988 33.705 26.379 1.00 22.26 416 ALA B C 1
ATOM 3697 O O . ALA B 1 218 ? 22.838 33.861 27.281 1.00 21.52 416 ALA B O 1
ATOM 3699 N N . LEU B 1 219 ? 21.330 32.564 26.186 1.00 21.22 417 LEU B N 1
ATOM 3700 C CA . LEU B 1 219 ? 21.579 31.347 27.014 1.00 21.54 417 LEU B CA 1
ATOM 3701 C C . LEU B 1 219 ? 23.014 30.846 26.757 1.00 21.62 417 LEU B C 1
ATOM 3702 O O . LEU B 1 219 ? 23.768 30.493 27.731 1.00 24.20 417 LEU B O 1
ATOM 3707 N N . GLU B 1 220 ? 23.396 30.792 25.496 1.00 20.72 418 GLU B N 1
ATOM 3708 C CA . GLU B 1 220 ? 24.768 30.352 25.092 1.00 24.19 418 GLU B CA 1
ATOM 3709 C C . GLU B 1 220 ? 25.792 31.227 25.846 1.00 24.61 418 GLU B C 1
ATOM 3710 O O . GLU B 1 220 ? 26.764 30.676 26.430 1.00 24.79 418 GLU B O 1
ATOM 3716 N N . LEU B 1 221 ? 25.629 32.530 25.802 1.00 24.47 419 LEU B N 1
ATOM 3717 C CA . LEU B 1 221 ? 26.622 33.440 26.401 1.00 23.91 419 LEU B CA 1
ATOM 3718 C C . LEU B 1 221 ? 26.580 33.285 27.921 1.00 24.66 419 LEU B C 1
ATOM 3719 O O . LEU B 1 221 ? 27.649 33.255 28.547 1.00 24.22 419 LEU B O 1
ATOM 3724 N N . GLN B 1 222 ? 25.389 33.185 28.525 1.00 21.14 420 GLN B N 1
ATOM 3725 C CA . GLN B 1 222 ? 25.242 32.979 29.985 1.00 22.03 420 GLN B CA 1
ATOM 3726 C C . GLN B 1 222 ? 26.043 31.724 30.379 1.00 23.59 420 GLN B C 1
ATOM 3727 O O . GLN B 1 222 ? 26.725 31.729 31.414 1.00 24.83 420 GLN B O 1
ATOM 3733 N N . LEU B 1 223 ? 25.935 30.645 29.609 1.00 24.26 421 LEU B N 1
ATOM 3734 C CA . LEU B 1 223 ? 26.507 29.345 30.041 1.00 21.39 421 LEU B CA 1
ATOM 3735 C C . LEU B 1 223 ? 28.028 29.388 29.893 1.00 27.52 421 LEU B C 1
ATOM 3736 O O . LEU B 1 223 ? 28.696 28.816 30.748 1.00 30.13 421 LEU B O 1
ATOM 3741 N N . LYS B 1 224 ? 28.505 30.016 28.829 1.00 28.12 422 LYS B N 1
ATOM 3742 C CA . LYS B 1 224 ? 29.970 30.194 28.568 1.00 30.30 422 LYS B CA 1
ATOM 3743 C C . LYS B 1 224 ? 30.564 30.979 29.737 1.00 30.90 422 LYS B C 1
ATOM 3744 O O . LYS B 1 224 ? 31.678 30.640 30.165 1.00 33.40 422 LYS B O 1
ATOM 3750 N N . LEU B 1 225 ? 29.864 31.991 30.238 1.00 27.85 423 LEU B N 1
ATOM 3751 C CA . LEU B 1 225 ? 30.416 32.914 31.271 1.00 27.20 423 LEU B CA 1
ATOM 3752 C C . LEU B 1 225 ? 30.251 32.302 32.659 1.00 31.36 423 LEU B C 1
ATOM 3753 O O . LEU B 1 225 ? 31.164 32.429 33.508 1.00 31.81 423 LEU B O 1
ATOM 3758 N N . ASN B 1 226 ? 29.095 31.704 32.924 1.00 26.50 424 ASN B N 1
ATOM 3759 C CA . ASN B 1 226 ? 28.784 31.193 34.263 1.00 27.61 424 ASN B CA 1
ATOM 3760 C C . ASN B 1 226 ? 29.412 29.811 34.445 1.00 27.74 424 ASN B C 1
ATOM 3761 O O . ASN B 1 226 ? 29.585 29.437 35.611 1.00 33.20 424 ASN B O 1
ATOM 3766 N N . HIS B 1 227 ? 29.675 29.038 33.378 1.00 28.91 425 HIS B N 1
ATOM 3767 C CA . HIS B 1 227 ? 30.188 27.642 33.495 1.00 29.04 425 HIS B CA 1
ATOM 3768 C C . HIS B 1 227 ? 31.315 27.400 32.507 1.00 27.96 425 HIS B C 1
ATOM 3769 O O . HIS B 1 227 ? 31.258 26.542 31.597 1.00 28.86 425 HIS B O 1
ATOM 3776 N N . PRO B 1 228 ? 32.404 28.177 32.662 1.00 33.07 426 PRO B N 1
ATOM 3777 C CA . PRO B 1 228 ? 33.465 28.148 31.670 1.00 34.02 426 PRO B CA 1
ATOM 3778 C C . PRO B 1 228 ? 34.139 26.774 31.557 1.00 36.86 426 PRO B C 1
ATOM 3779 O O . PRO B 1 228 ? 34.542 26.458 30.459 1.00 43.23 426 PRO B O 1
ATOM 3783 N N . GLU B 1 229 ? 34.196 25.995 32.640 1.00 36.98 427 GLU B N 1
ATOM 3784 C CA . GLU B 1 229 ? 34.867 24.669 32.619 1.00 43.44 427 GLU B CA 1
ATOM 3785 C C . GLU B 1 229 ? 33.891 23.559 32.180 1.00 40.78 427 GLU B C 1
ATOM 3786 O O . GLU B 1 229 ? 34.304 22.437 32.206 1.00 40.69 427 GLU B O 1
ATOM 3792 N N . SER B 1 230 ? 32.635 23.853 31.814 1.00 35.87 428 SER B N 1
ATOM 3793 C CA . SER B 1 230 ? 31.609 22.820 31.531 1.00 35.20 428 SER B CA 1
ATOM 3794 C C . SER B 1 230 ? 31.486 22.649 30.017 1.00 41.22 428 SER B C 1
ATOM 3795 O O . SER B 1 230 ? 30.784 23.466 29.356 1.00 37.76 428 SER B O 1
ATOM 3798 N N . SER B 1 231 ? 32.097 21.571 29.519 1.00 40.26 429 SER B N 1
ATOM 3799 C CA . SER B 1 231 ? 32.278 21.265 28.081 1.00 45.44 429 SER B CA 1
ATOM 3800 C C . SER B 1 231 ? 30.904 21.081 27.437 1.00 37.87 429 SER B C 1
ATOM 3801 O O . SER B 1 231 ? 30.213 20.119 27.809 1.00 39.35 429 SER B O 1
ATOM 3804 N N . GLN B 1 232 ? 30.561 21.924 26.469 1.00 34.85 430 GLN B N 1
ATOM 3805 C CA . GLN B 1 232 ? 29.348 21.751 25.646 1.00 31.97 430 GLN B CA 1
ATOM 3806 C C . GLN B 1 232 ? 28.138 21.744 26.587 1.00 30.09 430 GLN B C 1
ATOM 3807 O O . GLN B 1 232 ? 27.187 21.024 26.279 1.00 27.47 430 GLN B O 1
ATOM 3813 N N . LEU B 1 233 ? 28.170 22.507 27.681 1.00 25.81 431 LEU B N 1
ATOM 3814 C CA . LEU B 1 233 ? 26.971 22.562 28.573 1.00 23.91 431 LEU B CA 1
ATOM 3815 C C . LEU B 1 233 ? 25.752 23.004 27.787 1.00 22.97 431 LEU B C 1
ATOM 3816 O O . LEU B 1 233 ? 24.656 22.510 28.050 1.00 21.98 431 LEU B O 1
ATOM 3821 N N . PHE B 1 234 ? 25.892 24.010 26.923 1.00 23.62 432 PHE B N 1
ATOM 3822 C CA . PHE B 1 234 ? 24.775 24.513 26.094 1.00 22.87 432 PHE B CA 1
ATOM 3823 C C . PHE B 1 234 ? 24.120 23.323 25.396 1.00 25.89 432 PHE B C 1
ATOM 3824 O O . PHE B 1 234 ? 22.893 23.154 25.448 1.00 23.33 432 PHE B O 1
ATOM 3832 N N . ALA B 1 235 ? 24.929 22.481 24.746 1.00 23.88 433 ALA B N 1
ATOM 3833 C CA . ALA B 1 235 ? 24.405 21.339 23.978 1.00 24.44 433 ALA B CA 1
ATOM 3834 C C . ALA B 1 235 ? 23.755 20.331 24.939 1.00 23.86 433 ALA B C 1
ATOM 3835 O O . ALA B 1 235 ? 22.680 19.772 24.610 1.00 26.04 433 ALA B O 1
ATOM 3837 N N . LYS B 1 236 ? 24.415 20.062 26.047 1.00 23.55 434 LYS B N 1
ATOM 3838 C CA . LYS B 1 236 ? 23.969 19.045 27.039 1.00 26.86 434 LYS B CA 1
ATOM 3839 C C . LYS B 1 236 ? 22.629 19.517 27.616 1.00 26.24 434 LYS B C 1
ATOM 3840 O O . LYS B 1 236 ? 21.683 18.714 27.728 1.00 25.07 434 LYS B O 1
ATOM 3846 N N . LEU B 1 237 ? 22.492 20.826 27.828 1.00 21.89 435 LEU B N 1
ATOM 3847 C CA . LEU B 1 237 ? 21.204 21.360 28.328 1.00 22.87 435 LEU B CA 1
ATOM 3848 C C . LEU B 1 237 ? 20.134 21.219 27.248 1.00 23.81 435 LEU B C 1
ATOM 3849 O O . LEU B 1 237 ? 18.989 20.734 27.565 1.00 23.65 435 LEU B O 1
ATOM 3854 N N . LEU B 1 238 ? 20.430 21.580 26.008 1.00 21.08 436 LEU B N 1
ATOM 3855 C CA . LEU B 1 238 ? 19.397 21.459 24.952 1.00 22.59 436 LEU B CA 1
ATOM 3856 C C . LEU B 1 238 ? 19.021 19.967 24.786 1.00 23.37 436 LEU B C 1
ATOM 3857 O O . LEU B 1 238 ? 17.842 19.676 24.495 1.00 24.77 436 LEU B O 1
ATOM 3862 N N . GLN B 1 239 ? 19.947 19.042 24.977 1.00 23.31 437 GLN B N 1
ATOM 3863 C CA . GLN B 1 239 ? 19.665 17.598 24.793 1.00 25.93 437 GLN B CA 1
ATOM 3864 C C . GLN B 1 239 ? 18.650 17.149 25.867 1.00 28.32 437 GLN B C 1
ATOM 3865 O O . GLN B 1 239 ? 17.963 16.131 25.639 1.00 27.10 437 GLN B O 1
ATOM 3871 N N . LYS B 1 240 ? 18.576 17.848 27.010 1.00 24.02 438 LYS B N 1
ATOM 3872 C CA . LYS B 1 240 ? 17.650 17.461 28.103 1.00 25.08 438 LYS B CA 1
ATOM 3873 C C . LYS B 1 240 ? 16.204 17.640 27.654 1.00 27.20 438 LYS B C 1
ATOM 3874 O O . LYS B 1 240 ? 15.305 17.039 28.286 1.00 28.03 438 LYS B O 1
ATOM 3880 N N . MET B 1 241 ? 15.929 18.413 26.613 1.00 24.00 439 MET B N 1
ATOM 3881 C CA . MET B 1 241 ? 14.551 18.464 26.073 1.00 27.50 439 MET B CA 1
ATOM 3882 C C . MET B 1 241 ? 14.042 17.060 25.719 1.00 26.23 439 MET B C 1
ATOM 3883 O O . MET B 1 241 ? 12.824 16.886 25.698 1.00 27.11 439 MET B O 1
ATOM 3888 N N . THR B 1 242 ? 14.921 16.134 25.311 1.00 27.45 440 THR B N 1
ATOM 3889 C CA . THR B 1 242 ? 14.473 14.774 24.979 1.00 28.53 440 THR B CA 1
ATOM 3890 C C . THR B 1 242 ? 13.838 14.167 26.228 1.00 26.82 440 THR B C 1
ATOM 3891 O O . THR B 1 242 ? 12.664 13.660 26.127 1.00 28.92 440 THR B O 1
ATOM 3895 N N . ASP B 1 243 ? 14.536 14.194 27.365 1.00 27.81 441 ASP B N 1
ATOM 3896 C CA . ASP B 1 243 ? 14.035 13.582 28.627 1.00 30.12 441 ASP B CA 1
ATOM 3897 C C . ASP B 1 243 ? 12.765 14.331 29.056 1.00 28.34 441 ASP B C 1
ATOM 3898 O O . ASP B 1 243 ? 11.774 13.693 29.480 1.00 30.63 441 ASP B O 1
ATOM 3903 N N . LEU B 1 244 ? 12.805 15.657 28.930 1.00 28.18 442 LEU B N 1
ATOM 3904 C CA . LEU B 1 244 ? 11.720 16.538 29.389 1.00 26.86 442 LEU B CA 1
ATOM 3905 C C . LEU B 1 244 ? 10.467 16.269 28.572 1.00 28.64 442 LEU B C 1
ATOM 3906 O O . LEU B 1 244 ? 9.377 16.104 29.183 1.00 29.88 442 LEU B O 1
ATOM 3911 N N . ARG B 1 245 ? 10.601 16.160 27.255 1.00 24.14 443 ARG B N 1
ATOM 3912 C CA . ARG B 1 245 ? 9.430 15.906 26.414 1.00 29.40 443 ARG B CA 1
ATOM 3913 C C . ARG B 1 245 ? 8.900 14.499 26.691 1.00 27.98 443 ARG B C 1
ATOM 3914 O O . ARG B 1 245 ? 7.686 14.312 26.581 1.00 27.48 443 ARG B O 1
ATOM 3922 N N . GLN B 1 246 ? 9.775 13.569 27.036 1.00 26.67 444 GLN B N 1
ATOM 3923 C CA . GLN B 1 246 ? 9.345 12.176 27.341 1.00 31.01 444 GLN B CA 1
ATOM 3924 C C . GLN B 1 246 ? 8.552 12.221 28.649 1.00 30.46 444 GLN B C 1
ATOM 3925 O O . GLN B 1 246 ? 7.522 11.538 28.713 1.00 33.00 444 GLN B O 1
ATOM 3931 N N . ILE B 1 247 ? 9.015 12.969 29.649 1.00 27.72 445 ILE B N 1
ATOM 3932 C CA . ILE B 1 247 ? 8.316 13.083 30.964 1.00 29.84 445 ILE B CA 1
ATOM 3933 C C . ILE B 1 247 ? 6.905 13.584 30.684 1.00 28.50 445 ILE B C 1
ATOM 3934 O O . ILE B 1 247 ? 5.948 13.097 31.347 1.00 26.72 445 ILE B O 1
ATOM 3939 N N . VAL B 1 248 ? 6.786 14.587 29.816 1.00 26.19 446 VAL B N 1
ATOM 3940 C CA . VAL B 1 248 ? 5.491 15.257 29.586 1.00 25.48 446 VAL B CA 1
ATOM 3941 C C . VAL B 1 248 ? 4.565 14.288 28.850 1.00 27.18 446 VAL B C 1
ATOM 3942 O O . VAL B 1 248 ? 3.388 14.162 29.242 1.00 29.29 446 VAL B O 1
ATOM 3946 N N . THR B 1 249 ? 5.062 13.663 27.800 1.00 27.74 447 THR B N 1
ATOM 3947 C CA . THR B 1 249 ? 4.253 12.666 27.047 1.00 30.94 447 THR B CA 1
ATOM 3948 C C . THR B 1 249 ? 3.642 11.677 28.040 1.00 29.81 447 THR B C 1
ATOM 3949 O O . THR B 1 249 ? 2.409 11.459 27.972 1.00 32.61 447 THR B O 1
ATOM 3953 N N . GLU B 1 250 ? 4.451 11.124 28.929 1.00 30.71 448 GLU B N 1
ATOM 3954 C CA . GLU B 1 250 ? 4.037 10.091 29.925 1.00 33.68 448 GLU B CA 1
ATOM 3955 C C . GLU B 1 250 ? 3.029 10.727 30.885 1.00 37.78 448 GLU B C 1
ATOM 3956 O O . GLU B 1 250 ? 2.001 10.083 31.224 1.00 36.91 448 GLU B O 1
ATOM 3962 N N . HIS B 1 251 ? 3.346 11.944 31.333 1.00 30.92 449 HIS B N 1
ATOM 3963 C CA . HIS B 1 251 ? 2.522 12.706 32.304 1.00 26.76 449 HIS B CA 1
ATOM 3964 C C . HIS B 1 251 ? 1.101 12.877 31.755 1.00 30.00 449 HIS B C 1
ATOM 3965 O O . HIS B 1 251 ? 0.154 12.649 32.516 1.00 29.82 449 HIS B O 1
ATOM 3972 N N . VAL B 1 252 ? 0.957 13.322 30.512 1.00 30.26 450 VAL B N 1
ATOM 3973 C CA . VAL B 1 252 ? -0.352 13.521 29.839 1.00 29.11 450 VAL B CA 1
ATOM 3974 C C . VAL B 1 252 ? -1.095 12.188 29.810 1.00 29.69 450 VAL B C 1
ATOM 3975 O O . VAL B 1 252 ? -2.293 12.219 30.151 1.00 29.20 450 VAL B O 1
ATOM 3979 N N . GLN B 1 253 ? -0.405 11.080 29.528 1.00 32.27 451 GLN B N 1
ATOM 3980 C CA . GLN B 1 253 ? -1.029 9.725 29.556 1.00 34.22 451 GLN B CA 1
ATOM 3981 C C . GLN B 1 253 ? -1.497 9.406 30.981 1.00 33.37 451 GLN B C 1
ATOM 3982 O O . GLN B 1 253 ? -2.661 9.034 31.117 1.00 34.58 451 GLN B O 1
ATOM 3988 N N . LEU B 1 254 ? -0.665 9.581 32.008 1.00 31.13 452 LEU B N 1
ATOM 3989 C CA . LEU B 1 254 ? -1.068 9.351 33.434 1.00 33.55 452 LEU B CA 1
ATOM 3990 C C . LEU B 1 254 ? -2.330 10.169 33.776 1.00 32.80 452 LEU B C 1
ATOM 3991 O O . LEU B 1 254 ? -3.202 9.642 34.462 1.00 33.30 452 LEU B O 1
ATOM 3996 N N . LEU B 1 255 ? -2.381 11.461 33.434 1.00 31.63 453 LEU B N 1
ATOM 3997 C CA . LEU B 1 255 ? -3.541 12.331 33.745 1.00 31.52 453 LEU B CA 1
ATOM 3998 C C . LEU B 1 255 ? -4.799 11.755 33.092 1.00 31.94 453 LEU B C 1
ATOM 3999 O O . LEU B 1 255 ? -5.856 11.876 33.688 1.00 36.20 453 LEU B O 1
ATOM 4004 N N . GLN B 1 256 ? -4.687 11.238 31.876 1.00 31.63 454 GLN B N 1
ATOM 4005 C CA . GLN B 1 256 ? -5.835 10.628 31.164 1.00 39.17 454 GLN B CA 1
ATOM 4006 C C . GLN B 1 256 ? -6.269 9.363 31.921 1.00 37.78 454 GLN B C 1
ATOM 4007 O O . GLN B 1 256 ? -7.495 9.166 32.107 1.00 38.66 454 GLN B O 1
ATOM 4013 N N . VAL B 1 257 ? -5.340 8.537 32.387 1.00 34.45 455 VAL B N 1
ATOM 4014 C CA . VAL B 1 257 ? -5.750 7.325 33.162 1.00 34.74 455 VAL B CA 1
ATOM 4015 C C . VAL B 1 257 ? -6.530 7.775 34.408 1.00 42.11 455 VAL B C 1
ATOM 4016 O O . VAL B 1 257 ? -7.621 7.198 34.710 1.00 38.19 455 VAL B O 1
ATOM 4020 N N . ILE B 1 258 ? -6.016 8.769 35.128 1.00 32.66 456 ILE B N 1
ATOM 4021 C CA . ILE B 1 258 ? -6.597 9.227 36.410 1.00 36.08 456 ILE B CA 1
ATOM 4022 C C . ILE B 1 258 ? -7.981 9.830 36.156 1.00 41.29 456 ILE B C 1
ATOM 4023 O O . ILE B 1 258 ? -8.884 9.542 36.950 1.00 40.96 456 ILE B O 1
ATOM 4028 N N . LYS B 1 259 ? -8.146 10.621 35.096 1.00 44.18 457 LYS B N 1
ATOM 4029 C CA . LYS B 1 259 ? -9.459 11.196 34.702 1.00 48.99 457 LYS B CA 1
ATOM 4030 C C . LYS B 1 259 ? -10.437 10.037 34.416 1.00 49.39 457 LYS B C 1
ATOM 4031 O O . LYS B 1 259 ? -11.531 10.036 34.997 1.00 51.78 457 LYS B O 1
ATOM 4037 N N . LYS B 1 260 ? -10.056 9.079 33.572 1.00 48.18 458 LYS B N 1
ATOM 4038 C CA . LYS B 1 260 ? -10.981 8.028 33.063 1.00 48.10 458 LYS B CA 1
ATOM 4039 C C . LYS B 1 260 ? -11.222 6.924 34.100 1.00 51.25 458 LYS B C 1
ATOM 4040 O O . LYS B 1 260 ? -12.156 6.161 33.864 1.00 54.56 458 LYS B O 1
ATOM 4046 N N . THR B 1 261 ? -10.430 6.790 35.172 1.00 45.60 459 THR B N 1
ATOM 4047 C CA . THR B 1 261 ? -10.558 5.604 36.077 1.00 46.59 459 THR B CA 1
ATOM 4048 C C . THR B 1 261 ? -10.660 5.993 37.552 1.00 46.39 459 THR B C 1
ATOM 4049 O O . THR B 1 261 ? -10.742 5.072 38.375 1.00 49.61 459 THR B O 1
ATOM 4053 N N . GLU B 1 262 ? -10.701 7.278 37.900 1.00 49.57 460 GLU B N 1
ATOM 4054 C CA . GLU B 1 262 ? -10.786 7.696 39.324 1.00 53.42 460 GLU B CA 1
ATOM 4055 C C . GLU B 1 262 ? -11.910 8.727 39.455 1.00 57.42 460 GLU B C 1
ATOM 4056 O O . GLU B 1 262 ? -11.634 9.861 39.817 1.00 69.34 460 GLU B O 1
ATOM 4062 N N . GLY C 2 7 ? 15.288 -9.157 14.030 1.00 53.36 2349 GLY C N 1
ATOM 4063 C CA . GLY C 2 7 ? 16.069 -9.074 12.764 1.00 50.55 2349 GLY C CA 1
ATOM 4064 C C . GLY C 2 7 ? 17.093 -7.942 12.795 1.00 42.25 2349 GLY C C 1
ATOM 4065 O O . GLY C 2 7 ? 18.246 -8.172 12.338 1.00 43.05 2349 GLY C O 1
ATOM 4066 N N . LEU C 2 8 ? 16.708 -6.785 13.343 1.00 42.66 2350 LEU C N 1
ATOM 4067 C CA . LEU C 2 8 ? 17.510 -5.529 13.272 1.00 40.24 2350 LEU C CA 1
ATOM 4068 C C . LEU C 2 8 ? 18.876 -5.770 13.925 1.00 40.74 2350 LEU C C 1
ATOM 4069 O O . LEU C 2 8 ? 19.924 -5.532 13.288 1.00 37.99 2350 LEU C O 1
ATOM 4074 N N . GLU C 2 9 ? 18.851 -6.335 15.131 1.00 43.72 2351 GLU C N 1
ATOM 4075 C CA . GLU C 2 9 ? 20.063 -6.705 15.887 1.00 45.23 2351 GLU C CA 1
ATOM 4076 C C . GLU C 2 9 ? 20.894 -7.678 15.052 1.00 38.16 2351 GLU C C 1
ATOM 4077 O O . GLU C 2 9 ? 22.114 -7.480 14.934 1.00 37.18 2351 GLU C O 1
ATOM 4083 N N . ALA C 2 10 ? 20.262 -8.666 14.420 1.00 39.38 2352 ALA C N 1
ATOM 4084 C CA . ALA C 2 10 ? 21.008 -9.711 13.687 1.00 44.71 2352 ALA C CA 1
ATOM 4085 C C . ALA C 2 10 ? 21.765 -9.056 12.532 1.00 39.45 2352 ALA C C 1
ATOM 4086 O O . ALA C 2 10 ? 22.926 -9.363 12.312 1.00 38.25 2352 ALA C O 1
ATOM 4088 N N . ILE C 2 11 ? 21.114 -8.136 11.831 1.00 38.73 2353 ILE C N 1
ATOM 4089 C CA . ILE C 2 11 ? 21.724 -7.455 10.658 1.00 39.25 2353 ILE C CA 1
ATOM 4090 C C . ILE C 2 11 ? 22.872 -6.579 11.151 1.00 37.61 2353 ILE C C 1
ATOM 4091 O O . ILE C 2 11 ? 23.938 -6.612 10.527 1.00 36.82 2353 ILE C O 1
ATOM 4096 N N . ILE C 2 12 ? 22.693 -5.879 12.277 1.00 36.00 2354 ILE C N 1
ATOM 4097 C CA . ILE C 2 12 ? 23.770 -5.014 12.841 1.00 36.97 2354 ILE C CA 1
ATOM 4098 C C . ILE C 2 12 ? 24.989 -5.883 13.194 1.00 33.16 2354 ILE C C 1
ATOM 4099 O O . ILE C 2 12 ? 26.105 -5.511 12.819 1.00 34.17 2354 ILE C O 1
ATOM 4104 N N . ARG C 2 13 ? 24.795 -6.968 13.957 1.00 38.45 2355 ARG C N 1
ATOM 4105 C CA . ARG C 2 13 ? 25.922 -7.871 14.359 1.00 42.07 2355 ARG C CA 1
ATOM 4106 C C . ARG C 2 13 ? 26.598 -8.434 13.109 1.00 38.31 2355 ARG C C 1
ATOM 4107 O O . ARG C 2 13 ? 27.833 -8.431 13.063 1.00 46.17 2355 ARG C O 1
ATOM 4115 N N . LYS C 2 14 ? 25.815 -8.839 12.110 1.00 45.99 2356 LYS C N 1
ATOM 4116 C CA . LYS C 2 14 ? 26.371 -9.308 10.814 1.00 47.25 2356 LYS C CA 1
ATOM 4117 C C . LYS C 2 14 ? 27.250 -8.196 10.221 1.00 48.49 2356 LYS C C 1
ATOM 4118 O O . LYS C 2 14 ? 28.402 -8.484 9.893 1.00 44.80 2356 LYS C O 1
ATOM 4124 N N . ALA C 2 15 ? 26.756 -6.954 10.125 1.00 45.35 2357 ALA C N 1
ATOM 4125 C CA . ALA C 2 15 ? 27.452 -5.847 9.420 1.00 39.55 2357 ALA C CA 1
ATOM 4126 C C . ALA C 2 15 ? 28.701 -5.423 10.206 1.00 37.63 2357 ALA C C 1
ATOM 4127 O O . ALA C 2 15 ? 29.691 -4.977 9.576 1.00 41.89 2357 ALA C O 1
ATOM 4129 N N . LEU C 2 16 ? 28.684 -5.571 11.536 1.00 40.56 2358 LEU C N 1
ATOM 4130 C CA . LEU C 2 16 ? 29.810 -5.155 12.416 1.00 42.28 2358 LEU C CA 1
ATOM 4131 C C . LEU C 2 16 ? 30.992 -6.137 12.307 1.00 44.11 2358 LEU C C 1
ATOM 4132 O O . LEU C 2 16 ? 32.108 -5.702 12.594 1.00 45.28 2358 LEU C O 1
ATOM 4137 N N . MET C 2 17 ? 30.783 -7.403 11.923 1.00 53.14 2359 MET C N 1
ATOM 4138 C CA . MET C 2 17 ? 31.836 -8.464 12.012 1.00 53.91 2359 MET C CA 1
ATOM 4139 C C . MET C 2 17 ? 32.854 -8.322 10.874 1.00 52.70 2359 MET C C 1
ATOM 4140 O O . MET C 2 17 ? 32.526 -8.107 9.704 1.00 55.78 2359 MET C O 1
ATOM 4145 N N . GLY D 2 7 ? -10.155 24.153 30.425 1.00 64.65 2349 GLY D N 1
ATOM 4146 C CA . GLY D 2 7 ? -9.527 24.130 31.790 1.00 57.18 2349 GLY D CA 1
ATOM 4147 C C . GLY D 2 7 ? -8.194 24.871 31.804 1.00 49.63 2349 GLY D C 1
ATOM 4148 O O . GLY D 2 7 ? -8.172 26.023 32.255 1.00 49.36 2349 GLY D O 1
ATOM 4149 N N . LEU D 2 8 ? -7.124 24.227 31.333 1.00 47.52 2350 LEU D N 1
ATOM 4150 C CA . LEU D 2 8 ? -5.763 24.824 31.237 1.00 43.39 2350 LEU D CA 1
ATOM 4151 C C . LEU D 2 8 ? -5.816 26.128 30.419 1.00 42.69 2350 LEU D C 1
ATOM 4152 O O . LEU D 2 8 ? -5.270 27.169 30.867 1.00 40.60 2350 LEU D O 1
ATOM 4157 N N . GLU D 2 9 ? -6.491 26.099 29.278 1.00 39.54 2351 GLU D N 1
ATOM 4158 C CA . GLU D 2 9 ? -6.604 27.265 28.374 1.00 44.51 2351 GLU D CA 1
ATOM 4159 C C . GLU D 2 9 ? -7.272 28.433 29.100 1.00 39.91 2351 GLU D C 1
ATOM 4160 O O . GLU D 2 9 ? -6.801 29.576 28.948 1.00 47.04 2351 GLU D O 1
ATOM 4166 N N . ALA D 2 10 ? -8.325 28.169 29.884 1.00 42.42 2352 ALA D N 1
ATOM 4167 C CA . ALA D 2 10 ? -9.076 29.202 30.633 1.00 39.47 2352 ALA D CA 1
ATOM 4168 C C . ALA D 2 10 ? -8.165 29.881 31.665 1.00 40.28 2352 ALA D C 1
ATOM 4169 O O . ALA D 2 10 ? -8.174 31.134 31.788 1.00 42.33 2352 ALA D O 1
ATOM 4171 N N . ILE D 2 11 ? -7.420 29.075 32.416 1.00 39.07 2353 ILE D N 1
ATOM 4172 C CA . ILE D 2 11 ? -6.530 29.569 33.504 1.00 37.32 2353 ILE D CA 1
ATOM 4173 C C . ILE D 2 11 ? -5.492 30.466 32.834 1.00 34.25 2353 ILE D C 1
ATOM 4174 O O . ILE D 2 11 ? -5.246 31.590 33.284 1.00 35.72 2353 ILE D O 1
ATOM 4179 N N . ILE D 2 12 ? -4.954 30.013 31.711 1.00 32.75 2354 ILE D N 1
ATOM 4180 C CA . ILE D 2 12 ? -3.935 30.816 30.981 1.00 33.65 2354 ILE D CA 1
ATOM 4181 C C . ILE D 2 12 ? -4.549 32.134 30.484 1.00 34.42 2354 ILE D C 1
ATOM 4182 O O . ILE D 2 12 ? -3.920 33.180 30.697 1.00 34.26 2354 ILE D O 1
ATOM 4187 N N . ARG D 2 13 ? -5.718 32.102 29.836 1.00 39.96 2355 ARG D N 1
ATOM 4188 C CA . ARG D 2 13 ? -6.338 33.350 29.304 1.00 44.54 2355 ARG D CA 1
ATOM 4189 C C . ARG D 2 13 ? -6.588 34.339 30.451 1.00 46.78 2355 ARG D C 1
ATOM 4190 O O . ARG D 2 13 ? -6.300 35.562 30.278 1.00 43.47 2355 ARG D O 1
ATOM 4198 N N . LYS D 2 14 ? -7.058 33.849 31.601 1.00 44.11 2356 LYS D N 1
ATOM 4199 C CA . LYS D 2 14 ? -7.362 34.741 32.757 1.00 49.02 2356 LYS D CA 1
ATOM 4200 C C . LYS D 2 14 ? -6.062 35.367 33.287 1.00 44.84 2356 LYS D C 1
ATOM 4201 O O . LYS D 2 14 ? -6.042 36.554 33.615 1.00 44.31 2356 LYS D O 1
ATOM 4207 N N . ALA D 2 15 ? -4.986 34.589 33.387 1.00 40.07 2357 ALA D N 1
ATOM 4208 C CA . ALA D 2 15 ? -3.672 35.099 33.829 1.00 37.42 2357 ALA D CA 1
ATOM 4209 C C . ALA D 2 15 ? -3.119 36.094 32.794 1.00 36.98 2357 ALA D C 1
ATOM 4210 O O . ALA D 2 15 ? -2.531 37.084 33.222 1.00 39.91 2357 ALA D O 1
ATOM 4212 N N . LEU D 2 16 ? -3.275 35.869 31.482 1.00 40.68 2358 LEU D N 1
ATOM 4213 C CA . LEU D 2 16 ? -2.791 36.844 30.462 1.00 43.63 2358 LEU D CA 1
ATOM 4214 C C . LEU D 2 16 ? -3.512 38.194 30.626 1.00 49.89 2358 LEU D C 1
ATOM 4215 O O . LEU D 2 16 ? -2.805 39.212 30.555 1.00 42.79 2358 LEU D O 1
ATOM 4220 N N . MET D 2 17 ? -4.834 38.199 30.872 1.00 60.18 2359 MET D N 1
ATOM 4221 C CA . MET D 2 17 ? -5.664 39.428 31.094 1.00 76.83 2359 MET D CA 1
ATOM 4222 C C . MET D 2 17 ? -5.100 40.285 32.246 1.00 80.06 2359 MET D C 1
ATOM 4223 O O . MET D 2 17 ? -5.134 41.526 32.112 1.00 86.74 2359 MET D O 1
ATOM 4228 N N . GLY D 2 18 ? -4.617 39.666 33.332 1.00 85.05 2360 GLY D N 1
ATOM 4229 C CA . GLY D 2 18 ? -3.869 40.338 34.419 1.00 81.31 2360 GLY D CA 1
ATOM 4230 C C . GLY D 2 18 ? -4.772 41.183 35.301 1.00 78.57 2360 GLY D C 1
ATOM 4231 O O . GLY D 2 18 ? -5.805 40.697 35.755 1.00 74.29 2360 GLY D O 1
#